Protein AF-A0A363MXZ9-F1 (afdb_monomer_lite)

Secondary structure (DSSP, 8-state):
----TTTS-HHHHHHHHTSSSSSS-HHHHHHHHHHHHHHHHHHHHHHHHT-S-GGGSTTTHHHHHHHHHHIIIIIHHHHHHHHHHHHHHHHHHHHHHHHHHH--SHHHHHHHHHHHHHHHHHHHHHHHHHHHHHHHHHHHHHHHHHHS-GGGHHHHHHHHHHHHHHHHHHHHHHHHHHTT--GGGHHHHHHHHHHHHHHHHHHHHHHHHHHHHHHHHHHHHHTTHHHHHHHHHHHHHHTT-TT--HHHHHHHHHHHHHHTHHHH-SSS---STTTT--HHHHHHHTT--EEEEES--EEEPTTS-EEE-SEEEETTTTEEEEETTS-HHHHHHHHHHHHHHHHH---SEEEE-S--SSPPPTTSS-HHHHHHHHHHHHHHS-HHHHHHHHHHHHS-SSB---HHHHHHTTS--HHHHHHH--SHHHHHHHHHH--EETTEE---HHHHTT--HHHHHHHHHHTT-B--

Foldseek 3Di:
DDDQPVPDDPVVNVCQDPVPDQPPDLLLVLLVLLLLLLVLLLVQLVCQQPDPCVVLQPVCVVVSVVSNCCSVVPLNVLSSVLSRVLGVLSVVLVVLVVVLVPDDDPVSVVVSLVVSLVSLVVNLVSLVSSLVSLLVQLVSLLVSLVRTDVVSNVSSLSSNVSSLVSNVSSLVSNVVSLVSDDPVCVVVSVVSVVSSVVSVVSSVVSVVSSVVSVVVVVVLVVLCVLLQVLLVVLLVQAAPDPPDPLLVSLVSVLVSCLVSQVQLDVPPRDPDSLVSLQLCSCLCRRVPADEEEEAADFDQDPVRDTQGFQWKAQQVVRYIYGHPVDDQQLSSLRSQLNSQCSRHYDDRMDTHRDSDLAADDPPGDDPSSNSSRVNSLCSLPPLVVLVVVLCVQQVDFQDEQAQVQQCQVVHGGSVVVCVQQVDLLSVLLCQQCDQGGNRDGDHGNCVSSSGDSNRRSVVCVVSRSYDD

Sequence (468 aa):
MEIDFLERSVNDLMNRLGAGNAHPGSGSAAAFQGMVSAKMISTVLTLTANSKSPHLYAHCIKEILDYQEHIENRIYPALAELFQKDSDQFEITIATRKERDEATEDADINYLRRRALEELKVCIIIPFDIAELCAELAEIASFVFDNCVKKARGDSQVGLSGALSALAGCISIIRLNVLSFNSDEYNYTKAVVNEVNNLEKLYQELSAVADSKIKILQEEFQAKIPLFEGITVLLSKYRGIKNSNIEQCVRDLQNLIWNNRSLIWKKNIPQNALEILKPEAILKQVLGYDCFFSEQYGVPTADDGIIEVAGVIDQPNKLVAISTVYPKEVQNFTAAHELAHAILHQNPILHRDNPLDRPRQKAEGNPTEYEADKFAAYFLMPKKIVEEAFFRIFDTIPFKIDENTAFKFGGKTASNLRDECRNKRELTKKLATLELYNGKFFVSLSKTFGVSATAMAIRIEELGLVDY

pLDDT: mean 91.07, std 10.88, range [40.62, 98.88]

Structure (mmCIF, N/CA/C/O backbone):
data_AF-A0A363MXZ9-F1
#
_entry.id   AF-A0A363MXZ9-F1
#
loop_
_atom_site.group_PDB
_atom_site.id
_atom_site.type_symbol
_atom_site.label_atom_id
_atom_site.label_alt_id
_atom_site.label_comp_id
_atom_site.label_asym_id
_atom_site.label_entity_id
_atom_site.label_seq_id
_atom_site.pdbx_PDB_ins_code
_atom_site.Cartn_x
_atom_site.Cartn_y
_atom_site.Cartn_z
_atom_site.occupancy
_atom_site.B_iso_or_equiv
_atom_site.auth_seq_id
_atom_site.auth_comp_id
_atom_site.auth_asym_id
_atom_site.auth_atom_id
_atom_site.pdbx_PDB_model_num
ATOM 1 N N . MET A 1 1 ? 29.068 -18.995 -36.742 1.00 40.62 1 MET A N 1
ATOM 2 C CA . MET A 1 1 ? 27.719 -19.079 -36.157 1.00 40.62 1 MET A CA 1
ATOM 3 C C . MET A 1 1 ? 27.909 -18.696 -34.705 1.00 40.62 1 MET A C 1
ATOM 5 O O . MET A 1 1 ? 28.310 -19.542 -33.914 1.00 40.62 1 MET A O 1
ATOM 9 N N . GLU A 1 2 ? 27.867 -17.397 -34.411 1.00 50.94 2 GLU A N 1
ATOM 10 C CA . GLU A 1 2 ? 27.897 -16.962 -33.014 1.00 50.94 2 GLU A CA 1
ATOM 11 C C . GLU A 1 2 ? 26.566 -17.332 -32.361 1.00 50.94 2 GLU A C 1
ATOM 13 O O . GLU A 1 2 ? 25.520 -17.296 -33.004 1.00 50.94 2 GLU A O 1
ATOM 18 N N . ILE A 1 3 ? 26.651 -17.790 -31.116 1.00 54.53 3 ILE A N 1
ATOM 19 C CA . ILE A 1 3 ? 25.510 -18.184 -30.289 1.00 54.53 3 ILE A CA 1
ATOM 20 C C . ILE A 1 3 ? 24.716 -16.919 -29.941 1.00 54.53 3 ILE A C 1
ATOM 22 O O . ILE A 1 3 ? 25.336 -15.936 -29.513 1.00 54.53 3 ILE A O 1
ATOM 26 N N . ASP A 1 4 ? 23.389 -16.987 -30.101 1.00 68.62 4 ASP A N 1
ATOM 27 C CA . ASP A 1 4 ? 22.410 -15.948 -29.748 1.00 68.62 4 ASP A CA 1
ATOM 28 C C . ASP A 1 4 ? 22.727 -15.360 -28.362 1.00 68.62 4 ASP A C 1
ATOM 30 O O . ASP A 1 4 ? 22.957 -16.094 -27.391 1.00 68.62 4 ASP A O 1
ATOM 34 N N . PHE A 1 5 ? 22.782 -14.028 -28.252 1.00 62.81 5 PHE A N 1
ATOM 35 C CA . PHE A 1 5 ? 23.096 -13.371 -26.982 1.00 62.81 5 PHE A CA 1
ATOM 36 C C . PHE A 1 5 ? 22.094 -13.686 -25.870 1.00 62.81 5 PHE A C 1
ATOM 38 O O . PHE A 1 5 ? 22.462 -13.617 -24.696 1.00 62.81 5 PHE A O 1
ATOM 45 N N . LEU A 1 6 ? 20.869 -14.074 -26.217 1.00 66.25 6 LEU A N 1
ATOM 46 C CA . LEU A 1 6 ? 19.844 -14.493 -25.264 1.00 66.25 6 LEU A CA 1
ATOM 47 C C . LEU A 1 6 ? 20.033 -15.931 -24.766 1.00 66.25 6 LEU A C 1
ATOM 49 O O . LEU A 1 6 ? 19.519 -16.277 -23.703 1.00 66.25 6 LEU A O 1
ATOM 53 N N . GLU A 1 7 ? 20.815 -16.751 -25.470 1.00 73.94 7 GLU A N 1
ATOM 54 C CA . GLU A 1 7 ? 21.193 -18.103 -25.035 1.00 73.94 7 GLU A CA 1
ATOM 55 C C . GLU A 1 7 ? 22.432 -18.103 -24.121 1.00 73.94 7 GLU A C 1
ATOM 57 O O . GLU A 1 7 ? 22.773 -19.118 -23.502 1.00 73.94 7 GLU A O 1
ATOM 62 N N . ARG A 1 8 ? 23.118 -16.960 -24.002 1.00 76.12 8 ARG A N 1
ATOM 63 C CA . ARG A 1 8 ? 24.282 -16.797 -23.125 1.00 76.12 8 ARG A CA 1
ATOM 64 C C . ARG A 1 8 ? 23.860 -16.583 -21.677 1.00 76.12 8 ARG A C 1
ATOM 66 O O . ARG A 1 8 ? 22.787 -16.077 -21.361 1.00 76.12 8 ARG A O 1
ATOM 73 N N . SER A 1 9 ? 24.760 -16.924 -20.754 1.00 83.88 9 SER A N 1
ATOM 74 C CA . SER A 1 9 ? 24.544 -16.582 -19.347 1.00 83.88 9 SER A CA 1
ATOM 75 C C . SER A 1 9 ? 24.499 -15.062 -19.169 1.00 83.88 9 SER A C 1
ATOM 77 O O . SER A 1 9 ? 25.296 -14.342 -19.774 1.00 83.88 9 SER A O 1
ATOM 79 N N . VAL A 1 10 ? 23.643 -14.582 -18.265 1.00 82.88 10 VAL A N 1
ATOM 80 C CA . VAL A 1 10 ? 23.559 -13.153 -17.915 1.00 82.88 10 VAL A CA 1
ATOM 81 C C . VAL A 1 10 ? 24.934 -12.589 -17.524 1.00 82.88 10 VAL A C 1
ATOM 83 O O . VAL A 1 10 ? 25.268 -11.474 -17.906 1.00 82.88 10 VAL A O 1
ATOM 86 N N . ASN A 1 11 ? 25.777 -13.371 -16.840 1.00 84.12 11 ASN A N 1
ATOM 87 C CA . ASN A 1 11 ? 27.135 -12.953 -16.477 1.00 84.12 11 ASN A CA 1
ATOM 88 C C . ASN A 1 11 ? 28.036 -12.702 -17.699 1.00 84.12 11 ASN A C 1
ATOM 90 O O . ASN A 1 11 ? 28.798 -11.740 -17.697 1.00 84.12 11 ASN A O 1
ATOM 94 N N . ASP A 1 12 ? 27.958 -13.543 -18.736 1.00 84.94 12 ASP A N 1
ATOM 95 C CA . ASP A 1 12 ? 28.722 -13.333 -19.977 1.00 84.94 12 ASP A CA 1
ATOM 96 C C . ASP A 1 12 ? 28.248 -12.065 -20.692 1.00 84.94 12 ASP A C 1
ATOM 98 O O . ASP A 1 12 ? 29.065 -11.231 -21.079 1.00 84.94 12 ASP A O 1
ATOM 102 N N . LEU A 1 13 ? 26.929 -11.870 -20.788 1.00 85.25 13 LEU A N 1
ATOM 103 C CA . LEU A 1 13 ? 26.355 -10.669 -21.391 1.00 85.25 13 LEU A CA 1
ATOM 104 C C . LEU A 1 13 ? 26.812 -9.391 -20.666 1.00 85.25 13 LEU A C 1
ATOM 106 O O . LEU A 1 13 ? 27.283 -8.451 -21.307 1.00 85.25 13 LEU A O 1
ATOM 110 N N . MET A 1 14 ? 26.740 -9.372 -19.332 1.00 85.56 14 MET A N 1
ATOM 111 C CA . MET A 1 14 ? 27.152 -8.216 -18.528 1.00 85.56 14 MET A CA 1
ATOM 112 C C . MET A 1 14 ? 28.649 -7.920 -18.647 1.00 85.56 14 MET A C 1
ATOM 114 O O . MET A 1 14 ? 29.036 -6.756 -18.742 1.00 85.56 14 MET A O 1
ATOM 118 N N . ASN A 1 15 ? 29.493 -8.956 -18.692 1.00 85.69 15 ASN A N 1
ATOM 119 C CA . ASN A 1 15 ? 30.926 -8.777 -18.918 1.00 85.69 15 ASN A CA 1
ATOM 120 C C . ASN A 1 15 ? 31.202 -8.126 -20.276 1.00 85.69 15 ASN A C 1
ATOM 122 O O . ASN A 1 15 ? 32.069 -7.262 -20.369 1.00 85.69 15 ASN A O 1
ATOM 126 N N . ARG A 1 16 ? 30.457 -8.508 -21.318 1.00 84.12 16 ARG A N 1
ATOM 127 C CA . ARG A 1 16 ? 30.637 -7.958 -22.667 1.00 84.12 16 ARG A CA 1
ATOM 128 C C . ARG A 1 16 ? 30.166 -6.512 -22.781 1.00 84.12 16 ARG A C 1
ATOM 130 O O . ARG A 1 16 ? 30.916 -5.693 -23.296 1.00 84.12 16 ARG A O 1
ATOM 137 N N . LEU A 1 17 ? 29.005 -6.169 -22.219 1.00 83.56 17 LEU A N 1
ATOM 138 C CA . LEU A 1 17 ? 28.506 -4.783 -22.187 1.00 83.56 17 LEU A CA 1
ATOM 139 C C . LEU A 1 17 ? 29.484 -3.806 -21.499 1.00 83.56 17 LEU A C 1
ATOM 141 O O . LEU A 1 17 ? 29.478 -2.613 -21.794 1.00 83.56 17 LEU A O 1
ATOM 145 N N . GLY A 1 18 ? 30.335 -4.300 -20.591 1.00 79.44 18 GLY A N 1
ATOM 146 C CA . GLY A 1 18 ? 31.345 -3.514 -19.875 1.00 79.44 18 GLY A CA 1
ATOM 147 C C . GLY A 1 18 ? 32.789 -3.680 -20.364 1.00 79.44 18 GLY A C 1
ATOM 148 O O . GLY A 1 18 ? 33.688 -3.075 -19.782 1.00 79.44 18 GLY A O 1
ATOM 149 N N . ALA A 1 19 ? 33.049 -4.488 -21.396 1.00 82.75 19 ALA A N 1
ATOM 150 C CA . ALA A 1 19 ? 34.413 -4.857 -21.792 1.00 82.75 19 ALA A CA 1
ATOM 151 C C . ALA A 1 19 ? 35.154 -3.772 -22.600 1.00 82.75 19 ALA A C 1
ATOM 153 O O . ALA A 1 19 ? 36.331 -3.942 -22.918 1.00 82.75 19 ALA A O 1
ATOM 154 N N . GLY A 1 20 ? 34.495 -2.655 -22.937 1.00 69.38 20 GLY A N 1
ATOM 155 C CA . GLY A 1 20 ? 35.094 -1.556 -23.709 1.00 69.38 20 GLY A CA 1
ATOM 156 C C . GLY A 1 20 ? 35.423 -1.921 -25.162 1.00 69.38 20 GLY A C 1
ATOM 157 O O . GLY A 1 20 ? 36.099 -1.169 -25.862 1.00 69.38 20 GLY A O 1
ATOM 158 N N . ASN A 1 21 ? 34.959 -3.083 -25.613 1.00 69.19 21 ASN A N 1
ATOM 159 C CA . ASN A 1 21 ? 34.955 -3.506 -27.001 1.00 69.19 21 ASN A CA 1
ATOM 160 C C . ASN A 1 21 ? 33.639 -3.080 -27.672 1.00 69.19 21 ASN A C 1
ATOM 162 O O . ASN A 1 21 ? 32.707 -2.601 -27.035 1.00 69.19 21 ASN A O 1
ATOM 166 N N . ALA A 1 22 ? 33.591 -3.207 -28.994 1.00 60.75 22 ALA A N 1
ATOM 167 C CA . ALA A 1 22 ? 32.502 -2.683 -29.806 1.00 60.75 22 ALA A CA 1
ATOM 168 C C . ALA A 1 22 ? 31.142 -3.383 -29.589 1.00 60.75 22 ALA A C 1
ATOM 170 O O . ALA A 1 22 ? 30.149 -2.893 -30.107 1.00 60.75 22 ALA A O 1
ATOM 171 N N . HIS A 1 23 ? 31.060 -4.521 -28.891 1.00 67.94 23 HIS A N 1
ATOM 172 C CA . HIS A 1 23 ? 29.905 -5.404 -29.033 1.00 67.94 23 HIS A CA 1
ATOM 173 C C . HIS A 1 23 ? 29.639 -6.287 -27.784 1.00 67.94 23 HIS A C 1
ATOM 175 O O . HIS A 1 23 ? 30.572 -6.964 -27.330 1.00 67.94 23 HIS A O 1
ATOM 181 N N . PRO A 1 24 ? 28.395 -6.338 -27.233 1.00 77.44 24 PRO A N 1
ATOM 182 C CA . PRO A 1 24 ? 27.198 -5.543 -27.558 1.00 77.44 24 PRO A CA 1
ATOM 183 C C . PRO A 1 24 ? 27.310 -4.065 -27.195 1.00 77.44 24 PRO A C 1
ATOM 185 O O . PRO A 1 24 ? 27.949 -3.696 -26.214 1.00 77.44 24 PRO A O 1
ATOM 188 N N . GLY A 1 25 ? 26.698 -3.230 -28.039 1.00 85.12 25 GLY A N 1
ATOM 189 C CA . GLY A 1 25 ? 26.750 -1.775 -27.950 1.00 85.12 25 GLY A CA 1
ATOM 190 C C . GLY A 1 25 ? 25.632 -1.173 -27.095 1.00 85.12 25 GLY A C 1
ATOM 191 O O . GLY A 1 25 ? 24.830 -1.870 -26.470 1.00 85.12 25 GLY A O 1
ATOM 192 N N . SER A 1 26 ? 25.559 0.158 -27.077 1.00 90.12 26 SER A N 1
ATOM 193 C CA . SER A 1 26 ? 24.565 0.897 -26.289 1.00 90.12 26 SER A CA 1
ATOM 194 C C . SER A 1 26 ? 23.123 0.718 -26.782 1.00 90.12 26 SER A C 1
ATOM 196 O O . SER A 1 26 ? 22.209 0.803 -25.964 1.00 90.12 26 SER A O 1
ATOM 198 N N . GLY A 1 27 ? 22.899 0.439 -28.072 1.00 93.12 27 GLY A N 1
ATOM 199 C CA . GLY A 1 27 ? 21.566 0.120 -28.604 1.00 93.12 27 GLY A CA 1
ATOM 200 C C . GLY A 1 27 ? 21.060 -1.222 -28.075 1.00 93.12 27 GLY A C 1
ATOM 201 O O . GLY A 1 27 ? 19.959 -1.310 -27.537 1.00 93.12 27 GLY A O 1
ATOM 202 N N . SER A 1 28 ? 21.926 -2.233 -28.094 1.00 93.94 28 SER A N 1
ATOM 203 C CA . SER A 1 28 ? 21.690 -3.551 -27.506 1.00 93.94 28 SER A CA 1
ATOM 204 C C . SER A 1 28 ? 21.399 -3.414 -26.002 1.00 93.94 28 SER A C 1
ATOM 206 O O . SER A 1 28 ? 20.433 -3.972 -25.487 1.00 93.94 28 SER A O 1
ATOM 208 N N . ALA A 1 29 ? 22.165 -2.591 -25.281 1.00 94.12 29 ALA A N 1
ATOM 209 C CA . ALA A 1 29 ? 21.886 -2.305 -23.873 1.00 94.12 29 ALA A CA 1
ATOM 210 C C . ALA A 1 29 ? 20.493 -1.675 -23.656 1.00 94.12 29 ALA A C 1
ATOM 212 O O . ALA A 1 29 ? 19.792 -2.055 -22.717 1.00 94.12 29 ALA A O 1
ATOM 213 N N . ALA A 1 30 ? 20.069 -0.748 -24.525 1.00 97.31 30 ALA A N 1
ATOM 214 C CA . ALA A 1 30 ? 18.743 -0.133 -24.460 1.00 97.31 30 ALA A CA 1
ATOM 215 C C . ALA A 1 30 ? 17.618 -1.147 -24.740 1.00 97.31 30 ALA A C 1
ATOM 217 O O . ALA A 1 30 ? 16.650 -1.204 -23.981 1.00 97.31 30 ALA A O 1
ATOM 218 N N . ALA A 1 31 ? 17.765 -1.997 -25.762 1.00 97.88 31 ALA A N 1
ATOM 219 C CA . ALA A 1 31 ? 16.813 -3.071 -26.051 1.00 97.88 31 ALA A CA 1
ATOM 220 C C . ALA A 1 31 ? 16.685 -4.040 -24.866 1.00 97.88 31 ALA A C 1
ATOM 222 O O . ALA A 1 31 ? 15.577 -4.318 -24.404 1.00 97.88 31 ALA A O 1
ATOM 223 N N . PHE A 1 32 ? 17.816 -4.479 -24.308 1.00 96.31 32 PHE A N 1
ATOM 224 C CA . PHE A 1 32 ? 17.849 -5.358 -23.141 1.00 96.31 32 PHE A CA 1
ATOM 225 C C . PHE A 1 32 ? 17.174 -4.723 -21.915 1.00 96.31 32 PHE A C 1
ATOM 227 O O . PHE A 1 32 ? 16.384 -5.377 -21.232 1.00 96.31 32 PHE A O 1
ATOM 234 N N . GLN A 1 33 ? 17.406 -3.432 -21.666 1.00 97.88 33 GLN A N 1
ATOM 235 C CA . GLN A 1 33 ? 16.711 -2.689 -20.613 1.00 97.88 33 GLN A CA 1
ATOM 236 C C . GLN A 1 33 ? 15.187 -2.690 -20.830 1.00 97.88 33 GLN A C 1
ATOM 238 O O . GLN A 1 33 ? 14.433 -2.943 -19.887 1.00 97.88 33 GLN A O 1
ATOM 243 N N . GLY A 1 34 ? 14.724 -2.479 -22.066 1.00 98.50 34 GLY A N 1
ATOM 244 C CA . GLY A 1 34 ? 13.310 -2.597 -22.430 1.00 98.50 34 GLY A CA 1
ATOM 245 C C . GLY A 1 34 ? 12.744 -4.000 -22.173 1.00 98.50 34 GLY A C 1
ATOM 246 O O . GLY A 1 34 ? 11.649 -4.140 -21.626 1.00 98.50 34 GLY A O 1
ATOM 247 N N . MET A 1 35 ? 13.505 -5.052 -22.486 1.00 98.38 35 MET A N 1
ATOM 248 C CA . MET A 1 35 ? 13.115 -6.445 -22.226 1.00 98.38 35 MET A CA 1
ATOM 249 C C . MET A 1 35 ? 12.941 -6.727 -20.729 1.00 98.38 35 MET A C 1
ATOM 251 O O . MET A 1 35 ? 11.963 -7.365 -20.327 1.00 98.38 35 MET A O 1
ATOM 255 N N . VAL A 1 36 ? 13.864 -6.238 -19.894 1.00 98.06 36 VAL A N 1
ATOM 256 C CA . VAL A 1 36 ? 13.758 -6.339 -18.431 1.00 98.06 36 VAL A CA 1
ATOM 257 C C . VAL A 1 36 ? 12.504 -5.610 -17.947 1.00 98.06 36 VAL A C 1
ATOM 259 O O . VAL A 1 36 ? 11.700 -6.195 -17.217 1.00 98.06 36 VAL A O 1
ATOM 262 N N . SER A 1 37 ? 12.277 -4.378 -18.412 1.00 98.75 37 SER A N 1
ATOM 263 C CA . SER A 1 37 ? 11.063 -3.614 -18.105 1.00 98.75 37 SER A CA 1
ATOM 264 C C . SER A 1 37 ? 9.786 -4.370 -18.475 1.00 98.75 37 SER A C 1
ATOM 266 O O . SER A 1 37 ? 8.855 -4.432 -17.669 1.00 98.75 37 SER A O 1
ATOM 268 N N . ALA A 1 38 ? 9.754 -5.013 -19.644 1.00 98.75 38 ALA A N 1
ATOM 269 C CA . ALA A 1 38 ? 8.600 -5.775 -20.111 1.00 98.75 38 ALA A CA 1
ATOM 270 C C . ALA A 1 38 ? 8.266 -6.938 -19.169 1.00 98.75 38 ALA A C 1
ATOM 272 O O . ALA A 1 38 ? 7.096 -7.170 -18.850 1.00 98.75 38 ALA A O 1
ATOM 273 N N . LYS A 1 39 ? 9.283 -7.637 -18.652 1.00 98.00 39 LYS A N 1
ATOM 274 C CA . LYS A 1 39 ? 9.089 -8.729 -17.687 1.00 98.00 39 LYS A CA 1
ATOM 275 C C . LYS A 1 39 ? 8.674 -8.235 -16.300 1.00 98.00 39 LYS A C 1
ATOM 277 O O . LYS A 1 39 ? 7.827 -8.875 -15.672 1.00 98.00 39 LYS A O 1
ATOM 282 N N . MET A 1 40 ? 9.171 -7.080 -15.852 1.00 98.44 40 MET A N 1
ATOM 283 C CA . MET A 1 40 ? 8.702 -6.450 -14.608 1.00 98.44 40 MET A CA 1
ATOM 284 C C . MET A 1 40 ? 7.210 -6.103 -14.691 1.00 98.44 40 MET A C 1
ATOM 286 O O . MET A 1 40 ? 6.440 -6.428 -13.789 1.00 98.44 40 MET A O 1
ATOM 290 N N . ILE A 1 41 ? 6.768 -5.529 -15.813 1.00 98.56 41 ILE A N 1
ATOM 291 C CA . ILE A 1 41 ? 5.358 -5.175 -16.037 1.00 98.56 41 ILE A CA 1
ATOM 292 C C . ILE A 1 41 ? 4.486 -6.436 -16.152 1.00 98.56 41 ILE A C 1
ATOM 294 O O . ILE A 1 41 ? 3.451 -6.528 -15.487 1.00 98.56 41 ILE A O 1
ATOM 298 N N . SER A 1 42 ? 4.943 -7.445 -16.903 1.00 98.31 42 SER A N 1
ATOM 299 C CA . SER A 1 42 ? 4.262 -8.747 -17.035 1.00 98.31 42 SER A CA 1
ATOM 300 C C . SER A 1 42 ? 4.049 -9.435 -15.682 1.00 98.31 42 SER A C 1
ATOM 302 O O . SER A 1 42 ? 3.006 -10.047 -15.444 1.00 98.31 42 SER A O 1
ATOM 304 N N . THR A 1 43 ? 5.009 -9.296 -14.761 1.00 97.56 43 THR A N 1
ATOM 305 C CA . THR A 1 43 ? 4.901 -9.832 -13.396 1.00 97.56 43 THR A CA 1
ATOM 306 C C . THR A 1 43 ? 3.716 -9.216 -12.656 1.00 97.56 43 THR A C 1
ATOM 308 O O . THR A 1 43 ? 2.903 -9.935 -12.073 1.00 97.56 43 THR A O 1
ATOM 311 N N . VAL A 1 44 ? 3.555 -7.892 -12.719 1.00 98.25 44 VAL A N 1
ATOM 312 C CA . VAL A 1 44 ? 2.449 -7.202 -12.038 1.00 98.25 44 VAL A CA 1
ATOM 313 C C . VAL A 1 44 ? 1.098 -7.536 -12.670 1.00 98.25 44 VAL A C 1
ATOM 315 O O . VAL A 1 44 ? 0.129 -7.762 -11.938 1.00 98.25 44 VAL A O 1
ATOM 318 N N . LEU A 1 45 ? 1.027 -7.621 -14.002 1.00 98.12 45 LEU A N 1
ATOM 319 C CA . LEU A 1 45 ? -0.171 -8.071 -14.719 1.00 98.12 45 LEU A CA 1
ATOM 320 C C . LEU A 1 45 ? -0.579 -9.482 -14.259 1.00 98.12 45 LEU A C 1
ATOM 322 O O . LEU A 1 45 ? -1.706 -9.680 -13.802 1.00 98.12 45 LEU A O 1
ATOM 326 N N . THR A 1 46 ? 0.374 -10.418 -14.226 1.00 97.06 46 THR A N 1
ATOM 327 C CA . THR A 1 46 ? 0.162 -11.807 -13.782 1.00 97.06 46 THR A CA 1
ATOM 328 C C . THR A 1 46 ? -0.301 -11.892 -12.326 1.00 97.06 46 THR A C 1
ATOM 330 O O . THR A 1 46 ? -1.240 -12.624 -12.005 1.00 97.06 46 THR A O 1
ATOM 333 N N . LEU A 1 47 ? 0.328 -11.135 -11.419 1.00 96.69 47 LEU A N 1
ATOM 334 C CA . LEU A 1 47 ? -0.079 -11.070 -10.009 1.00 96.69 47 LEU A CA 1
ATOM 335 C C . LEU A 1 47 ? -1.502 -10.524 -9.847 1.00 96.69 47 LEU A C 1
ATOM 337 O O . LEU A 1 47 ? -2.222 -10.920 -8.928 1.00 96.69 47 LEU A O 1
ATOM 341 N N . THR A 1 48 ? -1.904 -9.609 -10.726 1.00 96.38 48 THR A N 1
ATOM 342 C CA . THR A 1 48 ? -3.228 -8.984 -10.688 1.00 96.38 48 THR A CA 1
ATOM 343 C C . THR A 1 48 ? -4.299 -9.926 -11.221 1.00 96.38 48 THR A C 1
ATOM 345 O O . THR A 1 48 ? -5.309 -10.124 -10.543 1.00 96.38 48 THR A O 1
ATOM 348 N N . ALA A 1 49 ? -4.047 -10.581 -12.358 1.00 94.25 49 ALA A N 1
ATOM 349 C CA . ALA A 1 49 ? -4.931 -11.597 -12.926 1.00 94.25 49 ALA A CA 1
ATOM 350 C C . ALA A 1 49 ? -5.156 -12.778 -11.960 1.00 94.25 49 ALA A C 1
ATOM 352 O O . ALA A 1 49 ? -6.280 -13.252 -11.808 1.00 94.25 49 ALA A O 1
ATOM 353 N N . ASN A 1 50 ? -4.115 -13.191 -11.227 1.00 93.81 50 ASN A N 1
ATOM 354 C CA . ASN A 1 50 ? -4.169 -14.293 -10.255 1.00 93.81 50 ASN A CA 1
ATOM 355 C C . ASN A 1 50 ? -4.528 -13.856 -8.821 1.00 93.81 50 ASN A C 1
ATOM 357 O O . ASN A 1 50 ? -4.304 -14.593 -7.854 1.00 93.81 50 ASN A O 1
ATOM 361 N N . SER A 1 51 ? -5.056 -12.644 -8.638 1.00 92.94 51 SER A N 1
ATOM 362 C CA . SER A 1 51 ? -5.363 -12.120 -7.309 1.00 92.94 51 SER A CA 1
ATOM 363 C C . SER A 1 51 ? -6.430 -12.947 -6.584 1.00 92.94 51 SER A C 1
ATOM 365 O O . SER A 1 51 ? -7.477 -13.277 -7.136 1.00 92.94 51 SER A O 1
ATOM 367 N N . LYS A 1 52 ? -6.243 -13.164 -5.272 1.00 92.06 52 LYS A N 1
ATOM 368 C CA . LYS A 1 52 ? -7.261 -13.765 -4.381 1.00 92.06 52 LYS A CA 1
ATOM 369 C C . LYS A 1 52 ? -8.523 -12.901 -4.223 1.00 92.06 52 LYS A C 1
ATOM 371 O O . LYS A 1 52 ? -9.460 -13.288 -3.530 1.00 92.06 52 LYS A O 1
ATOM 376 N N . SER A 1 53 ? -8.546 -11.691 -4.779 1.00 89.88 53 SER A N 1
ATOM 377 C CA . SER A 1 53 ? -9.679 -10.761 -4.716 1.00 89.88 53 SER A CA 1
ATOM 378 C C . SER A 1 53 ? -9.994 -10.184 -6.103 1.00 89.88 53 SER A C 1
ATOM 380 O O . SER A 1 53 ? -9.869 -8.974 -6.297 1.00 89.88 53 SER A O 1
ATOM 382 N N . PRO A 1 54 ? -10.433 -11.019 -7.066 1.00 88.56 54 PRO A N 1
ATOM 383 C CA . PRO A 1 54 ? -10.588 -10.619 -8.470 1.00 88.56 54 PRO A CA 1
ATOM 384 C C . PRO A 1 54 ? -11.638 -9.516 -8.669 1.00 88.56 54 PRO A C 1
ATOM 386 O O . PRO A 1 54 ? -11.488 -8.662 -9.536 1.00 88.56 54 PRO A O 1
ATOM 389 N N . HIS A 1 55 ? -12.655 -9.452 -7.802 1.00 91.75 55 HIS A N 1
ATOM 390 C CA . HIS A 1 55 ? -13.684 -8.405 -7.825 1.00 91.75 55 HIS A CA 1
ATOM 391 C C . HIS A 1 55 ? -13.124 -6.974 -7.715 1.00 91.75 55 HIS A C 1
ATOM 393 O O . HIS A 1 55 ? -13.791 -6.033 -8.132 1.00 91.75 55 HIS A O 1
ATOM 399 N N . LEU A 1 56 ? -11.919 -6.790 -7.158 1.00 90.88 56 LEU A N 1
ATOM 400 C CA . LEU A 1 56 ? -11.274 -5.474 -7.072 1.00 90.88 56 LEU A CA 1
ATOM 401 C C . LEU A 1 56 ? -10.765 -4.974 -8.433 1.00 90.88 56 LEU A C 1
ATOM 403 O O . LEU A 1 56 ? -10.624 -3.767 -8.612 1.00 90.88 56 LEU A O 1
ATOM 407 N N . TYR A 1 57 ? -10.532 -5.881 -9.383 1.00 95.19 57 TYR A N 1
ATOM 408 C CA . TYR A 1 57 ? -9.915 -5.605 -10.686 1.00 95.19 57 TYR A CA 1
ATOM 409 C C . TYR A 1 57 ? -10.872 -5.838 -11.860 1.00 95.19 57 TYR A C 1
ATOM 411 O O . TYR A 1 57 ? -10.482 -5.729 -13.015 1.00 95.19 57 TYR A O 1
ATOM 419 N N . ALA A 1 58 ? -12.151 -6.116 -11.587 1.00 93.88 58 ALA A N 1
ATOM 420 C CA . ALA A 1 58 ? -13.150 -6.372 -12.625 1.00 93.88 58 ALA A CA 1
ATOM 421 C C . ALA A 1 58 ? -13.308 -5.209 -13.626 1.00 93.88 58 ALA A C 1
ATOM 423 O O . ALA A 1 58 ? -13.691 -5.435 -14.766 1.00 93.88 58 ALA A O 1
ATOM 424 N N . HIS A 1 59 ? -13.001 -3.979 -13.203 1.00 94.81 59 HIS A N 1
ATOM 425 C CA . HIS A 1 59 ? -13.097 -2.774 -14.027 1.00 94.81 59 HIS A CA 1
ATOM 426 C C . HIS A 1 59 ? -11.979 -2.630 -15.073 1.00 94.81 59 HIS A C 1
ATOM 428 O O . HIS A 1 59 ? -12.138 -1.819 -15.973 1.00 94.81 59 HIS A O 1
ATOM 434 N N . CYS A 1 60 ? -10.870 -3.366 -14.937 1.00 95.94 60 CYS A N 1
ATOM 435 C CA . CYS A 1 60 ? -9.680 -3.247 -15.788 1.00 95.94 60 CYS A CA 1
ATOM 436 C C . CYS A 1 60 ? -9.161 -4.602 -16.301 1.00 95.94 60 CYS A C 1
ATOM 438 O O . CYS A 1 60 ? -8.050 -4.700 -16.819 1.00 95.94 60 CYS A O 1
ATOM 440 N N . ILE A 1 61 ? -9.928 -5.682 -16.109 1.00 94.88 61 ILE A N 1
ATOM 441 C CA . ILE A 1 61 ? -9.461 -7.043 -16.401 1.00 94.88 61 ILE A CA 1
ATOM 442 C C . ILE A 1 61 ? -9.219 -7.273 -17.893 1.00 94.88 61 ILE A C 1
ATOM 444 O O . ILE A 1 61 ? -8.316 -8.023 -18.248 1.00 94.88 61 ILE A O 1
ATOM 448 N N . LYS A 1 62 ? -10.003 -6.624 -18.760 1.00 95.88 62 LYS A N 1
ATOM 449 C CA . LYS A 1 62 ? -9.842 -6.745 -20.207 1.00 95.88 62 LYS A CA 1
ATOM 450 C C . LYS A 1 62 ? -8.523 -6.107 -20.636 1.00 95.88 62 LYS A C 1
ATOM 452 O O . LYS A 1 62 ? -7.722 -6.762 -21.282 1.00 95.88 62 LYS A O 1
ATOM 457 N N . GLU A 1 63 ? -8.272 -4.884 -20.185 1.00 97.69 63 GLU A N 1
ATOM 458 C CA . GLU A 1 63 ? -7.037 -4.150 -20.441 1.00 97.69 63 GLU A CA 1
ATOM 459 C C . GLU A 1 63 ? -5.816 -4.919 -19.924 1.00 97.69 63 GLU A C 1
ATOM 461 O O . GLU A 1 63 ? -4.803 -4.988 -20.606 1.00 97.69 63 GLU A O 1
ATOM 466 N N . ILE A 1 64 ? -5.912 -5.553 -18.749 1.00 97.31 64 ILE A N 1
ATOM 467 C CA . ILE A 1 64 ? -4.835 -6.399 -18.209 1.00 97.31 64 ILE A CA 1
ATOM 468 C C . ILE A 1 64 ? -4.487 -7.546 -19.165 1.00 97.31 64 ILE A C 1
ATOM 470 O O . ILE A 1 64 ? -3.306 -7.784 -19.410 1.00 97.31 64 ILE A O 1
ATOM 474 N N . LEU A 1 65 ? -5.493 -8.258 -19.685 1.00 96.56 65 LEU A N 1
ATOM 475 C CA . LEU A 1 65 ? -5.282 -9.381 -20.603 1.00 96.56 65 LEU A CA 1
ATOM 476 C C . LEU A 1 65 ? -4.751 -8.903 -21.958 1.00 96.56 65 LEU A C 1
ATOM 478 O O . LEU A 1 65 ? -3.779 -9.469 -22.450 1.00 96.56 65 LEU A O 1
ATOM 482 N N . ASP A 1 66 ? -5.330 -7.828 -22.500 1.00 98.12 66 ASP A N 1
ATOM 483 C CA . ASP A 1 66 ? -4.906 -7.223 -23.765 1.00 98.12 66 ASP A CA 1
ATOM 484 C C . ASP A 1 66 ? -3.435 -6.761 -23.671 1.00 98.12 66 ASP A C 1
ATOM 486 O O . ASP A 1 66 ? -2.627 -7.057 -24.549 1.00 98.12 66 ASP A O 1
ATOM 490 N N . TYR A 1 67 ? -3.038 -6.102 -22.574 1.00 98.56 67 TYR A N 1
ATOM 491 C CA . TYR A 1 67 ? -1.647 -5.687 -22.358 1.00 98.56 67 TYR A CA 1
ATOM 492 C C . TYR A 1 67 ? -0.694 -6.855 -22.133 1.00 98.56 67 TYR A C 1
ATOM 494 O O . TYR A 1 67 ? 0.457 -6.787 -22.565 1.00 98.56 67 TYR A O 1
ATOM 502 N N . GLN A 1 68 ? -1.142 -7.916 -21.462 1.00 97.88 68 GLN A N 1
ATOM 503 C CA . GLN A 1 68 ? -0.324 -9.108 -21.288 1.00 97.88 68 GLN A CA 1
ATOM 504 C C . GLN A 1 68 ? -0.035 -9.764 -22.644 1.00 97.88 68 GLN A C 1
ATOM 506 O O . GLN A 1 68 ? 1.128 -10.013 -22.958 1.00 97.88 68 GLN A O 1
ATOM 511 N N . GLU A 1 69 ? -1.065 -9.957 -23.471 1.00 97.81 69 GLU A N 1
ATOM 512 C CA . GLU A 1 69 ? -0.916 -10.499 -24.824 1.00 97.81 69 GLU A CA 1
ATOM 513 C C . GLU A 1 69 ? -0.007 -9.612 -25.681 1.00 97.81 69 GLU A C 1
ATOM 515 O O . GLU A 1 69 ? 0.905 -10.099 -26.350 1.00 97.81 69 GLU A O 1
ATOM 520 N N . HIS A 1 70 ? -0.205 -8.297 -25.614 1.00 98.19 70 HIS A N 1
ATOM 521 C CA . HIS A 1 70 ? 0.580 -7.333 -26.375 1.00 98.19 70 HIS A CA 1
ATOM 522 C C . HIS A 1 70 ? 2.065 -7.334 -25.992 1.00 98.19 70 HIS A C 1
ATOM 524 O O . HIS A 1 70 ? 2.943 -7.303 -26.858 1.00 98.19 70 HIS A O 1
ATOM 530 N N . ILE A 1 71 ? 2.377 -7.423 -24.697 1.00 98.56 71 ILE A N 1
ATOM 531 C CA . ILE A 1 71 ? 3.767 -7.511 -24.240 1.00 98.56 71 ILE A CA 1
ATOM 532 C C . ILE A 1 71 ? 4.394 -8.845 -24.655 1.00 98.56 71 ILE A C 1
ATOM 534 O O . ILE A 1 71 ? 5.521 -8.856 -25.155 1.00 98.56 71 ILE A O 1
ATOM 538 N N . GLU A 1 72 ? 3.688 -9.958 -24.448 1.00 97.69 72 GLU A N 1
ATOM 539 C CA . GLU A 1 72 ? 4.210 -11.307 -24.685 1.00 97.69 72 GLU A CA 1
ATOM 540 C C . GLU A 1 72 ? 4.405 -11.614 -26.174 1.00 97.69 72 GLU A C 1
ATOM 542 O O . GLU A 1 72 ? 5.418 -12.213 -26.535 1.00 97.69 72 GLU A O 1
ATOM 547 N N . ASN A 1 73 ? 3.486 -11.163 -27.032 1.00 97.81 73 ASN A N 1
ATOM 548 C CA . ASN A 1 73 ? 3.464 -11.536 -28.448 1.00 97.81 73 ASN A CA 1
ATOM 549 C C . ASN A 1 73 ? 4.024 -10.464 -29.390 1.00 97.81 73 ASN A C 1
ATOM 551 O O . ASN A 1 73 ? 4.305 -10.777 -30.546 1.00 97.81 73 ASN A O 1
ATOM 555 N N . ARG A 1 74 ? 4.196 -9.214 -28.931 1.00 98.31 74 ARG A N 1
ATOM 556 C CA . ARG A 1 74 ? 4.717 -8.116 -29.763 1.00 98.31 74 ARG A CA 1
ATOM 557 C C . ARG A 1 74 ? 5.937 -7.443 -29.154 1.00 98.31 74 ARG A C 1
ATOM 559 O O . ARG A 1 74 ? 7.015 -7.529 -29.733 1.00 98.31 74 ARG A O 1
ATOM 566 N N . ILE A 1 75 ? 5.785 -6.772 -28.009 1.00 98.69 75 ILE A N 1
ATOM 567 C CA . ILE A 1 75 ? 6.835 -5.875 -27.493 1.00 98.69 75 ILE A CA 1
ATOM 568 C C . ILE A 1 75 ? 8.099 -6.652 -27.118 1.00 98.69 75 ILE A C 1
ATOM 570 O O . ILE A 1 75 ? 9.188 -6.311 -27.573 1.00 98.69 75 ILE A O 1
ATOM 574 N N . TYR A 1 76 ? 7.975 -7.701 -26.299 1.00 98.50 76 TYR A N 1
ATOM 575 C CA . TYR A 1 76 ? 9.143 -8.446 -25.829 1.00 98.50 76 TYR A CA 1
ATOM 576 C C . TYR A 1 76 ? 9.883 -9.179 -26.965 1.00 98.50 76 TYR A C 1
ATOM 578 O O . TYR A 1 76 ? 11.102 -9.016 -27.045 1.00 98.50 76 TYR A O 1
ATOM 586 N N . PRO A 1 77 ? 9.208 -9.929 -27.866 1.00 98.25 77 PRO A N 1
ATOM 587 C CA . PRO A 1 77 ? 9.881 -10.556 -29.004 1.00 98.25 77 PRO A CA 1
ATOM 588 C C . PRO A 1 77 ? 10.553 -9.547 -29.941 1.00 98.25 77 PRO A C 1
ATOM 590 O O . PRO A 1 77 ? 11.683 -9.778 -30.359 1.00 98.25 77 PRO A O 1
ATOM 593 N N . ALA A 1 78 ? 9.911 -8.408 -30.222 1.00 98.56 78 ALA A N 1
ATOM 594 C CA . ALA A 1 78 ? 10.502 -7.379 -31.077 1.00 98.56 78 ALA A CA 1
ATOM 595 C C . ALA A 1 78 ? 11.754 -6.754 -30.441 1.00 98.56 78 ALA A C 1
ATOM 597 O O . ALA A 1 78 ? 12.763 -6.576 -31.116 1.00 98.56 78 ALA A O 1
ATOM 598 N N . LEU A 1 79 ? 11.738 -6.478 -29.132 1.00 98.56 79 LEU A N 1
ATOM 599 C CA . LEU A 1 79 ? 12.927 -5.996 -28.420 1.00 98.56 79 LEU A CA 1
ATOM 600 C C . LEU A 1 79 ? 14.063 -7.030 -28.417 1.00 98.56 79 LEU A C 1
ATOM 602 O O . LEU A 1 79 ? 15.221 -6.650 -28.553 1.00 98.56 79 LEU A O 1
ATOM 606 N N . ALA A 1 80 ? 13.742 -8.321 -28.293 1.00 96.56 80 ALA A N 1
ATOM 607 C CA . ALA A 1 80 ? 14.716 -9.409 -28.374 1.00 96.56 80 ALA A CA 1
ATOM 608 C C . ALA A 1 80 ? 15.369 -9.505 -29.765 1.00 96.56 80 ALA A C 1
ATOM 610 O O . ALA A 1 80 ? 16.585 -9.659 -29.870 1.00 96.56 80 ALA A O 1
ATOM 611 N N . GLU A 1 81 ? 14.584 -9.354 -30.832 1.00 96.75 81 GLU A N 1
ATOM 612 C CA . GLU A 1 81 ? 15.106 -9.302 -32.200 1.00 96.75 81 GLU A CA 1
ATOM 613 C C . GLU A 1 81 ? 15.991 -8.065 -32.413 1.00 96.75 81 GLU A C 1
ATOM 615 O O . GLU A 1 81 ? 17.107 -8.174 -32.921 1.00 96.75 81 GLU A O 1
ATOM 620 N N . LEU A 1 82 ? 15.527 -6.889 -31.980 1.00 97.56 82 LEU A N 1
ATOM 621 C CA . LEU A 1 82 ? 16.266 -5.629 -32.103 1.00 97.56 82 LEU A CA 1
ATOM 622 C C . LEU A 1 82 ? 17.566 -5.635 -31.296 1.00 97.56 82 LEU A C 1
ATOM 624 O O . LEU A 1 82 ? 18.550 -5.046 -31.734 1.00 97.56 82 LEU A O 1
ATOM 628 N N . PHE A 1 83 ? 17.588 -6.320 -30.153 1.00 94.88 83 PHE A N 1
ATOM 629 C CA . PHE A 1 83 ? 18.791 -6.533 -29.360 1.00 94.88 83 PHE A CA 1
ATOM 630 C C . PHE A 1 83 ? 19.883 -7.239 -30.169 1.00 94.88 83 PHE A C 1
ATOM 632 O O . PHE A 1 83 ? 20.998 -6.728 -30.247 1.00 94.88 83 PHE A O 1
ATOM 639 N N . GLN A 1 84 ? 19.553 -8.358 -30.820 1.00 91.88 84 GLN A N 1
ATOM 640 C CA . GLN A 1 84 ? 20.510 -9.083 -31.659 1.00 91.88 84 GLN A CA 1
ATOM 641 C C . GLN A 1 84 ? 20.878 -8.277 -32.913 1.00 91.88 84 GLN A C 1
ATOM 643 O O . GLN A 1 84 ? 22.056 -8.137 -33.247 1.00 91.88 84 GLN A O 1
ATOM 648 N N . LYS A 1 85 ? 19.874 -7.684 -33.569 1.00 94.06 85 LYS A N 1
ATOM 649 C CA . LYS A 1 85 ? 20.044 -6.906 -34.800 1.00 94.06 85 LYS A CA 1
ATOM 650 C C . LYS A 1 85 ? 20.936 -5.679 -34.603 1.00 94.06 85 LYS A C 1
ATOM 652 O O . LYS A 1 85 ? 21.746 -5.386 -35.478 1.00 94.06 85 LYS A O 1
ATOM 657 N N . ASP A 1 86 ? 20.799 -4.966 -33.481 1.00 93.69 86 ASP A N 1
ATOM 658 C CA . ASP A 1 86 ? 21.671 -3.835 -33.142 1.00 93.69 86 ASP A CA 1
ATOM 659 C C . ASP A 1 86 ? 23.125 -4.283 -33.077 1.00 93.69 86 ASP A C 1
ATOM 661 O O . ASP A 1 86 ? 23.994 -3.651 -33.681 1.00 93.69 86 ASP A O 1
ATOM 665 N N . SER A 1 87 ? 23.385 -5.399 -32.396 1.00 89.94 87 SE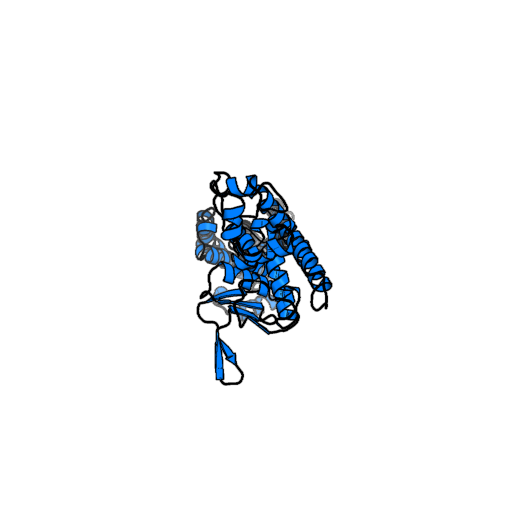R A N 1
ATOM 666 C CA . SER A 1 87 ? 24.742 -5.896 -32.326 1.00 89.94 87 SER A CA 1
ATOM 667 C C . SER A 1 87 ? 25.326 -6.279 -33.674 1.00 89.94 87 SER A C 1
ATOM 669 O O . SER A 1 87 ? 26.416 -5.808 -33.999 1.00 89.94 87 SER A O 1
ATOM 671 N N . ASP A 1 88 ? 24.606 -7.084 -34.455 1.00 91.00 88 ASP A N 1
ATOM 672 C CA . ASP A 1 88 ? 25.085 -7.571 -35.749 1.00 91.00 88 ASP A CA 1
ATOM 673 C C . ASP A 1 88 ? 25.380 -6.388 -36.685 1.00 91.00 88 ASP A C 1
ATOM 675 O O . ASP A 1 88 ? 26.430 -6.309 -37.328 1.00 91.00 88 ASP A O 1
ATOM 679 N N . GLN A 1 89 ? 24.476 -5.404 -36.712 1.00 92.38 89 GLN A N 1
ATOM 680 C CA . GLN A 1 89 ? 24.627 -4.209 -37.535 1.00 92.38 89 GLN A CA 1
ATOM 681 C C . GLN A 1 89 ? 25.804 -3.331 -37.078 1.00 92.38 89 GLN A C 1
ATOM 683 O O . GLN A 1 89 ? 26.502 -2.714 -37.897 1.00 92.38 89 GLN A O 1
ATOM 688 N N . PHE A 1 90 ? 26.054 -3.264 -35.770 1.00 85.12 90 PHE A N 1
ATOM 689 C CA . PHE A 1 90 ? 27.185 -2.517 -35.238 1.00 85.12 90 PHE A CA 1
ATOM 690 C C . PHE A 1 90 ? 28.524 -3.169 -35.604 1.00 85.12 90 PHE A C 1
ATOM 692 O O . PHE A 1 90 ? 29.466 -2.457 -35.967 1.00 85.12 90 PHE A O 1
ATOM 699 N N . GLU A 1 91 ? 28.609 -4.503 -35.602 1.00 87.88 91 GLU A N 1
ATOM 700 C CA . GLU A 1 91 ? 29.802 -5.220 -36.065 1.00 87.88 91 GLU A CA 1
ATOM 701 C C . GLU A 1 91 ? 30.139 -4.897 -37.524 1.00 87.88 91 GLU A C 1
ATOM 703 O O . GLU A 1 91 ? 31.285 -4.548 -37.828 1.00 87.88 91 GLU A O 1
ATOM 708 N N . ILE A 1 92 ? 29.138 -4.923 -38.412 1.00 90.25 92 ILE A N 1
ATOM 709 C CA . ILE A 1 92 ? 29.295 -4.576 -39.836 1.00 90.25 92 ILE A CA 1
ATOM 710 C C . ILE A 1 92 ? 29.832 -3.147 -39.986 1.00 90.25 92 ILE A C 1
ATOM 712 O O . ILE A 1 92 ? 30.762 -2.885 -40.760 1.00 90.25 92 ILE A O 1
ATOM 716 N N . THR A 1 93 ? 29.281 -2.211 -39.212 1.00 86.56 93 THR A N 1
ATOM 717 C CA . THR A 1 93 ? 29.677 -0.799 -39.255 1.00 86.56 93 THR A CA 1
ATOM 718 C C . THR A 1 93 ? 31.123 -0.604 -38.790 1.00 86.56 93 THR A C 1
ATOM 720 O O . THR A 1 93 ? 31.879 0.152 -39.405 1.00 86.56 93 THR A O 1
ATOM 723 N N . ILE A 1 94 ? 31.544 -1.294 -37.727 1.00 86.88 94 ILE A N 1
ATOM 724 C CA . ILE A 1 94 ? 32.919 -1.232 -37.215 1.00 86.88 94 ILE A CA 1
ATOM 725 C C . ILE A 1 94 ? 33.906 -1.890 -38.180 1.00 86.88 94 ILE A C 1
ATOM 727 O O . ILE A 1 94 ? 34.970 -1.317 -38.421 1.00 86.88 94 ILE A O 1
ATOM 731 N N . ALA A 1 95 ? 33.563 -3.043 -38.757 1.00 90.38 95 ALA A N 1
ATOM 732 C CA . ALA A 1 95 ? 34.389 -3.708 -39.762 1.00 90.38 95 ALA A CA 1
ATOM 733 C C . ALA A 1 95 ? 34.622 -2.795 -40.976 1.00 90.38 95 ALA A C 1
ATOM 735 O O . ALA A 1 95 ? 35.766 -2.537 -41.339 1.00 90.38 95 ALA A O 1
ATOM 736 N N . THR A 1 96 ? 33.556 -2.186 -41.507 1.00 90.75 96 THR A N 1
ATOM 737 C CA . THR A 1 96 ? 33.646 -1.260 -42.651 1.00 90.75 96 THR A CA 1
ATOM 738 C C . THR A 1 96 ? 34.501 -0.026 -42.332 1.00 90.75 96 THR A C 1
ATOM 740 O O . THR A 1 96 ? 35.241 0.468 -43.182 1.00 90.75 96 THR A O 1
ATOM 743 N N . ARG A 1 97 ? 34.441 0.487 -41.093 1.00 88.81 97 ARG A N 1
ATOM 744 C CA . ARG A 1 97 ? 35.291 1.608 -40.653 1.00 88.81 97 ARG A CA 1
ATOM 745 C C . ARG A 1 97 ? 36.764 1.214 -40.550 1.00 88.81 97 ARG A C 1
ATOM 747 O O . ARG A 1 97 ? 37.604 2.003 -40.964 1.00 88.81 97 ARG A O 1
ATOM 754 N N . LYS A 1 98 ? 37.070 0.013 -40.050 1.00 91.94 98 LYS A N 1
ATOM 755 C CA . LYS A 1 98 ? 38.445 -0.507 -40.010 1.00 91.94 98 LYS A CA 1
ATOM 756 C C . LYS A 1 98 ? 39.011 -0.702 -41.414 1.00 91.94 98 LYS A C 1
ATOM 758 O O . LYS A 1 98 ? 40.086 -0.189 -41.689 1.00 91.94 98 LYS A O 1
ATOM 763 N N . GLU A 1 99 ? 38.250 -1.333 -42.312 1.00 93.06 99 GLU A N 1
ATOM 764 C CA . GLU A 1 99 ? 38.638 -1.496 -43.723 1.00 93.06 99 GLU A CA 1
ATOM 765 C C . GLU A 1 99 ? 38.956 -0.144 -44.375 1.00 93.06 99 GLU A C 1
ATOM 767 O O . GLU A 1 99 ? 39.959 0.001 -45.067 1.00 93.06 99 GLU A O 1
ATOM 772 N N . ARG A 1 100 ? 38.129 0.878 -44.116 1.00 92.94 100 ARG A N 1
ATOM 773 C CA . ARG A 1 100 ? 38.364 2.243 -44.606 1.00 92.94 100 ARG A CA 1
ATOM 774 C C . ARG A 1 100 ? 39.668 2.834 -44.074 1.00 92.94 100 ARG A C 1
ATOM 776 O O . ARG A 1 100 ? 40.361 3.513 -44.823 1.00 92.94 100 ARG A O 1
ATOM 783 N N . ASP A 1 101 ? 39.950 2.645 -42.789 1.00 92.00 101 ASP A N 1
ATOM 784 C CA . ASP A 1 101 ? 41.124 3.227 -42.130 1.00 92.00 101 ASP A CA 1
ATOM 785 C C . ASP A 1 101 ? 42.432 2.528 -42.549 1.00 92.00 101 ASP A C 1
ATOM 787 O O . ASP A 1 101 ? 43.500 3.132 -42.473 1.00 92.00 101 ASP A O 1
ATOM 791 N N . GLU A 1 102 ? 42.346 1.283 -43.025 1.00 94.19 102 GLU A N 1
ATOM 792 C CA . GLU A 1 102 ? 43.464 0.499 -43.566 1.00 94.19 102 GLU A CA 1
ATOM 793 C C . GLU A 1 102 ? 43.686 0.707 -45.078 1.00 94.19 102 GLU A C 1
ATOM 795 O O . GLU A 1 102 ? 44.773 0.423 -45.586 1.00 94.19 102 GLU A O 1
ATOM 800 N N . ALA A 1 103 ? 42.683 1.207 -45.808 1.00 93.56 103 ALA A N 1
ATOM 801 C CA . ALA A 1 103 ? 42.768 1.439 -47.247 1.00 93.56 103 ALA A CA 1
ATOM 802 C C . ALA A 1 103 ? 43.764 2.562 -47.597 1.00 93.56 103 ALA A C 1
ATOM 804 O O . ALA A 1 103 ? 43.807 3.610 -46.954 1.00 93.56 103 ALA A O 1
ATOM 805 N N . THR A 1 104 ? 44.548 2.357 -48.660 1.00 92.56 104 THR A N 1
ATOM 806 C CA . THR A 1 104 ? 45.586 3.306 -49.107 1.00 92.56 104 THR A CA 1
ATOM 807 C C . THR A 1 104 ? 45.219 4.077 -50.372 1.00 92.56 104 THR A C 1
ATOM 809 O O . THR A 1 104 ? 45.832 5.105 -50.651 1.00 92.56 104 THR A O 1
ATOM 812 N N . GLU A 1 105 ? 44.257 3.587 -51.159 1.00 94.88 105 GLU A N 1
ATOM 813 C CA . GLU A 1 105 ? 43.809 4.245 -52.390 1.00 94.88 105 GLU A CA 1
ATOM 814 C C . GLU A 1 105 ? 42.633 5.194 -52.120 1.00 94.88 105 GLU A C 1
ATOM 816 O O . GLU A 1 105 ? 41.614 4.801 -51.552 1.00 94.88 105 GLU A O 1
ATOM 821 N N . ASP A 1 106 ? 42.740 6.446 -52.581 1.00 92.94 106 ASP A N 1
ATOM 822 C CA . ASP A 1 106 ? 41.732 7.493 -52.336 1.00 92.94 106 ASP A CA 1
ATOM 823 C C . ASP A 1 106 ? 40.321 7.110 -52.821 1.00 92.94 106 ASP A C 1
ATOM 825 O O . ASP A 1 106 ? 39.316 7.477 -52.200 1.00 92.94 106 ASP A O 1
ATOM 829 N N . ALA A 1 107 ? 40.230 6.368 -53.930 1.00 92.75 107 ALA A N 1
ATOM 830 C CA . ALA A 1 107 ? 38.960 5.902 -54.482 1.00 92.75 107 ALA A CA 1
ATOM 831 C C . ALA A 1 107 ? 38.274 4.886 -53.551 1.00 92.75 107 ALA A C 1
ATOM 833 O O . ALA A 1 107 ? 37.080 5.026 -53.264 1.00 92.75 107 ALA A O 1
ATOM 834 N N . ASP A 1 108 ? 39.039 3.930 -53.022 1.00 91.50 108 ASP A N 1
ATOM 835 C CA . ASP A 1 108 ? 38.551 2.897 -52.106 1.00 91.50 108 ASP A CA 1
ATOM 836 C C . ASP A 1 108 ? 38.161 3.491 -50.749 1.00 91.50 108 ASP A C 1
ATOM 838 O O . ASP A 1 108 ? 37.094 3.174 -50.218 1.00 91.50 108 ASP A O 1
ATOM 842 N N . ILE A 1 109 ? 38.949 4.440 -50.225 1.00 91.75 109 ILE A N 1
ATOM 843 C CA . ILE A 1 109 ? 38.619 5.176 -48.993 1.00 91.75 109 ILE A CA 1
ATOM 844 C C . ILE A 1 109 ? 37.267 5.892 -49.136 1.00 91.75 109 ILE A C 1
ATOM 846 O O . ILE A 1 109 ? 36.442 5.871 -48.216 1.00 91.75 109 ILE A O 1
ATOM 850 N N . ASN A 1 110 ? 37.015 6.537 -50.281 1.00 91.00 110 ASN A N 1
ATOM 851 C CA . ASN A 1 110 ? 35.750 7.229 -50.537 1.00 91.00 110 ASN A CA 1
ATOM 852 C C . ASN A 1 110 ? 34.577 6.242 -50.636 1.00 91.00 110 ASN A C 1
ATOM 854 O O . ASN A 1 110 ? 33.539 6.458 -50.005 1.00 91.00 110 ASN A O 1
ATOM 858 N N . TYR A 1 111 ? 34.754 5.134 -51.362 1.00 92.62 111 TYR A N 1
ATOM 859 C CA . TYR A 1 111 ? 33.751 4.074 -51.462 1.00 92.62 111 TYR A CA 1
ATOM 860 C C . TYR A 1 111 ? 33.383 3.500 -50.085 1.00 92.62 111 TYR A C 1
ATOM 862 O O . TYR A 1 111 ? 32.205 3.476 -49.719 1.00 92.62 111 TYR A O 1
ATOM 870 N N . LEU A 1 112 ? 34.380 3.125 -49.278 1.00 93.25 112 LEU A N 1
ATOM 871 C CA . LEU A 1 112 ? 34.175 2.571 -47.937 1.00 93.25 112 LEU A CA 1
ATOM 872 C C . LEU A 1 112 ? 33.563 3.594 -46.976 1.00 93.25 112 LEU A C 1
ATOM 874 O O . LEU A 1 112 ? 32.731 3.236 -46.143 1.00 93.25 112 LEU A O 1
ATOM 878 N N . ARG A 1 113 ? 33.893 4.886 -47.117 1.00 91.38 113 ARG A N 1
ATOM 879 C CA . ARG A 1 113 ? 33.230 5.959 -46.361 1.00 91.38 113 ARG A CA 1
ATOM 880 C C . ARG A 1 113 ? 31.736 6.033 -46.676 1.00 91.38 113 ARG A C 1
ATOM 882 O O . ARG A 1 113 ? 30.944 6.129 -45.745 1.00 91.38 113 ARG A O 1
ATOM 889 N N . ARG A 1 114 ? 31.351 5.984 -47.956 1.00 91.12 114 ARG A N 1
ATOM 890 C CA . ARG A 1 114 ? 29.935 6.002 -48.367 1.00 91.12 114 ARG A CA 1
ATOM 891 C C . ARG A 1 114 ? 29.199 4.764 -47.872 1.00 91.12 114 ARG A C 1
ATOM 893 O O . ARG A 1 114 ? 28.137 4.895 -47.280 1.00 91.12 114 ARG A O 1
ATOM 900 N N . ARG A 1 115 ? 29.803 3.583 -48.027 1.00 93.56 115 ARG A N 1
ATOM 901 C CA . ARG A 1 115 ? 29.253 2.329 -47.500 1.00 93.56 115 ARG A CA 1
ATOM 902 C C . ARG A 1 115 ? 29.039 2.401 -45.986 1.00 93.56 115 ARG A C 1
ATOM 904 O O . ARG A 1 115 ? 27.952 2.094 -45.521 1.00 93.56 115 ARG A O 1
ATOM 911 N N . ALA A 1 116 ? 30.020 2.888 -45.224 1.00 92.50 116 ALA A N 1
ATOM 912 C CA . ALA A 1 116 ? 29.890 3.044 -43.774 1.00 92.50 116 ALA A CA 1
ATOM 913 C C . ALA A 1 116 ? 28.760 4.006 -43.365 1.00 92.50 116 ALA A C 1
ATOM 915 O O . ALA A 1 116 ? 28.165 3.817 -42.307 1.00 92.50 116 ALA A O 1
ATOM 916 N N . LEU A 1 117 ? 28.470 5.037 -44.169 1.00 92.31 117 LEU A N 1
ATOM 917 C CA . LEU A 1 117 ? 27.330 5.926 -43.932 1.00 92.31 117 LEU A CA 1
ATOM 918 C C . LEU A 1 117 ? 25.992 5.234 -44.211 1.00 92.31 117 LEU A C 1
ATOM 920 O O . LEU A 1 117 ? 25.057 5.444 -43.447 1.00 92.31 117 LEU A O 1
ATOM 924 N N . GLU A 1 118 ? 25.903 4.389 -45.240 1.00 94.12 118 GLU A N 1
ATOM 925 C CA . GLU A 1 118 ? 24.697 3.590 -45.504 1.00 94.12 118 GLU A CA 1
ATOM 926 C C . GLU A 1 118 ? 24.427 2.576 -44.382 1.00 94.12 118 GLU A C 1
ATOM 928 O O . GLU A 1 118 ? 23.307 2.511 -43.880 1.00 94.12 118 GLU A O 1
ATOM 933 N N . GLU A 1 119 ? 25.453 1.874 -43.889 1.00 94.56 119 GLU A N 1
ATOM 934 C CA . GLU A 1 119 ? 25.310 0.983 -42.722 1.00 94.56 119 GLU A CA 1
ATOM 935 C C . GLU A 1 119 ? 24.874 1.755 -41.463 1.00 94.56 119 GLU A C 1
ATOM 937 O O . GLU A 1 119 ? 24.055 1.284 -40.670 1.00 94.56 119 GLU A O 1
ATOM 942 N N . LEU A 1 120 ? 25.359 2.992 -41.303 1.00 93.50 120 LEU A N 1
ATOM 943 C CA . LEU A 1 120 ? 24.985 3.857 -40.186 1.00 93.50 120 LEU A CA 1
ATOM 944 C C . LEU A 1 120 ? 23.514 4.299 -40.243 1.00 93.50 120 LEU A C 1
ATOM 946 O O . LEU A 1 120 ? 22.932 4.569 -39.192 1.00 93.50 120 LEU A O 1
ATOM 950 N N . LYS A 1 121 ? 22.887 4.349 -41.429 1.00 95.62 121 LYS A N 1
ATOM 951 C CA . LYS A 1 121 ? 21.437 4.594 -41.547 1.00 95.62 121 LYS A CA 1
ATOM 952 C C . LYS A 1 121 ? 20.645 3.463 -40.883 1.00 95.62 121 LYS A C 1
ATOM 954 O O . LYS A 1 121 ? 19.688 3.735 -40.164 1.00 95.62 121 LYS A O 1
ATOM 959 N N . VAL A 1 122 ? 21.090 2.211 -41.012 1.00 95.19 122 VAL A N 1
ATOM 960 C CA . VAL A 1 122 ? 20.468 1.068 -40.318 1.00 95.19 122 VAL A CA 1
ATOM 961 C C . VAL A 1 122 ? 20.685 1.157 -38.801 1.00 95.19 122 VAL A C 1
ATOM 963 O O . VAL A 1 122 ? 19.737 0.972 -38.039 1.00 95.19 122 VAL A O 1
ATOM 966 N N . CYS A 1 123 ? 21.884 1.554 -38.352 1.00 93.31 123 CYS A N 1
ATOM 967 C CA . CYS A 1 123 ? 22.167 1.846 -36.936 1.00 93.31 123 CYS A CA 1
ATOM 968 C C . CYS A 1 123 ? 21.366 3.030 -36.359 1.00 93.31 123 CYS A C 1
ATOM 970 O O . CYS A 1 123 ? 21.400 3.254 -35.150 1.00 93.31 123 CYS A O 1
ATOM 972 N N . ILE A 1 124 ? 20.705 3.838 -37.192 1.00 96.38 124 ILE A N 1
ATOM 973 C CA . ILE A 1 124 ? 19.772 4.884 -36.749 1.00 96.38 124 ILE A CA 1
ATOM 974 C C . ILE A 1 124 ? 18.362 4.310 -36.596 1.00 96.38 124 ILE A C 1
ATOM 976 O O . ILE A 1 124 ? 17.703 4.604 -35.603 1.00 96.38 124 ILE A O 1
ATOM 980 N N . ILE A 1 125 ? 17.921 3.478 -37.542 1.00 97.12 125 ILE A N 1
ATOM 981 C CA . ILE A 1 125 ? 16.570 2.897 -37.557 1.00 97.12 125 ILE A CA 1
ATOM 982 C C . ILE A 1 125 ? 16.346 1.973 -36.352 1.00 97.12 125 ILE A C 1
ATOM 984 O O . ILE A 1 125 ? 15.324 2.078 -35.687 1.00 97.12 125 ILE A O 1
ATOM 988 N N . ILE A 1 126 ? 17.315 1.117 -36.014 1.00 97.88 126 ILE A N 1
ATOM 989 C CA . ILE A 1 126 ? 17.154 0.138 -34.923 1.00 97.88 126 ILE A CA 1
ATOM 990 C C . ILE A 1 126 ? 16.842 0.821 -33.569 1.00 97.88 126 ILE A C 1
ATOM 992 O O . ILE A 1 126 ? 15.864 0.443 -32.921 1.00 97.88 126 ILE A O 1
ATOM 996 N N . PRO A 1 127 ? 17.581 1.862 -33.132 1.00 98.25 127 PRO A N 1
ATOM 997 C CA . PRO A 1 127 ? 17.208 2.637 -31.951 1.00 98.25 127 PRO A CA 1
ATOM 998 C C . PRO A 1 127 ? 15.844 3.336 -32.020 1.00 98.25 127 PRO A C 1
ATOM 1000 O O . PRO A 1 127 ? 15.238 3.508 -30.963 1.00 98.25 127 PRO A O 1
ATOM 1003 N N . PHE A 1 128 ? 15.354 3.747 -33.201 1.00 98.50 128 PHE A N 1
ATOM 1004 C CA . PHE A 1 128 ? 13.987 4.277 -33.327 1.00 98.50 128 PHE A CA 1
ATOM 1005 C C . PHE A 1 128 ? 12.963 3.205 -32.960 1.00 98.50 128 PHE A C 1
ATOM 1007 O O . PHE A 1 128 ? 12.132 3.444 -32.087 1.00 98.50 128 PHE A O 1
ATOM 1014 N N . ASP A 1 129 ? 13.090 2.006 -33.532 1.00 98.62 129 ASP A N 1
ATOM 1015 C CA . ASP A 1 129 ? 12.179 0.892 -33.253 1.00 98.62 129 ASP A CA 1
ATOM 1016 C C . ASP A 1 129 ? 12.193 0.522 -31.754 1.00 98.62 129 ASP A C 1
ATOM 1018 O O . ASP A 1 129 ? 11.147 0.331 -31.130 1.00 98.62 129 ASP A O 1
ATOM 1022 N N . ILE A 1 130 ? 13.383 0.487 -31.134 1.00 98.81 130 ILE A N 1
ATOM 1023 C CA . ILE A 1 130 ? 13.530 0.241 -29.687 1.00 98.81 130 ILE A CA 1
ATOM 1024 C C . ILE A 1 130 ? 12.852 1.353 -28.874 1.00 98.81 130 ILE A C 1
ATOM 1026 O O . ILE A 1 130 ? 12.157 1.069 -27.895 1.00 98.81 130 ILE A O 1
ATOM 1030 N N . ALA A 1 131 ? 13.065 2.615 -29.255 1.00 98.81 131 ALA A N 1
ATOM 1031 C CA . ALA A 1 131 ? 12.506 3.775 -28.570 1.00 98.81 131 ALA A CA 1
ATOM 1032 C C . ALA A 1 131 ? 10.974 3.765 -28.587 1.00 98.81 131 ALA A C 1
ATOM 1034 O O . ALA A 1 131 ? 10.359 3.987 -27.545 1.00 98.81 131 ALA A O 1
ATOM 1035 N N . GLU A 1 132 ? 10.365 3.476 -29.736 1.00 98.69 132 GLU A N 1
ATOM 1036 C CA . GLU A 1 132 ? 8.910 3.414 -29.888 1.00 98.69 132 GLU A CA 1
ATOM 1037 C C . GLU A 1 132 ? 8.295 2.301 -29.033 1.00 98.69 132 GLU A C 1
ATOM 1039 O O . GLU A 1 132 ? 7.347 2.548 -28.285 1.00 98.69 132 GLU A O 1
ATOM 1044 N N . LEU A 1 133 ? 8.884 1.100 -29.056 1.00 98.88 133 LEU A N 1
ATOM 1045 C CA . LEU A 1 133 ? 8.448 -0.017 -28.211 1.00 98.88 133 LEU A CA 1
ATOM 1046 C C . LEU A 1 133 ? 8.578 0.305 -26.717 1.00 98.88 133 LEU A C 1
ATOM 1048 O O . LEU A 1 133 ? 7.707 -0.049 -25.923 1.00 98.88 133 LEU A O 1
ATOM 1052 N N . CYS A 1 134 ? 9.652 0.989 -26.316 1.00 98.81 134 CYS A N 1
ATOM 1053 C CA . CYS A 1 134 ? 9.850 1.393 -24.926 1.00 98.81 134 CYS A CA 1
ATOM 1054 C C . CYS A 1 134 ? 8.895 2.516 -24.498 1.00 98.81 134 CYS A C 1
ATOM 1056 O O . CYS A 1 134 ? 8.448 2.524 -23.351 1.00 98.81 134 CYS A O 1
ATOM 1058 N N . ALA A 1 135 ? 8.554 3.444 -25.392 1.00 98.75 135 ALA A N 1
ATOM 1059 C CA . ALA A 1 135 ? 7.564 4.477 -25.111 1.00 98.75 135 ALA A CA 1
ATOM 1060 C C . ALA A 1 135 ? 6.173 3.862 -24.885 1.00 98.75 135 ALA A C 1
ATOM 1062 O O . ALA A 1 135 ? 5.536 4.136 -23.870 1.00 98.75 135 ALA A O 1
ATOM 1063 N N . GLU A 1 136 ? 5.755 2.945 -25.760 1.00 98.69 136 GLU A N 1
ATOM 1064 C CA . GLU A 1 136 ? 4.508 2.190 -25.597 1.00 98.69 136 GLU A CA 1
ATOM 1065 C C . GLU A 1 136 ? 4.506 1.373 -24.295 1.00 98.69 136 GLU A C 1
ATOM 1067 O O . GLU A 1 136 ? 3.543 1.381 -23.525 1.00 98.69 136 GLU A O 1
ATOM 1072 N N . LEU A 1 137 ? 5.622 0.711 -23.985 1.00 98.75 137 LEU A N 1
ATOM 1073 C CA . LEU A 1 137 ? 5.761 -0.047 -22.748 1.00 98.75 137 LEU A CA 1
ATOM 1074 C C . LEU A 1 137 ? 5.661 0.841 -21.496 1.00 98.75 137 LEU A C 1
ATOM 1076 O O . LEU A 1 137 ? 5.096 0.417 -20.486 1.00 98.75 137 LEU A O 1
ATOM 1080 N N . ALA A 1 138 ? 6.184 2.068 -21.549 1.00 98.81 138 ALA A N 1
ATOM 1081 C CA . ALA A 1 138 ? 6.062 3.046 -20.472 1.00 98.81 138 ALA A CA 1
ATOM 1082 C C . ALA A 1 138 ? 4.601 3.485 -20.255 1.00 98.81 138 ALA A C 1
ATOM 1084 O O . ALA A 1 138 ? 4.156 3.592 -19.109 1.00 98.81 138 ALA A O 1
ATOM 1085 N N . GLU A 1 139 ? 3.817 3.666 -21.319 1.00 98.62 139 GLU A N 1
ATOM 1086 C CA . GLU A 1 139 ? 2.380 3.953 -21.204 1.00 98.62 139 GLU A CA 1
ATOM 1087 C C . GLU A 1 139 ? 1.635 2.816 -20.489 1.00 98.62 139 GLU A C 1
ATOM 1089 O O . GLU A 1 139 ? 0.894 3.056 -19.528 1.00 98.62 139 GLU A O 1
ATOM 1094 N N . ILE A 1 140 ? 1.911 1.565 -20.877 1.00 98.69 140 ILE A N 1
ATOM 1095 C CA . ILE A 1 140 ? 1.351 0.378 -20.216 1.00 98.69 140 ILE A CA 1
ATOM 1096 C C . ILE A 1 140 ? 1.783 0.332 -18.744 1.00 98.69 140 ILE A C 1
ATOM 1098 O O . ILE A 1 140 ? 0.962 0.101 -17.854 1.00 98.69 140 ILE A O 1
ATOM 1102 N N . ALA A 1 141 ? 3.058 0.595 -18.450 1.00 98.69 141 ALA A N 1
ATOM 1103 C CA . ALA A 1 141 ? 3.579 0.597 -17.085 1.00 98.69 141 ALA A CA 1
ATOM 1104 C C . ALA A 1 141 ? 2.875 1.629 -16.189 1.00 98.69 141 ALA A C 1
ATOM 1106 O O . ALA A 1 141 ? 2.579 1.338 -15.026 1.00 98.69 141 ALA A O 1
ATOM 1107 N N . SER A 1 142 ? 2.567 2.811 -16.734 1.00 98.50 142 SER A N 1
ATOM 1108 C CA . SER A 1 142 ? 1.800 3.852 -16.044 1.00 98.50 142 SER A CA 1
ATOM 1109 C C . SER A 1 142 ? 0.389 3.372 -15.690 1.00 98.50 142 SER A C 1
ATOM 1111 O O . SER A 1 142 ? -0.033 3.492 -14.535 1.00 98.50 142 SER A O 1
ATOM 1113 N N . PHE A 1 143 ? -0.313 2.748 -16.643 1.00 98.56 143 PHE A N 1
ATOM 1114 C CA . PHE A 1 143 ? -1.627 2.150 -16.393 1.00 98.56 143 PHE A CA 1
ATOM 1115 C C . PHE A 1 143 ? -1.566 1.075 -15.302 1.00 98.56 143 PHE A C 1
ATOM 1117 O O . PHE A 1 143 ? -2.389 1.067 -14.379 1.00 98.56 143 PHE A O 1
ATOM 1124 N N . VAL A 1 144 ? -0.578 0.181 -15.388 1.00 98.50 144 VAL A N 1
ATOM 1125 C CA . VAL A 1 144 ? -0.382 -0.912 -14.431 1.00 98.50 144 VAL A CA 1
ATOM 1126 C C . VAL A 1 144 ? -0.106 -0.362 -13.031 1.00 98.50 144 VAL A C 1
ATOM 1128 O O . VAL A 1 144 ? -0.687 -0.844 -12.060 1.00 98.50 144 VAL A O 1
ATOM 1131 N N . PHE A 1 145 ? 0.703 0.691 -12.900 1.00 98.50 145 PHE A N 1
ATOM 1132 C CA . PHE A 1 145 ? 0.953 1.332 -11.609 1.00 98.50 145 PHE A CA 1
ATOM 1133 C C . PHE A 1 145 ? -0.348 1.809 -10.935 1.00 98.50 145 PHE A C 1
ATOM 1135 O O . PHE A 1 145 ? -0.551 1.610 -9.728 1.00 98.50 145 PHE A O 1
ATOM 1142 N N . ASP A 1 146 ? -1.246 2.431 -11.699 1.00 97.56 146 ASP A N 1
ATOM 1143 C CA . ASP A 1 146 ? -2.468 3.023 -11.155 1.00 97.56 146 ASP A CA 1
ATOM 1144 C C . ASP A 1 146 ? -3.522 1.969 -10.794 1.00 97.56 146 ASP A C 1
ATOM 1146 O O . ASP A 1 146 ? -4.110 2.047 -9.706 1.00 97.56 146 ASP A O 1
ATOM 1150 N N . ASN A 1 147 ? -3.722 0.979 -11.671 1.00 97.44 147 ASN A N 1
ATOM 1151 C CA . ASN A 1 147 ? -4.916 0.126 -11.672 1.00 97.44 147 ASN A CA 1
ATOM 1152 C C . ASN A 1 147 ? -4.681 -1.303 -11.158 1.00 97.44 147 ASN A C 1
ATOM 1154 O O . ASN A 1 147 ? -5.630 -1.966 -10.730 1.00 97.44 147 ASN A O 1
ATOM 1158 N N . CYS A 1 148 ? -3.438 -1.785 -11.156 1.00 96.88 148 CYS A N 1
ATOM 1159 C CA . CYS A 1 148 ? -3.120 -3.159 -10.773 1.00 96.88 148 CYS A CA 1
ATOM 1160 C C . CYS A 1 148 ? -2.782 -3.294 -9.273 1.00 96.88 148 CYS A C 1
ATOM 1162 O O . CYS A 1 148 ? -3.071 -2.427 -8.438 1.00 96.88 148 CYS A O 1
ATOM 1164 N N . VAL A 1 149 ? -2.231 -4.444 -8.868 1.00 95.06 149 VAL A N 1
ATOM 1165 C CA . VAL A 1 149 ? -1.904 -4.739 -7.463 1.00 95.06 149 VAL A CA 1
ATOM 1166 C C . VAL A 1 149 ? -0.955 -3.689 -6.868 1.00 95.06 149 VAL A C 1
ATOM 1168 O O . VAL A 1 149 ? 0.249 -3.694 -7.105 1.00 95.06 149 VAL A O 1
ATOM 1171 N N . LYS A 1 150 ? -1.489 -2.848 -5.967 1.00 93.94 150 LYS A N 1
ATOM 1172 C CA . LYS A 1 150 ? -0.738 -1.762 -5.306 1.00 93.94 150 LYS A CA 1
ATOM 1173 C C . LYS A 1 150 ? 0.549 -2.205 -4.604 1.00 93.94 150 LYS A C 1
ATOM 1175 O O . LYS A 1 150 ? 1.489 -1.425 -4.515 1.00 93.94 150 LYS A O 1
ATOM 1180 N N . LYS A 1 151 ? 0.594 -3.439 -4.084 1.00 93.38 151 LYS A N 1
ATOM 1181 C CA . LYS A 1 151 ? 1.777 -3.982 -3.389 1.00 93.38 151 LYS A CA 1
ATOM 1182 C C . LYS A 1 151 ? 2.980 -4.177 -4.318 1.00 93.38 151 LYS A C 1
ATOM 1184 O O . LYS A 1 151 ? 4.095 -4.203 -3.821 1.00 93.38 151 LYS A O 1
ATOM 1189 N N . ALA A 1 152 ? 2.746 -4.292 -5.625 1.00 95.88 152 ALA A N 1
ATOM 1190 C CA . ALA A 1 152 ? 3.774 -4.476 -6.644 1.00 95.88 152 ALA A CA 1
ATOM 1191 C C . ALA A 1 152 ? 4.018 -3.194 -7.469 1.00 95.88 152 ALA A C 1
ATOM 1193 O O . ALA A 1 152 ? 4.650 -3.241 -8.516 1.00 95.88 152 ALA A O 1
ATOM 1194 N N . ARG A 1 153 ? 3.559 -2.021 -6.996 1.00 96.44 153 ARG A N 1
ATOM 1195 C CA . ARG A 1 153 ? 3.821 -0.726 -7.659 1.00 96.44 153 ARG A CA 1
ATOM 1196 C C . ARG A 1 153 ? 5.309 -0.402 -7.797 1.00 96.44 153 ARG A C 1
ATOM 1198 O O . ARG A 1 153 ? 5.671 0.343 -8.700 1.00 96.44 153 ARG A O 1
ATOM 1205 N N . GLY A 1 154 ? 6.159 -0.961 -6.931 1.00 96.25 154 GLY A N 1
ATOM 1206 C CA . GLY A 1 154 ? 7.614 -0.884 -7.087 1.00 96.25 154 GLY A CA 1
ATOM 1207 C C . GLY A 1 154 ? 8.078 -1.509 -8.404 1.00 96.25 154 GLY A C 1
ATOM 1208 O O . GLY A 1 154 ? 8.811 -0.867 -9.149 1.00 96.25 154 GLY A O 1
ATOM 1209 N N . ASP A 1 155 ? 7.569 -2.694 -8.743 1.00 97.88 155 ASP A N 1
ATOM 1210 C CA . ASP A 1 155 ? 7.901 -3.395 -9.988 1.00 97.88 155 ASP A CA 1
ATOM 1211 C C . ASP A 1 155 ? 7.388 -2.627 -11.213 1.00 97.88 155 ASP A C 1
ATOM 1213 O O . ASP A 1 155 ? 8.111 -2.472 -12.197 1.00 97.88 155 ASP A O 1
ATOM 1217 N N . SER A 1 156 ? 6.171 -2.068 -11.135 1.00 97.88 156 SER A N 1
ATOM 1218 C CA . SER A 1 156 ? 5.629 -1.195 -12.187 1.00 97.88 156 SER A CA 1
ATOM 1219 C C . SER A 1 156 ? 6.494 0.047 -12.399 1.00 97.88 156 SER A C 1
ATOM 1221 O O . SER A 1 156 ? 6.753 0.420 -13.539 1.00 97.88 156 SER A O 1
ATOM 1223 N N . GLN A 1 157 ? 6.972 0.670 -11.314 1.00 98.25 157 GLN A N 1
ATOM 1224 C CA . GLN A 1 157 ? 7.831 1.851 -11.394 1.00 98.25 157 GLN A CA 1
ATOM 1225 C C . GLN A 1 157 ? 9.205 1.519 -11.984 1.00 98.25 157 GLN A C 1
ATOM 1227 O O . GLN A 1 157 ? 9.705 2.282 -12.806 1.00 98.25 157 GLN A O 1
ATOM 1232 N N . VAL A 1 158 ? 9.806 0.383 -11.608 1.00 98.38 158 VAL A N 1
ATOM 1233 C CA . VAL A 1 158 ? 11.058 -0.094 -12.221 1.00 98.38 158 VAL A CA 1
ATOM 1234 C C . VAL A 1 158 ? 10.858 -0.326 -13.719 1.00 98.38 158 VAL A C 1
ATOM 1236 O O . VAL A 1 158 ? 11.679 0.128 -14.513 1.00 98.38 158 VAL A O 1
ATOM 1239 N N . GLY A 1 159 ? 9.745 -0.955 -14.114 1.00 98.44 159 GLY A N 1
ATOM 1240 C CA . GLY A 1 159 ? 9.378 -1.130 -15.519 1.00 98.44 159 GLY A CA 1
ATOM 1241 C C . GLY A 1 159 ? 9.266 0.199 -16.272 1.00 98.44 159 GLY A C 1
ATOM 1242 O O . GLY A 1 159 ? 9.926 0.376 -17.296 1.00 98.44 159 GLY A O 1
ATOM 1243 N N . LEU A 1 160 ? 8.503 1.149 -15.724 1.00 98.69 160 LEU A N 1
ATOM 1244 C CA . LEU A 1 160 ? 8.293 2.487 -16.284 1.00 98.69 160 LEU A CA 1
ATOM 1245 C C . LEU A 1 160 ? 9.608 3.264 -16.453 1.00 98.69 160 LEU A C 1
ATOM 1247 O O . LEU A 1 160 ? 9.947 3.690 -17.556 1.00 98.69 160 LEU A O 1
ATOM 1251 N N . SER A 1 161 ? 10.376 3.425 -15.373 1.00 98.56 161 SER A N 1
ATOM 1252 C CA . SER A 1 161 ? 11.644 4.163 -15.398 1.00 98.56 161 SER A CA 1
ATOM 1253 C C . SER A 1 161 ? 12.701 3.473 -16.264 1.00 98.56 161 SER A C 1
ATOM 1255 O O . SER A 1 161 ? 13.498 4.146 -16.919 1.00 98.56 161 SER A O 1
ATOM 1257 N N . GLY A 1 162 ? 12.704 2.137 -16.306 1.00 98.62 162 GLY A N 1
ATOM 1258 C CA . GLY A 1 162 ? 13.599 1.378 -17.171 1.00 98.62 162 GLY A CA 1
ATOM 1259 C C . GLY A 1 162 ? 13.303 1.585 -18.656 1.00 98.62 162 GLY A C 1
ATOM 1260 O O . GLY A 1 162 ? 14.230 1.853 -19.418 1.00 98.62 162 GLY A O 1
ATOM 1261 N N . ALA A 1 163 ? 12.027 1.574 -19.049 1.00 98.81 163 ALA A N 1
ATOM 1262 C CA . ALA A 1 163 ? 11.615 1.816 -20.428 1.00 98.81 163 ALA A CA 1
ATOM 1263 C C . ALA A 1 163 ? 11.943 3.257 -20.865 1.00 98.81 163 ALA A C 1
ATOM 1265 O O . ALA A 1 163 ? 12.484 3.481 -21.945 1.00 98.81 163 ALA A O 1
ATOM 1266 N N . LEU A 1 164 ? 11.736 4.232 -19.976 1.00 98.69 164 LEU A N 1
ATOM 1267 C CA . LEU A 1 164 ? 12.155 5.622 -20.188 1.00 98.69 164 LEU A CA 1
ATOM 1268 C C . LEU A 1 164 ? 13.670 5.783 -20.350 1.00 98.69 164 LEU A C 1
ATOM 1270 O O . LEU A 1 164 ? 14.121 6.568 -21.182 1.00 98.69 164 LEU A O 1
ATOM 1274 N N . SER A 1 165 ? 14.459 5.031 -19.581 1.00 98.62 165 SER A N 1
ATOM 1275 C CA . SER A 1 165 ? 15.921 5.054 -19.692 1.00 98.62 165 SER A CA 1
ATOM 1276 C C . SER A 1 165 ? 16.386 4.495 -21.040 1.00 98.62 165 SER A C 1
ATOM 1278 O O . SER A 1 165 ? 17.284 5.067 -21.657 1.00 98.62 165 SER A O 1
ATOM 1280 N N . ALA A 1 166 ? 15.749 3.423 -21.527 1.00 98.56 166 ALA A N 1
ATOM 1281 C CA . ALA A 1 166 ? 16.002 2.877 -22.860 1.00 98.56 166 ALA A CA 1
ATOM 1282 C C . ALA A 1 166 ? 15.646 3.890 -23.962 1.00 98.56 166 ALA A C 1
ATOM 1284 O O . ALA A 1 166 ? 16.476 4.166 -24.827 1.00 98.56 166 ALA A O 1
ATOM 1285 N N . LEU A 1 167 ? 14.471 4.524 -23.873 1.00 98.62 167 LEU A N 1
ATOM 1286 C CA . LEU A 1 167 ? 14.035 5.589 -24.784 1.00 98.62 167 LEU A CA 1
ATOM 1287 C C . LEU A 1 167 ? 15.037 6.760 -24.831 1.00 98.62 167 LEU A C 1
ATOM 1289 O O . LEU A 1 167 ? 15.467 7.166 -25.912 1.00 98.62 167 LEU A O 1
ATOM 1293 N N . ALA A 1 168 ? 15.464 7.273 -23.674 1.00 98.56 168 ALA A N 1
ATOM 1294 C CA . ALA A 1 168 ? 16.461 8.345 -23.591 1.00 98.56 168 ALA A CA 1
ATOM 1295 C C . ALA A 1 168 ? 17.822 7.935 -24.184 1.00 98.56 168 ALA A C 1
ATOM 1297 O O . ALA A 1 168 ? 18.482 8.725 -24.873 1.00 98.56 168 ALA A O 1
ATOM 1298 N N . GLY A 1 169 ? 18.231 6.685 -23.939 1.00 98.19 169 GLY A N 1
ATOM 1299 C CA . GLY A 1 169 ? 19.419 6.082 -24.535 1.00 98.19 169 GLY A CA 1
ATOM 1300 C C . GLY A 1 169 ? 19.345 6.084 -26.061 1.00 98.19 169 GLY A C 1
ATOM 1301 O O . GLY A 1 169 ? 20.245 6.610 -26.714 1.00 98.19 169 GLY A O 1
ATOM 1302 N N . CYS A 1 170 ? 18.242 5.596 -26.629 1.00 98.62 170 CYS A N 1
ATOM 1303 C CA . CYS A 1 170 ? 18.007 5.581 -28.071 1.00 98.62 170 CYS A CA 1
ATOM 1304 C C . CYS A 1 170 ? 18.034 6.978 -28.699 1.00 98.62 170 CYS A C 1
ATOM 1306 O O . CYS A 1 170 ? 18.724 7.173 -29.698 1.00 98.62 170 CYS A O 1
ATOM 1308 N N . ILE A 1 171 ? 17.375 7.973 -28.091 1.00 98.56 171 ILE A N 1
ATOM 1309 C CA . ILE A 1 171 ? 17.424 9.370 -28.565 1.00 98.56 171 ILE A CA 1
ATOM 1310 C C . ILE A 1 171 ? 18.879 9.854 -28.659 1.00 98.56 171 ILE A C 1
ATOM 1312 O O . ILE A 1 171 ? 19.278 10.467 -29.653 1.00 98.56 171 ILE A O 1
ATOM 1316 N N . SER A 1 172 ? 19.691 9.546 -27.646 1.00 98.06 172 SER A N 1
ATOM 1317 C CA . SER A 1 172 ? 21.106 9.930 -27.606 1.00 98.06 172 SER A CA 1
ATOM 1318 C C . SER A 1 172 ? 21.926 9.225 -28.692 1.00 98.06 172 SER A C 1
ATOM 1320 O O . SER A 1 172 ? 22.731 9.867 -29.368 1.00 98.06 172 SER A O 1
ATOM 1322 N N . ILE A 1 173 ? 21.691 7.926 -28.900 1.00 96.75 173 ILE A N 1
ATOM 1323 C CA . ILE A 1 173 ? 22.362 7.113 -29.927 1.00 96.75 173 ILE A CA 1
ATOM 1324 C C . ILE A 1 173 ? 22.033 7.629 -31.332 1.00 96.75 173 ILE A C 1
ATOM 1326 O O . ILE A 1 173 ? 22.941 7.843 -32.135 1.00 96.75 173 ILE A O 1
ATOM 1330 N N . ILE A 1 174 ? 20.757 7.898 -31.620 1.00 98.19 174 ILE A N 1
ATOM 1331 C CA . ILE A 1 174 ? 20.313 8.420 -32.919 1.00 98.19 174 ILE A CA 1
ATOM 1332 C C . ILE A 1 174 ? 20.984 9.761 -33.202 1.00 98.19 174 ILE A C 1
ATOM 1334 O O . ILE A 1 174 ? 21.588 9.945 -34.260 1.00 98.19 174 ILE A O 1
ATOM 1338 N N . ARG A 1 175 ? 20.930 10.694 -32.241 1.00 97.50 175 ARG A N 1
ATOM 1339 C CA . ARG A 1 175 ? 21.560 12.013 -32.384 1.00 97.50 175 ARG A CA 1
ATOM 1340 C C . ARG A 1 175 ? 23.063 11.894 -32.627 1.00 97.50 175 ARG A C 1
ATOM 1342 O O . ARG A 1 175 ? 23.578 12.592 -33.496 1.00 97.50 175 ARG A O 1
ATOM 1349 N N . LEU A 1 176 ? 23.750 10.999 -31.914 1.00 95.69 176 LEU A N 1
ATOM 1350 C CA . LEU A 1 176 ? 25.179 10.747 -32.108 1.00 95.69 176 LEU A CA 1
ATOM 1351 C C . LEU A 1 176 ? 25.479 10.234 -33.522 1.00 95.69 176 LEU A C 1
ATOM 1353 O O . LEU A 1 176 ? 26.398 10.729 -34.174 1.00 95.69 176 LEU A O 1
ATOM 1357 N N . ASN A 1 177 ? 24.689 9.284 -34.020 1.00 95.31 177 ASN A N 1
ATOM 1358 C CA . ASN A 1 177 ? 24.882 8.723 -35.354 1.00 95.31 177 ASN A CA 1
ATOM 1359 C C . ASN A 1 177 ? 24.633 9.769 -36.454 1.00 95.31 177 ASN A C 1
ATOM 1361 O O . ASN A 1 177 ? 25.407 9.846 -37.410 1.00 95.31 177 ASN A O 1
ATOM 1365 N N . VAL A 1 178 ? 23.636 10.646 -36.291 1.00 96.12 178 VAL A N 1
ATOM 1366 C CA . VAL A 1 178 ? 23.352 11.747 -37.233 1.00 96.12 178 VAL A CA 1
ATOM 1367 C C . VAL A 1 178 ? 24.531 12.720 -37.381 1.00 96.12 178 VAL A C 1
ATOM 1369 O O . VAL A 1 178 ? 24.752 13.235 -38.476 1.00 96.12 178 VAL A O 1
ATOM 1372 N N . LEU A 1 179 ? 25.340 12.937 -36.335 1.00 95.50 179 LEU A N 1
ATOM 1373 C CA . LEU A 1 179 ? 26.517 13.824 -36.401 1.00 95.50 179 LEU A CA 1
ATOM 1374 C C . LEU A 1 179 ? 27.605 13.343 -37.374 1.00 95.50 179 LEU A C 1
ATOM 1376 O O . LEU A 1 179 ? 28.496 14.115 -37.717 1.00 95.50 179 LEU A O 1
ATOM 1380 N N . SER A 1 180 ? 27.555 12.083 -37.812 1.00 93.12 180 SER A N 1
ATOM 1381 C CA . SER A 1 180 ? 28.550 11.517 -38.731 1.00 93.12 180 SER A CA 1
ATOM 1382 C C . SER A 1 180 ? 28.311 11.887 -40.202 1.00 93.12 180 SER A C 1
ATOM 1384 O O . SER A 1 180 ? 29.159 11.592 -41.044 1.00 93.12 180 SER A O 1
ATOM 1386 N N . PHE A 1 181 ? 27.166 12.496 -40.528 1.00 94.69 181 PHE A N 1
ATOM 1387 C CA . PHE A 1 181 ? 26.765 12.831 -41.896 1.00 94.69 181 PHE A CA 1
ATOM 1388 C C . PHE A 1 181 ? 27.180 14.256 -42.290 1.00 94.69 181 PHE A C 1
ATOM 1390 O O . PHE A 1 181 ? 27.245 15.160 -41.458 1.00 94.69 181 PHE A O 1
ATOM 1397 N N . ASN A 1 182 ? 27.427 14.461 -43.587 1.00 92.19 182 ASN A N 1
ATOM 1398 C CA . ASN A 1 182 ? 27.813 15.753 -44.160 1.00 92.19 182 ASN A CA 1
ATOM 1399 C C . ASN A 1 182 ? 26.616 16.466 -44.827 1.00 92.19 182 ASN A C 1
ATOM 1401 O O . ASN A 1 182 ? 25.497 15.953 -44.872 1.00 92.19 182 ASN A O 1
ATOM 1405 N N . SER A 1 183 ? 26.843 17.685 -45.330 1.00 92.00 183 SER A N 1
ATOM 1406 C CA . SER A 1 183 ? 25.796 18.567 -45.871 1.00 92.00 183 SER A CA 1
ATOM 1407 C C . SER A 1 183 ? 25.098 18.052 -47.136 1.00 92.00 183 SER A C 1
ATOM 1409 O O . SER A 1 183 ? 23.991 18.497 -47.435 1.00 92.00 183 SER A O 1
ATOM 1411 N N . ASP A 1 184 ? 25.700 17.116 -47.864 1.00 91.88 184 ASP A N 1
ATOM 1412 C CA . ASP A 1 184 ? 25.097 16.433 -49.012 1.00 91.88 184 ASP A CA 1
ATOM 1413 C C . ASP A 1 184 ? 23.934 15.508 -48.613 1.00 91.88 184 ASP A C 1
ATOM 1415 O O . ASP A 1 184 ? 23.005 15.320 -49.394 1.00 91.88 184 ASP A O 1
ATOM 1419 N N . GLU A 1 185 ? 23.905 15.042 -47.362 1.00 94.75 185 GLU A N 1
ATOM 1420 C CA . GLU A 1 185 ? 22.828 14.228 -46.776 1.00 94.75 185 GLU A CA 1
ATOM 1421 C C . GLU A 1 185 ? 21.873 15.068 -45.896 1.00 94.75 185 GLU A C 1
ATOM 1423 O O . GLU A 1 185 ? 21.135 14.544 -45.053 1.00 94.75 185 GLU A O 1
ATOM 1428 N N . TYR A 1 186 ? 21.857 16.400 -46.059 1.00 94.38 186 TYR A N 1
ATOM 1429 C CA . TYR A 1 186 ? 21.086 17.293 -45.182 1.00 94.38 186 TYR A CA 1
ATOM 1430 C C . TYR A 1 186 ? 19.582 16.977 -45.152 1.00 94.38 186 TYR A C 1
ATOM 1432 O O . TYR A 1 186 ? 18.954 17.039 -44.099 1.00 94.38 186 TYR A O 1
ATOM 1440 N N . ASN A 1 187 ? 18.986 16.603 -46.286 1.00 96.81 187 ASN A N 1
ATOM 1441 C CA . ASN A 1 187 ? 17.557 16.276 -46.328 1.00 96.81 187 ASN A CA 1
ATOM 1442 C C . ASN A 1 187 ? 17.225 15.025 -45.500 1.00 96.81 187 ASN A C 1
ATOM 1444 O O . ASN A 1 187 ? 16.224 15.024 -44.785 1.00 96.81 187 ASN A O 1
ATOM 1448 N N . TYR A 1 188 ? 18.078 13.998 -45.560 1.00 96.19 188 TYR A N 1
ATOM 1449 C CA . TYR A 1 188 ? 17.933 12.781 -44.762 1.00 96.19 188 TYR A CA 1
ATOM 1450 C C . TYR A 1 188 ? 18.102 13.081 -43.268 1.00 96.19 188 TYR A C 1
ATOM 1452 O O . TYR A 1 188 ? 17.207 12.812 -42.469 1.00 96.19 188 TYR A O 1
ATOM 1460 N N . THR A 1 189 ? 19.211 13.725 -42.892 1.00 97.19 189 THR A N 1
ATOM 1461 C CA . THR A 1 189 ? 19.492 14.070 -41.487 1.00 97.19 189 THR A CA 1
ATOM 1462 C C . THR A 1 189 ? 18.421 14.980 -40.888 1.00 97.19 189 THR A C 1
ATOM 1464 O O . THR A 1 189 ? 18.023 14.788 -39.741 1.00 97.19 189 THR A O 1
ATOM 1467 N N . LYS A 1 190 ? 17.886 15.932 -41.662 1.00 97.25 190 LYS A N 1
ATOM 1468 C CA . LYS A 1 190 ? 16.769 16.783 -41.237 1.00 97.25 190 LYS A CA 1
ATOM 1469 C C . LYS A 1 190 ? 15.496 15.979 -40.961 1.00 97.25 190 LYS A C 1
ATOM 1471 O O . LYS A 1 190 ? 14.804 16.292 -39.995 1.00 97.25 190 LYS A O 1
ATOM 1476 N N . ALA A 1 191 ? 15.179 14.975 -41.782 1.00 97.88 191 ALA A N 1
ATOM 1477 C CA . ALA A 1 191 ? 14.027 14.100 -41.555 1.00 97.88 191 ALA A CA 1
ATOM 1478 C C . ALA A 1 191 ? 14.187 13.304 -40.249 1.00 97.88 191 ALA A C 1
ATOM 1480 O O . ALA A 1 191 ? 13.334 13.409 -39.370 1.00 97.88 191 ALA A O 1
ATOM 1481 N N . VAL A 1 192 ? 15.339 12.650 -40.068 1.00 98.12 192 VAL A N 1
ATOM 1482 C CA . VAL A 1 192 ? 15.679 11.909 -38.841 1.00 98.12 192 VAL A CA 1
ATOM 1483 C C . VAL A 1 192 ? 15.605 12.800 -37.598 1.00 98.12 192 VAL A C 1
ATOM 1485 O O . VAL A 1 192 ? 15.023 12.425 -36.584 1.00 98.12 192 VAL A O 1
ATOM 1488 N N . VAL A 1 193 ? 16.166 14.012 -37.655 1.00 97.69 193 VAL A N 1
ATOM 1489 C CA . VAL A 1 193 ? 16.139 14.948 -36.519 1.00 97.69 193 VAL A CA 1
ATOM 1490 C C . VAL A 1 193 ? 14.711 15.360 -36.167 1.00 97.69 193 VAL A C 1
ATOM 1492 O O . VAL A 1 193 ? 14.399 15.490 -34.985 1.00 97.69 193 VAL A O 1
ATOM 1495 N N . ASN A 1 194 ? 13.832 15.551 -37.153 1.00 98.12 194 ASN A N 1
ATOM 1496 C CA . ASN A 1 194 ? 12.430 15.864 -36.881 1.00 98.12 194 ASN A CA 1
ATOM 1497 C C . ASN A 1 194 ? 11.718 14.718 -36.150 1.00 98.12 194 ASN A C 1
ATOM 1499 O O . ASN A 1 194 ? 10.970 14.983 -35.212 1.00 98.12 194 ASN A O 1
ATOM 1503 N N . GLU A 1 195 ? 11.969 13.469 -36.540 1.00 98.06 195 GLU A N 1
ATOM 1504 C CA . GLU A 1 195 ? 11.407 12.289 -35.873 1.00 98.06 195 GLU A CA 1
ATOM 1505 C C . GLU A 1 195 ? 11.946 12.141 -34.448 1.00 98.06 195 GLU A C 1
ATOM 1507 O O . GLU A 1 195 ? 11.170 11.999 -33.501 1.00 98.06 195 GLU A O 1
ATOM 1512 N N . VAL A 1 196 ? 13.259 12.297 -34.250 1.00 97.88 196 VAL A N 1
ATOM 1513 C CA . VAL A 1 196 ? 13.854 12.220 -32.907 1.00 97.88 196 VAL A CA 1
ATOM 1514 C C . VAL A 1 196 ? 13.367 13.348 -31.991 1.00 97.88 196 VAL A C 1
ATOM 1516 O O . VAL A 1 196 ? 13.221 13.143 -30.789 1.00 97.88 196 VAL A O 1
ATOM 1519 N N . ASN A 1 197 ? 13.058 14.530 -32.537 1.00 98.31 197 ASN A N 1
ATOM 1520 C CA . ASN A 1 197 ? 12.452 15.618 -31.767 1.00 98.31 197 ASN A CA 1
ATOM 1521 C C . ASN A 1 197 ? 11.035 15.260 -31.284 1.00 98.31 197 ASN A C 1
ATOM 1523 O O . ASN A 1 197 ? 10.603 15.761 -30.247 1.00 98.31 197 ASN A O 1
ATOM 1527 N N . ASN A 1 198 ? 10.296 14.423 -32.019 1.00 98.06 198 ASN A N 1
ATOM 1528 C CA . ASN A 1 198 ? 8.994 13.932 -31.565 1.00 98.06 198 ASN A CA 1
ATOM 1529 C C . ASN A 1 198 ? 9.160 12.898 -30.445 1.00 98.06 198 ASN A C 1
ATOM 1531 O O . ASN A 1 198 ? 8.469 13.004 -29.433 1.00 98.06 198 ASN A O 1
ATOM 1535 N N . LEU A 1 199 ? 10.126 11.979 -30.569 1.00 97.62 199 LEU A N 1
ATOM 1536 C CA . LEU A 1 199 ? 10.479 11.056 -29.483 1.00 97.62 199 LEU A CA 1
ATOM 1537 C C . LEU A 1 199 ? 10.921 11.794 -28.216 1.00 97.62 199 LEU A C 1
ATOM 1539 O O . LEU A 1 199 ? 10.555 11.398 -27.116 1.00 97.62 199 LEU A O 1
ATOM 1543 N N . GLU A 1 200 ? 11.676 12.884 -28.350 1.00 98.19 200 GLU A N 1
ATOM 1544 C CA . GLU A 1 200 ? 12.107 13.686 -27.204 1.00 98.19 200 GLU A CA 1
ATOM 1545 C C . GLU A 1 200 ? 10.931 14.339 -26.470 1.00 98.19 200 GLU A C 1
ATOM 1547 O O . GLU A 1 200 ? 10.909 14.346 -25.239 1.00 98.19 200 GLU A O 1
ATOM 1552 N N . LYS A 1 201 ? 9.924 14.838 -27.197 1.00 98.44 201 LYS A N 1
ATOM 1553 C CA . LYS A 1 201 ? 8.692 15.349 -26.575 1.00 98.44 201 LYS A CA 1
ATOM 1554 C C . LYS A 1 201 ? 7.956 14.244 -25.822 1.00 98.44 201 LYS A C 1
ATOM 1556 O O . LYS A 1 201 ? 7.608 14.436 -24.661 1.00 98.44 201 LYS A O 1
ATOM 1561 N N . LEU A 1 202 ? 7.793 13.079 -26.450 1.00 98.06 202 LEU A N 1
ATOM 1562 C CA . LEU A 1 202 ? 7.152 11.922 -25.824 1.00 98.06 202 LEU A CA 1
ATOM 1563 C C . LEU A 1 202 ? 7.908 11.467 -24.565 1.00 98.06 202 LEU A C 1
ATOM 1565 O O . LEU A 1 202 ? 7.303 11.223 -23.524 1.00 98.06 202 LEU A O 1
ATOM 1569 N N . TYR A 1 203 ? 9.242 11.436 -24.619 1.00 98.56 203 TYR A N 1
ATOM 1570 C CA . TYR A 1 203 ? 10.090 11.164 -23.460 1.00 98.56 203 TYR A CA 1
ATOM 1571 C C . TYR A 1 203 ? 9.852 12.164 -22.321 1.00 98.56 203 TYR A C 1
ATOM 1573 O O . TYR A 1 203 ? 9.739 11.751 -21.166 1.00 98.56 203 TYR A O 1
ATOM 1581 N N . GLN A 1 204 ? 9.760 13.464 -22.617 1.00 98.56 204 GLN A N 1
ATOM 1582 C CA . GLN A 1 204 ? 9.501 14.495 -21.604 1.00 98.56 204 GLN A CA 1
ATOM 1583 C C . GLN A 1 204 ? 8.126 14.315 -20.948 1.00 98.56 204 GLN A C 1
ATOM 1585 O O . GLN A 1 204 ? 8.014 14.397 -19.723 1.00 98.56 204 GLN A O 1
ATOM 1590 N N . GLU A 1 205 ? 7.096 14.022 -21.741 1.00 98.50 205 GLU A N 1
ATOM 1591 C CA . GLU A 1 205 ? 5.738 13.763 -21.251 1.00 98.50 205 GLU A CA 1
ATOM 1592 C C . GLU A 1 205 ? 5.696 12.530 -20.338 1.00 98.50 205 GLU A C 1
ATOM 1594 O O . GLU A 1 205 ? 5.225 12.605 -19.200 1.00 98.50 205 GLU A O 1
ATOM 1599 N N . LEU A 1 206 ? 6.257 11.407 -20.789 1.00 98.50 206 LEU A N 1
ATOM 1600 C CA . LEU A 1 206 ? 6.291 10.165 -20.017 1.00 98.50 206 LEU A CA 1
ATOM 1601 C C . LEU A 1 206 ? 7.197 10.265 -18.777 1.00 98.50 206 LEU A C 1
ATOM 1603 O O . LEU A 1 206 ? 6.888 9.673 -17.741 1.00 98.50 206 LEU A O 1
ATOM 1607 N N . SER A 1 207 ? 8.273 11.054 -18.831 1.00 98.44 207 SER A N 1
ATOM 1608 C CA . SER A 1 207 ? 9.119 11.331 -17.660 1.00 98.44 207 SER A CA 1
ATOM 1609 C C . SER A 1 207 ? 8.344 12.079 -16.578 1.00 98.44 207 SER A C 1
ATOM 1611 O O . SER A 1 207 ? 8.378 11.684 -15.413 1.00 98.44 207 SER A O 1
ATOM 1613 N N . ALA A 1 208 ? 7.554 13.089 -16.959 1.00 98.50 208 ALA A N 1
ATOM 1614 C CA . ALA A 1 208 ? 6.680 13.788 -16.019 1.00 98.50 208 ALA A CA 1
ATOM 1615 C C . ALA A 1 208 ? 5.629 12.845 -15.399 1.00 98.50 208 ALA A C 1
ATOM 1617 O O . ALA A 1 208 ? 5.313 12.951 -14.209 1.00 98.50 208 ALA A O 1
ATOM 1618 N N . VAL A 1 209 ? 5.117 11.881 -16.174 1.00 98.19 209 VAL A N 1
ATOM 1619 C CA . VAL A 1 209 ? 4.233 10.827 -15.656 1.00 98.19 209 VAL A CA 1
ATOM 1620 C C . VAL A 1 209 ? 4.961 9.963 -14.626 1.00 98.19 209 VAL A C 1
ATOM 1622 O O . VAL A 1 209 ? 4.419 9.751 -13.539 1.00 98.19 209 VAL A O 1
ATOM 1625 N N . ALA A 1 210 ? 6.181 9.504 -14.907 1.00 98.00 210 ALA A N 1
ATOM 1626 C CA . ALA A 1 210 ? 6.959 8.692 -13.971 1.00 98.00 210 ALA A CA 1
ATOM 1627 C C . ALA A 1 210 ? 7.256 9.431 -12.656 1.00 98.00 210 ALA A C 1
ATOM 1629 O O . ALA A 1 210 ? 7.073 8.854 -11.579 1.00 98.00 210 ALA A O 1
ATOM 1630 N N . ASP A 1 211 ? 7.613 10.715 -12.725 1.00 98.06 211 ASP A N 1
ATOM 1631 C CA . ASP A 1 211 ? 7.809 11.564 -11.544 1.00 98.06 211 ASP A CA 1
ATOM 1632 C C . ASP A 1 211 ? 6.517 11.701 -10.729 1.00 98.06 211 ASP A C 1
ATOM 1634 O O . ASP A 1 211 ? 6.523 11.617 -9.495 1.00 98.06 211 ASP A O 1
ATOM 1638 N N . SER A 1 212 ? 5.373 11.837 -11.409 1.00 98.06 212 SER A N 1
ATOM 1639 C CA . SER A 1 212 ? 4.068 11.887 -10.745 1.00 98.06 212 SER A CA 1
ATOM 1640 C C . SER A 1 212 ? 3.752 10.597 -9.975 1.00 98.06 212 SER A C 1
ATOM 1642 O O . SER A 1 212 ? 3.176 10.663 -8.889 1.00 98.06 212 SER A O 1
ATOM 1644 N N . LYS A 1 213 ? 4.178 9.424 -10.470 1.00 97.62 213 LYS A N 1
ATOM 1645 C CA . LYS A 1 213 ? 3.960 8.135 -9.789 1.00 97.62 213 LYS A CA 1
ATOM 1646 C C . LYS A 1 213 ? 4.755 8.037 -8.491 1.00 97.62 213 LYS A C 1
ATOM 1648 O O . LYS A 1 213 ? 4.220 7.595 -7.472 1.00 97.62 213 LYS A O 1
ATOM 1653 N N . ILE A 1 214 ? 5.993 8.530 -8.491 1.00 96.75 214 ILE A N 1
ATOM 1654 C CA . ILE A 1 214 ? 6.808 8.648 -7.274 1.00 96.75 214 ILE A CA 1
ATOM 1655 C C . ILE A 1 214 ? 6.126 9.593 -6.277 1.00 96.75 214 ILE A C 1
ATOM 1657 O O . ILE A 1 214 ? 6.004 9.265 -5.093 1.00 96.75 214 ILE A O 1
ATOM 1661 N N . LYS A 1 215 ? 5.615 10.732 -6.758 1.00 97.81 215 LYS A N 1
ATOM 1662 C CA . LYS A 1 215 ? 4.905 11.708 -5.926 1.00 97.81 215 LYS A CA 1
ATOM 1663 C C . LYS A 1 215 ? 3.645 11.127 -5.276 1.00 97.81 215 LYS A C 1
ATOM 1665 O O . LYS A 1 215 ? 3.431 11.356 -4.090 1.00 97.81 215 LYS A O 1
ATOM 1670 N N . ILE A 1 216 ? 2.868 10.306 -5.987 1.00 97.31 216 ILE A N 1
ATOM 1671 C CA . ILE A 1 216 ? 1.702 9.605 -5.415 1.00 97.31 216 ILE A CA 1
ATOM 1672 C C . ILE A 1 216 ? 2.106 8.782 -4.181 1.00 97.31 216 ILE A C 1
ATOM 1674 O O . ILE A 1 216 ? 1.418 8.821 -3.163 1.00 97.31 216 ILE A O 1
ATOM 1678 N N . LEU A 1 217 ? 3.229 8.056 -4.230 1.00 95.50 217 LEU A N 1
ATOM 1679 C CA . LEU A 1 217 ? 3.695 7.266 -3.082 1.00 95.50 217 LEU A CA 1
ATOM 1680 C C . LEU A 1 217 ? 4.141 8.151 -1.911 1.00 95.50 217 LEU A C 1
ATOM 1682 O O . LEU A 1 217 ? 3.886 7.813 -0.753 1.00 95.50 217 LEU A O 1
ATOM 1686 N N . GLN A 1 218 ? 4.773 9.291 -2.205 1.00 96.19 218 GLN A N 1
ATOM 1687 C CA . GLN A 1 218 ? 5.133 10.282 -1.189 1.00 96.19 218 GLN A CA 1
ATOM 1688 C C . GLN A 1 218 ? 3.884 10.847 -0.506 1.00 96.19 218 GLN A C 1
ATOM 1690 O O . GLN A 1 218 ? 3.821 10.877 0.722 1.00 96.19 218 GLN A O 1
ATOM 1695 N N . GLU A 1 219 ? 2.873 11.236 -1.280 1.00 96.19 219 GLU A N 1
ATOM 1696 C CA . GLU A 1 219 ? 1.604 11.768 -0.780 1.00 96.19 219 GLU A CA 1
ATOM 1697 C C . GLU A 1 219 ? 0.828 10.717 0.037 1.00 96.19 219 GLU A C 1
ATOM 1699 O O . GLU A 1 219 ? 0.324 11.026 1.119 1.00 96.19 219 GLU A O 1
ATOM 1704 N N . GLU A 1 220 ? 0.795 9.450 -0.403 1.00 93.69 220 GLU A N 1
ATOM 1705 C CA . GLU A 1 220 ? 0.185 8.344 0.356 1.00 93.69 220 GLU A CA 1
ATOM 1706 C C . GLU A 1 220 ? 0.861 8.138 1.727 1.00 93.69 220 GLU A C 1
ATOM 1708 O O . GLU A 1 220 ? 0.188 7.774 2.699 1.00 93.69 220 GLU A O 1
ATOM 1713 N N . PHE A 1 221 ? 2.176 8.360 1.833 1.00 93.88 221 PHE A N 1
ATOM 1714 C CA . PHE A 1 221 ? 2.880 8.324 3.116 1.00 93.88 221 PHE A CA 1
ATOM 1715 C C . PHE A 1 221 ? 2.625 9.584 3.947 1.00 93.88 221 PHE A C 1
ATOM 1717 O O . PHE A 1 221 ? 2.304 9.472 5.130 1.00 93.88 221 PHE A O 1
ATOM 1724 N N . GLN A 1 222 ? 2.700 10.770 3.338 1.00 96.19 222 GLN A N 1
ATOM 1725 C CA . GLN A 1 222 ? 2.428 12.044 4.009 1.00 96.19 222 GLN A CA 1
ATOM 1726 C C . GLN A 1 222 ? 1.035 12.070 4.639 1.00 96.19 222 GLN A C 1
ATOM 1728 O O . GLN A 1 222 ? 0.881 12.514 5.775 1.00 96.19 222 GLN A O 1
ATOM 1733 N N . ALA A 1 223 ? 0.038 11.499 3.962 1.00 94.75 223 ALA A N 1
ATOM 1734 C CA . ALA A 1 223 ? -1.311 11.363 4.496 1.00 94.75 223 ALA A CA 1
ATOM 1735 C C . ALA A 1 223 ? -1.368 10.560 5.811 1.00 94.75 223 ALA A C 1
ATOM 1737 O O . ALA A 1 223 ? -2.272 10.781 6.610 1.00 94.75 223 ALA A O 1
ATOM 1738 N N . LYS A 1 224 ? -0.416 9.650 6.073 1.00 94.62 224 LYS A N 1
ATOM 1739 C CA . LYS A 1 224 ? -0.351 8.851 7.312 1.00 94.62 224 LYS A CA 1
ATOM 1740 C C . LYS A 1 224 ? 0.364 9.555 8.464 1.00 94.62 224 LYS A C 1
ATOM 1742 O O . LYS A 1 224 ? 0.170 9.149 9.611 1.00 94.62 224 LYS A O 1
ATOM 1747 N N . ILE A 1 225 ? 1.163 10.586 8.181 1.00 95.56 225 ILE A N 1
ATOM 1748 C CA . ILE A 1 225 ? 1.994 11.276 9.180 1.00 95.56 225 ILE A CA 1
ATOM 1749 C C . ILE A 1 225 ? 1.169 11.751 10.388 1.00 95.56 225 ILE A C 1
ATOM 1751 O O . ILE A 1 225 ? 1.553 11.397 11.503 1.00 95.56 225 ILE A O 1
ATOM 1755 N N . PRO A 1 226 ? 0.011 12.430 10.231 1.00 95.69 226 PRO A N 1
ATOM 1756 C CA . PRO A 1 226 ? -0.752 12.918 11.382 1.00 95.69 226 PRO A CA 1
ATOM 1757 C C . PRO A 1 226 ? -1.189 11.810 12.349 1.00 95.69 226 PRO A C 1
ATOM 1759 O O . PRO A 1 226 ? -1.178 11.998 13.566 1.00 95.69 226 PRO A O 1
ATOM 1762 N N . LEU A 1 227 ? -1.549 10.633 11.825 1.00 96.50 227 LEU A N 1
ATOM 1763 C CA . LEU A 1 227 ? -1.889 9.475 12.650 1.00 96.50 227 LEU A CA 1
ATOM 1764 C C . LEU A 1 227 ? -0.654 8.940 13.388 1.00 96.50 227 LEU A C 1
ATOM 1766 O O . LEU A 1 227 ? -0.732 8.648 14.580 1.00 96.50 227 LEU A O 1
ATOM 1770 N N . PHE A 1 228 ? 0.480 8.815 12.699 1.00 95.94 228 PHE A N 1
ATOM 1771 C CA . PHE A 1 228 ? 1.707 8.238 13.259 1.00 95.94 228 PHE A CA 1
ATOM 1772 C C . PHE A 1 228 ? 2.338 9.136 14.328 1.00 95.94 228 PHE A C 1
ATOM 1774 O O . PHE A 1 228 ? 2.700 8.664 15.410 1.00 95.94 228 PHE A O 1
ATOM 1781 N N . GLU A 1 229 ? 2.419 10.437 14.059 1.00 96.94 229 GLU A N 1
ATOM 1782 C CA . GLU A 1 229 ? 2.855 11.429 15.041 1.00 96.94 229 GLU A CA 1
ATOM 1783 C C . GLU A 1 229 ? 1.894 11.472 16.226 1.00 96.94 229 GLU A C 1
ATOM 1785 O O . GLU A 1 229 ? 2.333 11.430 17.374 1.00 96.94 229 GLU A O 1
ATOM 1790 N N . GLY A 1 230 ? 0.582 11.455 15.968 1.00 97.56 230 GLY A N 1
ATOM 1791 C CA . GLY A 1 230 ? -0.431 11.431 17.017 1.00 97.56 230 GLY A CA 1
ATOM 1792 C C . GLY A 1 230 ? -0.304 10.224 17.949 1.00 97.56 230 GLY A C 1
ATOM 1793 O O . GLY A 1 230 ? -0.389 10.385 19.166 1.00 97.56 230 GLY A O 1
ATOM 1794 N N . ILE A 1 231 ? -0.039 9.028 17.411 1.00 97.44 231 ILE A N 1
ATOM 1795 C CA . ILE A 1 231 ? 0.216 7.829 18.224 1.00 97.44 231 ILE A CA 1
ATOM 1796 C C . ILE A 1 231 ? 1.522 7.965 19.005 1.00 97.44 231 ILE A C 1
ATOM 1798 O O . ILE A 1 231 ? 1.543 7.646 20.190 1.00 97.44 231 ILE A O 1
ATOM 1802 N N . THR A 1 232 ? 2.592 8.480 18.396 1.00 96.88 232 THR A N 1
ATOM 1803 C CA . THR A 1 232 ? 3.864 8.729 19.097 1.00 96.88 232 THR A CA 1
ATOM 1804 C C . THR A 1 232 ? 3.669 9.674 20.284 1.00 96.88 232 THR A C 1
ATOM 1806 O O . THR A 1 232 ? 4.085 9.362 21.402 1.00 96.88 232 THR A O 1
ATOM 1809 N N . VAL A 1 233 ? 2.968 10.792 20.071 1.00 97.25 233 VAL A N 1
ATOM 1810 C CA . VAL A 1 233 ? 2.629 11.758 21.123 1.00 97.25 233 VAL A CA 1
ATOM 1811 C C . VAL A 1 233 ? 1.796 11.089 22.213 1.00 97.25 233 VAL A C 1
ATOM 1813 O O . VAL A 1 233 ? 2.119 11.213 23.394 1.00 97.25 233 VAL A O 1
ATOM 1816 N N . LEU A 1 234 ? 0.771 10.323 21.839 1.00 96.88 234 LEU A N 1
ATOM 1817 C CA . LEU A 1 234 ? -0.092 9.627 22.786 1.00 96.88 234 LEU A CA 1
ATOM 1818 C C . LEU A 1 234 ? 0.689 8.619 23.642 1.00 96.88 234 LEU A C 1
ATOM 1820 O O . LEU A 1 234 ? 0.579 8.644 24.867 1.00 96.88 234 LEU A O 1
ATOM 1824 N N . LEU A 1 235 ? 1.525 7.777 23.030 1.00 95.62 235 LEU A N 1
ATOM 1825 C CA . LEU A 1 235 ? 2.347 6.809 23.759 1.00 95.62 235 LEU A CA 1
ATOM 1826 C C . LEU A 1 235 ? 3.352 7.508 24.680 1.00 95.62 235 LEU A C 1
ATOM 1828 O O . LEU A 1 235 ? 3.496 7.094 25.827 1.00 95.62 235 LEU A O 1
ATOM 1832 N N . SER A 1 236 ? 3.987 8.598 24.235 1.00 95.00 236 SER A N 1
ATOM 1833 C CA . SER A 1 236 ? 4.904 9.380 25.080 1.00 95.00 236 SER A CA 1
ATOM 1834 C C . SER A 1 236 ? 4.216 9.983 26.313 1.00 95.00 236 SER A C 1
ATOM 1836 O O . SER A 1 236 ? 4.825 10.108 27.372 1.00 95.00 236 SER A O 1
ATOM 1838 N N . LYS A 1 237 ? 2.927 10.320 26.184 1.00 95.62 237 LYS A N 1
ATOM 1839 C CA . LYS A 1 237 ? 2.122 10.958 27.228 1.00 95.62 237 LYS A CA 1
ATOM 1840 C C . LYS A 1 237 ? 1.545 9.977 28.248 1.00 95.62 237 LYS A C 1
ATOM 1842 O O . LYS A 1 237 ? 1.206 10.412 29.345 1.00 95.62 237 LYS A O 1
ATOM 1847 N N . TYR A 1 238 ? 1.384 8.697 27.908 1.00 95.94 238 TYR A N 1
ATOM 1848 C CA . TYR A 1 238 ? 0.630 7.752 28.744 1.00 95.94 238 TYR A CA 1
ATOM 1849 C C . TYR A 1 238 ? 1.350 6.436 29.049 1.00 95.94 238 TYR A C 1
ATOM 1851 O O . TYR A 1 238 ? 1.107 5.849 30.104 1.00 95.94 238 TYR A O 1
ATOM 1859 N N . ARG A 1 239 ? 2.246 5.962 28.179 1.00 94.38 239 ARG A N 1
ATOM 1860 C CA . ARG A 1 239 ? 2.826 4.621 28.306 1.00 94.38 239 ARG A CA 1
ATOM 1861 C C . ARG A 1 239 ? 3.839 4.544 29.448 1.00 94.38 239 ARG A C 1
ATOM 1863 O O . ARG A 1 239 ? 4.836 5.259 29.456 1.00 94.38 239 ARG A O 1
ATOM 1870 N N . GLY A 1 240 ? 3.614 3.631 30.390 1.00 90.12 240 GLY A N 1
ATOM 1871 C CA . GLY A 1 240 ? 4.459 3.416 31.568 1.00 90.12 240 GLY A CA 1
ATOM 1872 C C . GLY A 1 240 ? 4.308 4.485 32.656 1.00 90.12 240 GLY A C 1
ATOM 1873 O O . GLY A 1 240 ? 5.044 4.453 33.644 1.00 90.12 240 GLY A O 1
ATOM 1874 N N . ILE A 1 241 ? 3.370 5.428 32.505 1.00 89.38 241 ILE A N 1
ATOM 1875 C CA . ILE A 1 241 ? 3.151 6.501 33.478 1.00 89.38 241 ILE A CA 1
ATOM 1876 C C . ILE A 1 241 ? 2.171 6.041 34.558 1.00 89.38 241 ILE A C 1
ATOM 1878 O O . ILE A 1 241 ? 0.996 5.791 34.291 1.00 89.38 241 ILE A O 1
ATOM 1882 N N . LYS A 1 242 ? 2.642 6.003 35.809 1.00 82.56 242 LYS A N 1
ATOM 1883 C CA . LYS A 1 242 ? 1.813 5.674 36.979 1.00 82.56 242 LYS A CA 1
ATOM 1884 C C . LYS A 1 242 ? 0.775 6.766 37.249 1.00 82.56 242 LYS A C 1
ATOM 1886 O O . LYS A 1 242 ? 1.098 7.950 37.176 1.00 82.56 242 LYS A O 1
ATOM 1891 N N . ASN A 1 243 ? -0.434 6.372 37.660 1.00 76.50 243 ASN A N 1
ATOM 1892 C CA . ASN A 1 243 ? -1.548 7.282 37.979 1.00 76.50 243 ASN A CA 1
ATOM 1893 C C . ASN A 1 243 ? -1.954 8.198 36.809 1.00 76.50 243 ASN A C 1
ATOM 1895 O O . ASN A 1 243 ? -2.397 9.330 37.021 1.00 76.50 243 ASN A O 1
ATOM 1899 N N . SER A 1 244 ? -1.789 7.729 35.572 1.00 83.38 244 SER A N 1
ATOM 1900 C CA . SER A 1 244 ? -2.219 8.482 34.399 1.00 83.38 244 SER A CA 1
ATOM 1901 C C . SER A 1 244 ? -3.747 8.648 34.375 1.00 83.38 244 SER A C 1
ATOM 1903 O O . SER A 1 244 ? -4.507 7.815 34.875 1.00 83.38 244 SER A O 1
ATOM 1905 N N . ASN A 1 245 ? -4.232 9.753 33.800 1.00 93.38 245 ASN A N 1
ATOM 1906 C CA . ASN A 1 245 ? -5.669 9.940 33.601 1.00 93.38 245 ASN A CA 1
ATOM 1907 C C . ASN A 1 245 ? -6.139 9.075 32.420 1.00 93.38 245 ASN A C 1
ATOM 1909 O O . ASN A 1 245 ? -6.094 9.508 31.266 1.00 93.38 245 ASN A O 1
ATOM 1913 N N . ILE A 1 246 ? -6.592 7.859 32.732 1.00 94.94 246 ILE A N 1
ATOM 1914 C CA . ILE A 1 246 ? -7.030 6.852 31.754 1.00 94.94 246 ILE A CA 1
ATOM 1915 C C . ILE A 1 246 ? -8.186 7.365 30.890 1.00 94.94 246 ILE A C 1
ATOM 1917 O O . ILE A 1 246 ? -8.199 7.134 29.685 1.00 94.94 246 ILE A O 1
ATOM 1921 N N . GLU A 1 247 ? -9.148 8.095 31.467 1.00 95.06 247 GLU A N 1
ATOM 1922 C CA . GLU A 1 247 ? -10.273 8.624 30.685 1.00 95.06 247 GLU A CA 1
ATOM 1923 C C . GLU A 1 247 ? -9.792 9.660 29.666 1.00 95.06 247 GLU A C 1
ATOM 1925 O O . GLU A 1 247 ? -10.237 9.648 28.519 1.00 95.06 247 GLU A O 1
ATOM 1930 N N . GLN A 1 248 ? -8.835 10.513 30.046 1.00 96.75 248 GLN A N 1
ATOM 1931 C CA . GLN A 1 248 ? -8.227 11.446 29.102 1.00 96.75 248 GLN A CA 1
ATOM 1932 C C . GLN A 1 248 ? -7.403 10.718 28.031 1.00 96.75 248 GLN A C 1
ATOM 1934 O O . GLN A 1 248 ? -7.492 11.090 26.867 1.00 96.75 248 GLN A O 1
ATOM 1939 N N . CYS A 1 249 ? -6.660 9.666 28.393 1.00 97.50 249 CYS A N 1
ATOM 1940 C CA . CYS A 1 249 ? -5.924 8.835 27.434 1.00 97.50 249 CYS A CA 1
ATOM 1941 C C . CYS A 1 249 ? -6.851 8.246 26.364 1.00 97.50 249 CYS A C 1
ATOM 1943 O O . CYS A 1 249 ? -6.601 8.383 25.166 1.00 97.50 249 CYS A O 1
ATOM 1945 N N . VAL A 1 250 ? -7.966 7.655 26.796 1.00 97.69 250 VAL A N 1
ATOM 1946 C CA . VAL A 1 250 ? -8.973 7.088 25.897 1.00 97.69 250 VAL A CA 1
ATOM 1947 C C . VAL A 1 250 ? -9.589 8.157 24.997 1.00 97.69 250 VAL A C 1
ATOM 1949 O O . VAL A 1 250 ? -9.755 7.917 23.803 1.00 97.69 250 VAL A O 1
ATOM 1952 N N . ARG A 1 251 ? -9.905 9.341 25.534 1.00 97.00 251 ARG A N 1
ATOM 1953 C CA . ARG A 1 251 ? -10.450 10.454 24.739 1.00 97.00 251 ARG A CA 1
ATOM 1954 C C . ARG A 1 251 ? -9.459 10.950 23.692 1.00 97.00 251 ARG A C 1
ATOM 1956 O O . ARG A 1 251 ? -9.853 11.165 22.548 1.00 97.00 251 ARG A O 1
ATOM 1963 N N . ASP A 1 252 ? -8.192 11.110 24.064 1.00 97.81 252 ASP A N 1
ATOM 1964 C CA . ASP A 1 252 ? -7.129 11.508 23.139 1.00 97.81 252 ASP A CA 1
ATOM 1965 C C . ASP A 1 252 ? -6.994 10.475 22.009 1.00 97.81 252 ASP A C 1
ATOM 1967 O O . ASP A 1 252 ? -6.953 10.854 20.836 1.00 97.81 252 ASP A O 1
ATOM 1971 N N . LEU A 1 253 ? -7.037 9.176 22.340 1.00 98.19 253 LEU A N 1
ATOM 1972 C CA . LEU A 1 253 ? -7.040 8.101 21.347 1.00 98.19 253 LEU A CA 1
ATOM 1973 C C . LEU A 1 253 ? -8.268 8.188 20.436 1.00 98.19 253 LEU A C 1
ATOM 1975 O O . LEU A 1 253 ? -8.125 8.208 19.221 1.00 98.19 253 LEU A O 1
ATOM 1979 N N . GLN A 1 254 ? -9.476 8.271 20.991 1.00 97.44 254 GLN A N 1
ATOM 1980 C CA . GLN A 1 254 ? -10.715 8.328 20.209 1.00 97.44 254 GLN A CA 1
ATOM 1981 C C . GLN A 1 254 ? -10.746 9.521 19.254 1.00 97.44 254 GLN A C 1
ATOM 1983 O O . GLN A 1 254 ? -11.122 9.357 18.095 1.00 97.44 254 GLN A O 1
ATOM 1988 N N . ASN A 1 255 ? -10.303 10.697 19.702 1.00 97.44 255 ASN A N 1
ATOM 1989 C CA . ASN A 1 255 ? -10.204 11.885 18.856 1.00 97.44 255 ASN A CA 1
ATOM 1990 C C . ASN A 1 255 ? -9.194 11.683 17.721 1.00 97.44 255 ASN A C 1
ATOM 1992 O O . ASN A 1 255 ? -9.483 12.016 16.571 1.00 97.44 255 ASN A O 1
ATOM 1996 N N . LEU A 1 256 ? -8.032 11.096 18.024 1.00 97.94 256 LEU A N 1
ATOM 1997 C CA . LEU A 1 256 ? -7.022 10.784 17.018 1.00 97.94 256 LEU A CA 1
ATOM 1998 C C . LEU A 1 256 ? -7.563 9.810 15.962 1.00 97.94 256 LEU A C 1
ATOM 2000 O O . LEU A 1 256 ? -7.422 10.060 14.765 1.00 97.94 256 LEU A O 1
ATOM 2004 N N . ILE A 1 257 ? -8.225 8.736 16.395 1.00 97.69 257 ILE A N 1
ATOM 2005 C CA . ILE A 1 257 ? -8.844 7.739 15.514 1.00 97.69 257 ILE A CA 1
ATOM 2006 C C . ILE A 1 257 ? -9.964 8.365 14.680 1.00 97.69 257 ILE A C 1
ATOM 2008 O O . ILE A 1 257 ? -10.031 8.135 13.475 1.00 97.69 257 ILE A O 1
ATOM 2012 N N . TRP A 1 258 ? -10.813 9.196 15.287 1.00 96.88 258 TRP A N 1
ATOM 2013 C CA . TRP A 1 258 ? -11.903 9.884 14.598 1.00 96.88 258 TRP A CA 1
ATOM 2014 C C . TRP A 1 258 ? -11.392 10.797 13.482 1.00 96.88 258 TRP A C 1
ATOM 2016 O O . TRP A 1 258 ? -11.882 10.729 12.350 1.00 96.88 258 TRP A O 1
ATOM 2026 N N . ASN A 1 259 ? -10.378 11.611 13.776 1.00 96.75 259 ASN A N 1
ATOM 2027 C CA . ASN A 1 259 ? -9.798 12.553 12.819 1.00 96.75 259 ASN A CA 1
ATOM 2028 C C . ASN A 1 259 ? -9.095 11.841 11.653 1.00 96.75 259 ASN A C 1
ATOM 2030 O O . ASN A 1 259 ? -9.060 12.377 10.550 1.00 96.75 259 ASN A O 1
ATOM 2034 N N . ASN A 1 260 ? -8.611 10.614 11.870 1.00 96.75 260 ASN A N 1
ATOM 2035 C CA . ASN A 1 260 ? -7.869 9.824 10.884 1.00 96.75 260 ASN A CA 1
ATOM 2036 C C . ASN A 1 260 ? -8.654 8.615 10.335 1.00 96.75 260 ASN A C 1
ATOM 2038 O O . ASN A 1 260 ? -8.082 7.728 9.701 1.00 96.75 260 ASN A O 1
ATOM 2042 N N . ARG A 1 261 ? -9.973 8.551 10.552 1.00 96.12 261 ARG A N 1
ATOM 2043 C CA . ARG A 1 261 ? -10.797 7.363 10.246 1.00 96.12 261 ARG A CA 1
ATOM 2044 C C . ARG A 1 261 ? -10.769 6.924 8.776 1.00 96.12 261 ARG A C 1
ATOM 2046 O O . ARG A 1 261 ? -10.861 5.731 8.504 1.00 96.12 261 ARG A O 1
ATOM 2053 N N . SER A 1 262 ? -10.596 7.849 7.833 1.00 93.94 262 SER A N 1
ATOM 2054 C CA . SER A 1 262 ? -10.475 7.534 6.399 1.00 93.94 262 SER A CA 1
ATOM 2055 C C . SER A 1 262 ? -9.177 6.796 6.044 1.00 93.94 262 SER A C 1
ATOM 2057 O O . SER A 1 262 ? -9.135 6.086 5.042 1.00 93.94 262 SER A O 1
ATOM 2059 N N . LEU A 1 263 ? -8.129 6.927 6.864 1.00 92.94 263 LEU A N 1
ATOM 2060 C CA . LEU A 1 263 ? -6.862 6.210 6.691 1.00 92.94 263 LEU A CA 1
ATOM 2061 C C . LEU A 1 263 ? -6.943 4.781 7.238 1.00 92.94 263 LEU A C 1
ATOM 2063 O O . LEU A 1 263 ? -6.333 3.866 6.688 1.00 92.94 263 LEU A O 1
ATOM 2067 N N . ILE A 1 264 ? -7.706 4.603 8.318 1.00 93.81 264 ILE A N 1
ATOM 2068 C CA . ILE A 1 264 ? -7.844 3.343 9.058 1.00 93.81 264 ILE A CA 1
ATOM 2069 C C . ILE A 1 264 ? -8.842 2.412 8.356 1.00 93.81 264 ILE A C 1
ATOM 2071 O O . ILE A 1 264 ? -8.582 1.220 8.182 1.00 93.81 264 ILE A O 1
ATOM 2075 N N . TRP A 1 265 ? -9.977 2.955 7.907 1.00 93.81 265 TRP A N 1
ATOM 2076 C CA . TRP A 1 265 ? -11.027 2.204 7.223 1.00 93.81 265 TRP A CA 1
ATOM 2077 C C . TRP A 1 265 ? -11.123 2.622 5.758 1.00 93.81 265 TRP A C 1
ATOM 2079 O O . TRP A 1 265 ? -11.601 3.702 5.440 1.00 93.81 265 TRP A O 1
ATOM 2089 N N . LYS A 1 266 ? -10.719 1.731 4.844 1.00 86.75 266 LYS A N 1
ATOM 2090 C CA . LYS A 1 266 ? -10.837 1.963 3.389 1.00 86.75 266 LYS A CA 1
ATOM 2091 C C . LYS A 1 266 ? -12.244 1.701 2.841 1.00 86.75 266 LYS A C 1
ATOM 2093 O O . LYS A 1 266 ? -12.617 2.245 1.810 1.00 86.75 266 LYS A O 1
ATOM 2098 N N . LYS A 1 267 ? -13.007 0.830 3.506 1.00 86.12 267 LYS A N 1
ATOM 2099 C CA . LYS A 1 267 ? -14.414 0.511 3.216 1.00 86.12 267 LYS A CA 1
ATOM 2100 C C . LYS A 1 267 ? -15.220 0.749 4.488 1.00 86.12 267 LYS A C 1
ATOM 2102 O O . LYS A 1 267 ? -14.690 0.516 5.573 1.00 86.12 267 LYS A O 1
ATOM 2107 N N . ASN A 1 268 ? -16.483 1.154 4.350 1.00 89.88 268 ASN A N 1
ATOM 2108 C CA . ASN A 1 268 ? -17.377 1.443 5.479 1.00 89.88 268 ASN A CA 1
ATOM 2109 C C . ASN A 1 268 ? -16.738 2.428 6.476 1.00 89.88 268 ASN A C 1
ATOM 2111 O O . ASN A 1 268 ? -16.569 2.109 7.652 1.00 89.88 268 ASN A O 1
ATOM 2115 N N . ILE A 1 269 ? -16.322 3.599 5.974 1.00 94.50 269 ILE A N 1
ATOM 2116 C CA . ILE A 1 269 ? -15.714 4.654 6.795 1.00 94.50 269 ILE A CA 1
ATOM 2117 C C . ILE A 1 269 ? -16.704 5.040 7.905 1.00 94.50 269 ILE A C 1
ATOM 2119 O O . ILE A 1 269 ? -17.838 5.392 7.565 1.00 94.50 269 ILE A O 1
ATOM 2123 N N . PRO A 1 270 ? -16.293 5.022 9.188 1.00 95.56 270 PRO A N 1
ATOM 2124 C CA . PRO A 1 270 ? -17.160 5.371 10.306 1.00 95.56 270 PRO A CA 1
ATOM 2125 C C . PRO A 1 270 ? -17.854 6.730 10.139 1.00 95.56 270 PRO A C 1
ATOM 2127 O O . PRO A 1 270 ? -17.194 7.747 9.896 1.00 95.56 270 PRO A O 1
ATOM 2130 N N . GLN A 1 271 ? -19.180 6.747 10.288 1.00 95.25 271 GLN A N 1
ATOM 2131 C CA . GLN A 1 271 ? -20.019 7.950 10.157 1.00 95.25 271 GLN A CA 1
ATOM 2132 C C . GLN A 1 271 ? -20.392 8.577 11.504 1.00 95.25 271 GLN A C 1
ATOM 2134 O O . GLN A 1 271 ? -20.796 9.736 11.563 1.00 95.25 271 GLN A O 1
ATOM 2139 N N . ASN A 1 272 ? -20.233 7.839 12.602 1.00 93.69 272 ASN A N 1
ATOM 2140 C CA . ASN A 1 272 ? -20.492 8.315 13.959 1.00 93.69 272 ASN A CA 1
ATOM 2141 C C . ASN A 1 272 ? -19.490 7.721 14.963 1.00 93.69 272 ASN A C 1
ATOM 2143 O O . ASN A 1 272 ? -18.766 6.771 14.664 1.00 93.69 272 ASN A O 1
ATOM 2147 N N . ALA A 1 273 ? -19.456 8.288 16.169 1.00 92.94 273 ALA A N 1
ATOM 2148 C CA . ALA A 1 273 ? -18.465 7.945 17.185 1.00 92.94 273 ALA A CA 1
ATOM 2149 C C . ALA A 1 273 ? -18.585 6.510 17.738 1.00 92.94 273 ALA A C 1
ATOM 2151 O O . ALA A 1 273 ? -17.604 6.000 18.266 1.00 92.94 273 ALA A O 1
ATOM 2152 N N . LEU A 1 274 ? -19.736 5.838 17.605 1.00 93.25 274 LEU A N 1
ATOM 2153 C CA . LEU A 1 274 ? -19.874 4.430 18.006 1.00 93.25 274 LEU A CA 1
ATOM 2154 C C . LEU A 1 274 ? -19.140 3.498 17.037 1.00 93.25 274 LEU A C 1
ATOM 2156 O O . LEU A 1 274 ? -18.550 2.501 17.446 1.00 93.25 274 LEU A O 1
ATOM 2160 N N . GLU A 1 275 ? -19.120 3.836 15.748 1.00 94.69 275 GLU A N 1
ATOM 2161 C CA . GLU A 1 275 ? -18.533 2.985 14.710 1.00 94.69 275 GLU A CA 1
ATOM 2162 C C . GLU A 1 275 ? -17.000 2.887 14.779 1.00 94.69 275 GLU A C 1
ATOM 2164 O O . GLU A 1 275 ? -16.437 1.925 14.247 1.00 94.69 275 GLU A O 1
ATOM 2169 N N . ILE A 1 276 ? -16.329 3.832 15.456 1.00 95.62 276 ILE A N 1
ATOM 2170 C CA . ILE A 1 276 ? -14.876 3.786 15.695 1.00 95.62 276 ILE A CA 1
ATOM 2171 C C . ILE A 1 276 ? -14.477 2.941 16.913 1.00 95.62 276 ILE A C 1
ATOM 2173 O O . ILE A 1 276 ? -13.288 2.673 17.086 1.00 95.62 276 ILE A O 1
ATOM 2177 N N . LEU A 1 277 ? -15.427 2.502 17.749 1.00 95.56 277 LEU A N 1
ATOM 2178 C CA . LEU A 1 277 ? -15.165 1.750 18.988 1.00 95.56 277 LEU A CA 1
ATOM 2179 C C . LEU A 1 277 ? -14.845 0.272 18.705 1.00 95.56 277 LEU A C 1
ATOM 2181 O O . LEU A 1 277 ? -15.443 -0.643 19.264 1.00 95.56 277 LEU A O 1
ATOM 2185 N N . LYS A 1 278 ? -13.902 0.034 17.790 1.00 95.62 278 LYS A N 1
ATOM 2186 C CA . LYS A 1 278 ? -13.494 -1.287 17.305 1.00 95.62 278 LYS A CA 1
ATOM 2187 C C . LYS A 1 278 ? -12.032 -1.536 17.682 1.00 95.62 278 LYS A C 1
ATOM 2189 O O . LYS A 1 278 ? -11.145 -1.168 16.907 1.00 95.62 278 LYS A O 1
ATOM 2194 N N . PRO A 1 279 ? -11.757 -2.146 18.847 1.00 96.19 279 PRO A N 1
ATOM 2195 C CA . PRO A 1 279 ? -10.391 -2.296 19.350 1.00 96.19 279 PRO A CA 1
ATOM 2196 C C . PRO A 1 279 ? -9.503 -3.116 18.408 1.00 96.19 279 PRO A C 1
ATOM 2198 O O . PRO A 1 279 ? -8.378 -2.712 18.136 1.00 96.19 279 PRO A O 1
ATOM 2201 N N . GLU A 1 280 ? -10.037 -4.189 17.816 1.00 94.88 280 GLU A N 1
ATOM 2202 C CA . GLU A 1 280 ? -9.342 -5.023 16.822 1.00 94.88 280 GLU A CA 1
ATOM 2203 C C . GLU A 1 280 ? -8.834 -4.202 15.622 1.00 94.88 280 GLU A C 1
ATOM 2205 O O . GLU A 1 280 ? -7.712 -4.381 15.149 1.00 94.88 280 GLU A O 1
ATOM 2210 N N . ALA A 1 281 ? -9.651 -3.262 15.132 1.00 94.88 281 ALA A N 1
ATOM 2211 C CA . ALA A 1 281 ? -9.284 -2.418 14.001 1.00 94.88 281 ALA A CA 1
ATOM 2212 C C . ALA A 1 281 ? -8.157 -1.444 14.368 1.00 94.88 281 ALA A C 1
ATOM 2214 O O . ALA A 1 281 ? -7.270 -1.218 13.551 1.00 94.88 281 ALA A O 1
ATOM 2215 N N . ILE A 1 282 ? -8.162 -0.904 15.590 1.00 96.94 282 ILE A N 1
ATOM 2216 C CA . ILE A 1 282 ? -7.106 -0.007 16.080 1.00 96.94 282 ILE A CA 1
ATOM 2217 C C . ILE A 1 282 ? -5.809 -0.789 16.309 1.00 96.94 282 ILE A C 1
ATOM 2219 O O . ILE A 1 282 ? -4.762 -0.391 15.800 1.00 96.94 282 ILE A O 1
ATOM 2223 N N . LEU A 1 283 ? -5.874 -1.927 17.004 1.00 96.81 283 LEU A N 1
ATOM 2224 C CA . LEU A 1 283 ? -4.730 -2.819 17.208 1.00 96.81 283 LEU A CA 1
ATOM 2225 C C . LEU A 1 283 ? -4.043 -3.136 15.874 1.00 96.81 283 LEU A C 1
ATOM 2227 O O . LEU A 1 283 ? -2.839 -2.919 15.735 1.00 96.81 283 LEU A O 1
ATOM 2231 N N . LYS A 1 284 ? -4.826 -3.532 14.866 1.00 95.31 284 LYS A N 1
ATOM 2232 C CA . LYS A 1 284 ? -4.307 -3.930 13.557 1.00 95.31 284 LYS A CA 1
ATOM 2233 C C . LYS A 1 284 ? -3.849 -2.778 12.675 1.00 95.31 284 LYS A C 1
ATOM 2235 O O . LYS A 1 284 ? -2.722 -2.774 12.194 1.00 95.31 284 LYS A O 1
ATOM 2240 N N . GLN A 1 285 ? -4.727 -1.816 12.416 1.00 94.38 285 GLN A N 1
ATOM 2241 C CA . GLN A 1 285 ? -4.485 -0.788 11.397 1.00 94.38 285 GLN A CA 1
ATOM 2242 C C . GLN A 1 285 ? -3.665 0.395 11.922 1.00 94.38 285 GLN A C 1
ATOM 2244 O O . GLN A 1 285 ? -3.112 1.143 11.121 1.00 94.38 285 GLN A O 1
ATOM 2249 N N . VAL A 1 286 ? -3.603 0.585 13.244 1.00 95.75 286 VAL A N 1
ATOM 2250 C CA . VAL A 1 286 ? -2.949 1.747 13.865 1.00 95.75 286 VAL A CA 1
ATOM 2251 C C . VAL A 1 286 ? -1.695 1.346 14.626 1.00 95.75 286 VAL A C 1
ATOM 2253 O O . VAL A 1 286 ? -0.667 2.001 14.487 1.00 95.75 286 VAL A O 1
ATOM 2256 N N . LEU A 1 287 ? -1.755 0.268 15.411 1.00 95.88 287 LEU A N 1
ATOM 2257 C CA . LEU A 1 287 ? -0.635 -0.166 16.256 1.00 95.88 287 LEU A CA 1
ATOM 2258 C C . LEU A 1 287 ? 0.203 -1.305 15.650 1.00 95.88 287 LEU A C 1
ATOM 2260 O O . LEU A 1 287 ? 1.242 -1.660 16.224 1.00 95.88 287 LEU A O 1
ATOM 2264 N N . GLY A 1 288 ? -0.233 -1.845 14.506 1.00 95.12 288 GLY A N 1
ATOM 2265 C CA . GLY A 1 288 ? 0.471 -2.873 13.740 1.00 95.12 288 GLY A CA 1
ATOM 2266 C C . GLY A 1 288 ? 0.472 -4.256 14.388 1.00 95.12 288 GLY A C 1
ATOM 2267 O O . GLY A 1 288 ? 1.417 -5.002 14.166 1.00 95.12 288 GLY A O 1
ATOM 2268 N N . TYR A 1 289 ? -0.527 -4.573 15.215 1.00 96.12 289 TYR A N 1
ATOM 2269 C CA . TYR A 1 289 ? -0.684 -5.903 15.804 1.00 96.12 289 TYR A CA 1
ATOM 2270 C C . TYR A 1 289 ? -1.452 -6.847 14.877 1.00 96.12 289 TYR A C 1
ATOM 2272 O O . TYR A 1 289 ? -2.473 -6.471 14.300 1.00 96.12 289 TYR A O 1
ATOM 2280 N N . ASP A 1 290 ? -1.031 -8.102 14.798 1.00 92.62 290 ASP A N 1
ATOM 2281 C CA . ASP A 1 290 ? -1.866 -9.160 14.245 1.00 92.62 290 ASP A CA 1
ATOM 2282 C C . ASP A 1 290 ? -2.801 -9.696 15.332 1.00 92.62 290 ASP A C 1
ATOM 2284 O O . ASP A 1 290 ? -2.369 -10.125 16.402 1.00 92.62 290 ASP A O 1
ATOM 2288 N N . CYS A 1 291 ? -4.106 -9.638 15.061 1.00 90.94 291 CYS A N 1
ATOM 2289 C CA . CYS A 1 291 ? -5.144 -10.112 15.971 1.00 90.94 291 CYS A CA 1
ATOM 2290 C C . CYS A 1 291 ? -5.714 -11.446 15.483 1.00 90.94 291 CYS A C 1
ATOM 2292 O O . CYS A 1 291 ? -6.211 -11.527 14.354 1.00 90.94 291 CYS A O 1
ATOM 2294 N N . PHE A 1 292 ? -5.695 -12.454 16.351 1.00 89.06 292 PHE A N 1
ATOM 2295 C CA . PHE A 1 292 ? -6.190 -13.800 16.082 1.00 89.06 292 PHE A CA 1
ATOM 2296 C C . PHE A 1 292 ? -7.347 -14.154 17.014 1.00 89.06 292 PHE A C 1
ATOM 2298 O O . PHE A 1 292 ? -7.337 -13.832 18.201 1.00 89.06 292 PHE A O 1
ATOM 2305 N N . PHE A 1 293 ? -8.328 -14.852 16.451 1.00 86.62 293 PHE A N 1
ATOM 2306 C CA . PHE A 1 293 ? -9.494 -15.378 17.148 1.00 86.62 293 PHE A CA 1
ATOM 2307 C C . PHE A 1 293 ? -9.480 -16.895 16.996 1.00 86.62 293 PHE A C 1
ATOM 2309 O O . PHE A 1 293 ? -9.596 -17.394 15.877 1.00 86.62 293 PHE A O 1
ATOM 2316 N N . SER A 1 294 ? -9.298 -17.621 18.096 1.00 80.44 294 SER A N 1
ATOM 2317 C CA . SER A 1 294 ? -9.171 -19.085 18.087 1.00 80.44 294 SER A CA 1
ATOM 2318 C C . SER A 1 294 ? -9.857 -19.721 19.291 1.00 80.44 294 SER A C 1
ATOM 2320 O O . SER A 1 294 ? -10.115 -19.054 20.292 1.00 80.44 294 SER A O 1
ATOM 2322 N N . GLU A 1 295 ? -10.192 -21.007 19.190 1.00 65.38 295 GLU A N 1
ATOM 2323 C CA . GLU A 1 295 ? -10.904 -21.740 20.250 1.00 65.38 295 GLU A CA 1
ATOM 2324 C C . GLU A 1 295 ? -9.988 -22.125 21.418 1.00 65.38 295 GLU A C 1
ATOM 2326 O O . GLU A 1 295 ? -10.427 -22.111 22.560 1.00 65.38 295 GLU A O 1
ATOM 2331 N N . GLN A 1 296 ? -8.708 -22.405 21.162 1.00 58.06 296 GLN A N 1
ATOM 2332 C CA . GLN A 1 296 ? -7.762 -22.846 22.188 1.00 58.06 296 GLN A CA 1
ATOM 2333 C C . GLN A 1 296 ? -6.508 -21.975 22.140 1.00 58.06 296 GLN A C 1
ATOM 2335 O O . GLN A 1 296 ? -5.703 -22.081 21.217 1.00 58.06 296 GLN A O 1
ATOM 2340 N N . TYR A 1 297 ? -6.356 -21.093 23.127 1.00 57.78 297 TYR A N 1
ATOM 2341 C CA . TYR A 1 297 ? -5.081 -20.440 23.415 1.00 57.78 297 TYR A CA 1
ATOM 2342 C C . TYR A 1 297 ? -4.682 -20.813 24.832 1.00 57.78 297 TYR A C 1
ATOM 2344 O O . TYR A 1 297 ? -5.217 -20.304 25.816 1.00 57.78 297 TYR A O 1
ATOM 2352 N N . GLY A 1 298 ? -3.788 -21.788 24.895 1.00 57.62 298 GLY A N 1
ATOM 2353 C CA . GLY A 1 298 ? -3.225 -22.299 26.120 1.00 57.62 298 GLY A CA 1
ATOM 2354 C C . GLY A 1 298 ? -1.841 -21.712 26.336 1.00 57.62 298 GLY A C 1
ATOM 2355 O O . GLY A 1 298 ? -0.976 -21.875 25.476 1.00 57.62 298 GLY A O 1
ATOM 2356 N N . VAL A 1 299 ? -1.624 -21.031 27.457 1.00 58.00 299 VAL A N 1
ATOM 2357 C CA . VAL A 1 299 ? -0.281 -20.569 27.830 1.00 58.00 299 VAL A CA 1
ATOM 2358 C C . VAL A 1 299 ? 0.358 -21.639 28.722 1.00 58.00 299 VAL A C 1
ATOM 2360 O O . VAL A 1 299 ? -0.262 -22.016 29.723 1.00 58.00 299 VAL A O 1
ATOM 2363 N N . PRO A 1 300 ? 1.555 -22.156 28.379 1.00 53.47 300 PRO A N 1
ATOM 2364 C CA . PRO A 1 300 ? 2.266 -23.091 29.238 1.00 53.47 300 PRO A CA 1
ATOM 2365 C C . PRO A 1 300 ? 2.717 -22.389 30.522 1.00 53.47 300 PRO A C 1
ATOM 2367 O O . PRO A 1 300 ? 3.334 -21.323 30.476 1.00 53.47 300 PRO A O 1
ATOM 2370 N N . THR A 1 301 ? 2.408 -22.983 31.671 1.00 55.38 301 THR A N 1
ATOM 2371 C CA . THR A 1 301 ? 2.870 -22.517 32.980 1.00 55.38 301 THR A CA 1
ATOM 2372 C C . THR A 1 301 ? 4.172 -23.202 33.383 1.00 55.38 301 THR A C 1
ATOM 2374 O O . THR A 1 301 ? 4.577 -24.204 32.799 1.00 55.38 301 THR A O 1
ATOM 2377 N N . ALA A 1 302 ? 4.833 -22.667 34.413 1.00 51.84 302 ALA A N 1
ATOM 2378 C CA . ALA A 1 302 ? 6.065 -23.235 34.965 1.00 51.84 302 ALA A CA 1
ATOM 2379 C C . ALA A 1 302 ? 5.904 -24.663 35.538 1.00 51.84 302 ALA A C 1
ATOM 2381 O O . ALA A 1 302 ? 6.912 -25.325 35.765 1.00 51.84 302 ALA A O 1
ATOM 2382 N N . ASP A 1 303 ? 4.665 -25.132 35.728 1.00 53.91 303 ASP A N 1
ATOM 2383 C CA . ASP A 1 303 ? 4.317 -26.430 36.322 1.00 53.91 303 ASP A CA 1
ATOM 2384 C C . ASP A 1 303 ? 3.738 -27.430 35.287 1.00 53.91 303 ASP A C 1
ATOM 2386 O O . ASP A 1 303 ? 2.911 -28.271 35.637 1.00 53.91 303 ASP A O 1
ATOM 2390 N N . ASP A 1 304 ? 4.114 -27.326 34.002 1.00 50.44 304 ASP A N 1
ATOM 2391 C CA . ASP A 1 304 ? 3.628 -28.175 32.885 1.00 50.44 304 ASP A CA 1
ATOM 2392 C C . ASP A 1 304 ? 2.093 -28.156 32.663 1.00 50.44 304 ASP A C 1
ATOM 2394 O O . ASP A 1 304 ? 1.524 -29.008 31.975 1.00 50.44 304 ASP A O 1
ATOM 2398 N N . GLY A 1 305 ? 1.396 -27.155 33.210 1.00 51.50 305 GLY A N 1
ATOM 2399 C CA . GLY A 1 305 ? -0.032 -26.924 32.991 1.00 51.50 305 GLY A CA 1
ATOM 2400 C C . GLY A 1 305 ? -0.299 -25.994 31.806 1.00 51.50 305 GLY A C 1
ATOM 2401 O O . GLY A 1 305 ? 0.468 -25.075 31.532 1.00 51.50 305 GLY A O 1
ATOM 2402 N N . ILE A 1 306 ? -1.422 -26.194 31.115 1.00 57.56 306 ILE A N 1
ATOM 2403 C CA . ILE A 1 306 ? -1.937 -25.251 30.116 1.00 57.56 306 ILE A CA 1
ATOM 2404 C C . ILE A 1 306 ? -3.090 -24.478 30.759 1.00 57.56 306 ILE A C 1
ATOM 2406 O O . ILE A 1 306 ? -4.112 -25.078 31.092 1.00 57.56 306 ILE A O 1
ATOM 2410 N N . ILE A 1 307 ? -2.941 -23.163 30.937 1.00 58.16 307 ILE A N 1
ATOM 2411 C CA . ILE A 1 307 ? -4.055 -22.301 31.362 1.00 58.16 307 ILE A CA 1
ATOM 2412 C C . ILE A 1 307 ? -4.763 -21.777 30.113 1.00 58.16 307 ILE A C 1
ATOM 2414 O O . ILE A 1 307 ? -4.132 -21.165 29.248 1.00 58.16 307 ILE A O 1
ATOM 2418 N N . GLU A 1 308 ? -6.074 -22.011 30.026 1.00 65.50 308 GLU A N 1
ATOM 2419 C CA . GLU A 1 308 ? -6.930 -21.318 29.063 1.00 65.50 308 GLU A CA 1
ATOM 2420 C C . GLU A 1 308 ? -7.099 -19.861 29.487 1.00 65.50 308 GLU A C 1
ATOM 2422 O O . GLU A 1 308 ? -7.622 -19.563 30.560 1.00 65.50 308 GLU A O 1
ATOM 2427 N N . VAL A 1 309 ? -6.675 -18.950 28.619 1.00 73.88 309 VAL A N 1
ATOM 2428 C CA . VAL A 1 309 ? -6.724 -17.508 28.866 1.00 73.88 309 VAL A CA 1
ATOM 2429 C C . VAL A 1 309 ? -7.737 -16.840 27.943 1.00 73.88 309 VAL A C 1
ATOM 2431 O O . VAL A 1 309 ? -7.954 -17.248 26.801 1.00 73.88 309 VAL A O 1
ATOM 2434 N N . ALA A 1 310 ? -8.386 -15.788 28.438 1.00 79.38 310 ALA A N 1
ATOM 2435 C CA . ALA A 1 310 ? -9.369 -15.028 27.670 1.00 79.38 310 ALA A CA 1
ATOM 2436 C C . ALA A 1 310 ? -8.716 -14.213 26.546 1.00 79.38 310 ALA A C 1
ATOM 2438 O O . ALA A 1 310 ? -9.309 -14.037 25.477 1.00 79.38 310 ALA A O 1
ATOM 2439 N N . GLY A 1 311 ? -7.502 -13.726 26.801 1.00 85.31 311 GLY A N 1
ATOM 2440 C CA . GLY A 1 311 ? -6.702 -12.935 25.880 1.00 85.31 311 GLY A CA 1
ATOM 2441 C C . GLY A 1 311 ? -5.220 -12.966 26.240 1.00 85.31 311 GLY A C 1
ATOM 2442 O O . GLY A 1 311 ? -4.853 -13.221 27.391 1.00 85.31 311 GLY A O 1
ATOM 2443 N N . VAL A 1 312 ? -4.377 -12.744 25.234 1.00 88.56 312 VAL A N 1
ATOM 2444 C CA . VAL A 1 312 ? -2.926 -12.577 25.373 1.00 88.56 312 VAL A CA 1
ATOM 2445 C C . VAL A 1 312 ? -2.466 -11.469 24.447 1.00 88.56 312 VAL A C 1
ATOM 2447 O O . VAL A 1 312 ? -2.862 -11.438 23.279 1.00 88.56 312 VAL A O 1
ATOM 2450 N N . ILE A 1 313 ? -1.556 -10.635 24.939 1.00 89.69 313 ILE A N 1
ATOM 2451 C CA . ILE A 1 313 ? -0.784 -9.706 24.121 1.00 89.69 313 ILE A CA 1
ATOM 2452 C C . ILE A 1 313 ? 0.710 -10.002 24.247 1.00 89.69 313 ILE A C 1
ATOM 2454 O O . ILE A 1 313 ? 1.274 -10.035 25.340 1.00 89.69 313 ILE A O 1
ATOM 2458 N N . ASP A 1 314 ? 1.349 -10.182 23.097 1.00 91.25 314 ASP A N 1
ATOM 2459 C CA . ASP A 1 314 ? 2.796 -10.245 22.924 1.00 91.25 314 ASP A CA 1
ATOM 2460 C C . ASP A 1 314 ? 3.229 -8.960 22.209 1.00 91.25 314 ASP A C 1
ATOM 2462 O O . ASP A 1 314 ? 3.059 -8.795 20.996 1.00 91.25 314 ASP A O 1
ATOM 2466 N N . GLN A 1 315 ? 3.725 -7.996 22.984 1.00 92.44 315 GLN A N 1
ATOM 2467 C CA . GLN A 1 315 ? 4.117 -6.688 22.466 1.00 92.44 315 GLN A CA 1
ATOM 2468 C C . GLN A 1 315 ? 5.364 -6.741 21.564 1.00 92.44 315 GLN A C 1
ATOM 2470 O O . GLN A 1 315 ? 5.339 -6.054 20.536 1.00 92.44 315 GLN A O 1
ATOM 2475 N N . PRO A 1 316 ? 6.436 -7.504 21.890 1.00 92.50 316 PRO A N 1
ATOM 2476 C CA . PRO A 1 316 ? 7.593 -7.671 21.008 1.00 92.50 316 PRO A CA 1
ATOM 2477 C C . PRO A 1 316 ? 7.242 -8.245 19.636 1.00 92.50 316 PRO A C 1
ATOM 2479 O O . PRO A 1 316 ? 7.695 -7.705 18.628 1.00 92.50 316 PRO A O 1
ATOM 2482 N N . ASN A 1 317 ? 6.411 -9.291 19.591 1.00 91.94 317 ASN A N 1
ATOM 2483 C CA . ASN A 1 317 ? 6.022 -9.939 18.336 1.00 91.94 317 ASN A CA 1
ATOM 2484 C C . ASN A 1 317 ? 4.789 -9.303 17.684 1.00 91.94 317 ASN A C 1
ATOM 2486 O O . ASN A 1 317 ? 4.393 -9.720 16.598 1.00 91.94 317 ASN A O 1
ATOM 2490 N N . LYS A 1 318 ? 4.191 -8.288 18.322 1.00 94.75 318 LYS A N 1
ATOM 2491 C CA . LYS A 1 318 ? 2.982 -7.604 17.849 1.00 94.75 318 LYS A CA 1
ATOM 2492 C C . LYS A 1 318 ? 1.813 -8.566 17.621 1.00 94.75 318 LYS A C 1
ATOM 2494 O O . LYS A 1 318 ? 1.066 -8.425 16.658 1.00 94.75 318 LYS A O 1
ATOM 2499 N N . LEU A 1 319 ? 1.606 -9.509 18.537 1.00 93.06 319 LEU A N 1
ATOM 2500 C CA . LEU A 1 319 ? 0.513 -10.480 18.459 1.00 93.06 319 LEU A CA 1
ATOM 2501 C C . LEU A 1 319 ? -0.520 -10.215 19.551 1.00 93.06 319 LEU A C 1
ATOM 2503 O O . LEU A 1 319 ? -0.175 -9.940 20.698 1.00 93.06 319 LEU A O 1
ATOM 2507 N N . VAL A 1 320 ? -1.793 -10.323 19.188 1.00 93.00 320 VAL A N 1
ATOM 2508 C CA . VAL A 1 320 ? -2.916 -10.367 20.125 1.00 93.00 320 VAL A CA 1
ATOM 2509 C C . VAL A 1 320 ? -3.751 -11.598 19.807 1.00 93.00 320 VAL A C 1
ATOM 2511 O O . VAL A 1 320 ? -4.207 -11.765 18.677 1.00 93.00 320 VAL A O 1
ATOM 2514 N N . ALA A 1 321 ? -3.980 -12.446 20.799 1.00 90.62 321 ALA A N 1
ATOM 2515 C CA . ALA A 1 321 ? -4.861 -13.601 20.686 1.00 90.62 321 ALA A CA 1
ATOM 2516 C C . ALA A 1 321 ? -6.061 -13.423 21.614 1.00 90.62 321 ALA A C 1
ATOM 2518 O O . ALA A 1 321 ? -5.898 -13.020 22.763 1.00 90.62 321 ALA A O 1
ATOM 2519 N N . ILE A 1 322 ? -7.264 -13.712 21.115 1.00 90.19 322 ILE A N 1
ATOM 2520 C CA . ILE A 1 322 ? -8.514 -13.611 21.874 1.00 90.19 322 ILE A CA 1
ATOM 2521 C C . ILE A 1 322 ? -9.282 -14.921 21.731 1.00 90.19 322 ILE A C 1
ATOM 2523 O O . ILE A 1 322 ? -9.515 -15.401 20.618 1.00 90.19 322 ILE A O 1
ATOM 2527 N N . SER A 1 323 ? -9.691 -15.492 22.863 1.00 88.81 323 SER A N 1
ATOM 2528 C CA . SER A 1 323 ? -10.439 -16.746 22.872 1.00 88.81 323 SER A CA 1
ATOM 2529 C C . SER A 1 323 ? -11.861 -16.554 22.339 1.00 88.81 323 SER A C 1
ATOM 2531 O O . SER A 1 323 ? -12.600 -15.661 22.763 1.00 88.81 323 SER A O 1
ATOM 2533 N N . THR A 1 324 ? -12.256 -17.426 21.413 1.00 88.81 324 THR A N 1
ATOM 2534 C CA . THR A 1 324 ? -13.599 -17.443 20.803 1.00 88.81 324 THR A CA 1
ATOM 2535 C C . THR A 1 324 ? -14.628 -18.242 21.597 1.00 88.81 324 THR A C 1
ATOM 2537 O O . THR A 1 324 ? -15.814 -18.162 21.286 1.00 88.81 324 THR A O 1
ATOM 2540 N N . VAL A 1 325 ? -14.203 -18.943 22.656 1.00 88.12 325 VAL A N 1
ATOM 2541 C CA . VAL A 1 325 ? -15.088 -19.697 23.566 1.00 88.12 325 VAL A CA 1
ATOM 2542 C C . VAL A 1 325 ? -16.070 -18.767 24.292 1.00 88.12 325 VAL A C 1
ATOM 2544 O O . VAL A 1 325 ? -17.159 -19.177 24.692 1.00 88.12 325 VAL A O 1
ATOM 2547 N N . TYR A 1 326 ? -15.713 -17.489 24.436 1.00 86.44 326 TYR A N 1
ATOM 2548 C CA . TYR A 1 326 ? -16.528 -16.495 25.127 1.00 86.44 326 TYR A CA 1
ATOM 2549 C C . TYR A 1 326 ? -17.510 -15.764 24.194 1.00 86.44 326 TYR A C 1
ATOM 2551 O O . TYR A 1 326 ? -17.212 -15.578 23.013 1.00 86.44 326 TYR A O 1
ATOM 2559 N N . PRO A 1 327 ? -18.653 -15.263 24.710 1.00 90.00 327 PRO A N 1
ATOM 2560 C CA . PRO A 1 327 ? -19.582 -14.424 23.946 1.00 90.00 327 PRO A CA 1
ATOM 2561 C C . PRO A 1 327 ? -18.915 -13.178 23.345 1.00 90.00 327 PRO A C 1
ATOM 2563 O O . PRO A 1 327 ? -17.916 -12.677 23.872 1.00 90.00 327 PRO A O 1
ATOM 2566 N N . LYS A 1 328 ? -19.481 -12.629 22.260 1.00 91.12 328 LYS A N 1
ATOM 2567 C CA . LYS A 1 328 ? -18.845 -11.529 21.511 1.00 91.12 328 LYS A CA 1
ATOM 2568 C C . LYS A 1 328 ? -18.640 -10.271 22.361 1.00 91.12 328 LYS A C 1
ATOM 2570 O O . LYS A 1 328 ? -17.656 -9.566 22.169 1.00 91.12 328 LYS A O 1
ATOM 2575 N N . GLU A 1 329 ? -19.507 -10.016 23.335 1.00 91.75 329 GLU A N 1
ATOM 2576 C CA . GLU A 1 329 ? -19.379 -8.906 24.281 1.00 91.75 329 GLU A CA 1
ATOM 2577 C C . GLU A 1 329 ? -18.128 -9.036 25.159 1.00 91.75 329 GLU A C 1
ATOM 2579 O O . GLU A 1 329 ? -17.444 -8.049 25.430 1.00 91.75 329 GLU A O 1
ATOM 2584 N N . VAL A 1 330 ? -17.808 -10.264 25.577 1.00 89.81 330 VAL A N 1
ATOM 2585 C CA . VAL A 1 330 ? -16.604 -10.571 26.359 1.00 89.81 330 VAL A CA 1
ATOM 2586 C C . VAL A 1 330 ? -15.373 -10.464 25.472 1.00 89.81 330 VAL A C 1
ATOM 2588 O O . VAL A 1 330 ? -14.398 -9.838 25.873 1.00 89.81 330 VAL A O 1
ATOM 2591 N N . GLN A 1 331 ? -15.434 -10.990 24.244 1.00 91.88 331 GLN A N 1
ATOM 2592 C CA . GLN A 1 331 ? -14.350 -10.842 23.269 1.00 91.88 331 GLN A CA 1
ATOM 2593 C C . GLN A 1 331 ? -14.040 -9.366 22.986 1.00 91.88 331 GLN A C 1
ATOM 2595 O O . GLN A 1 331 ? -12.876 -8.979 22.977 1.00 91.88 331 GLN A O 1
ATOM 2600 N N . ASN A 1 332 ? -15.067 -8.528 22.800 1.00 93.00 332 ASN A N 1
ATOM 2601 C CA . ASN A 1 332 ? -14.908 -7.092 22.565 1.00 93.00 332 ASN A CA 1
ATOM 2602 C C . ASN A 1 332 ? -14.245 -6.394 23.758 1.00 93.00 332 ASN A C 1
ATOM 2604 O O . ASN A 1 332 ? -13.339 -5.580 23.571 1.00 93.00 332 ASN A O 1
ATOM 2608 N N . PHE A 1 333 ? -14.683 -6.714 24.980 1.00 93.94 333 PHE A N 1
ATOM 2609 C CA . PHE A 1 333 ? -14.094 -6.155 26.195 1.00 93.94 333 PHE A CA 1
ATOM 2610 C C . PHE A 1 333 ? -12.639 -6.599 26.367 1.00 93.94 333 PHE A C 1
ATOM 2612 O O . PHE A 1 333 ? -11.781 -5.761 26.627 1.00 93.94 333 PHE A O 1
ATOM 2619 N N . THR A 1 334 ? -12.342 -7.883 26.141 1.00 92.88 334 THR A N 1
ATOM 2620 C CA . THR A 1 334 ? -10.970 -8.404 26.127 1.00 92.88 334 THR A CA 1
ATOM 2621 C C . THR A 1 334 ? -10.124 -7.702 25.067 1.00 92.88 334 THR A C 1
ATOM 2623 O O . THR A 1 334 ? -9.051 -7.215 25.383 1.00 92.88 334 THR A O 1
ATOM 2626 N N . ALA A 1 335 ? -10.613 -7.526 23.839 1.00 94.81 335 ALA A N 1
ATOM 2627 C CA . ALA A 1 335 ? -9.879 -6.805 22.798 1.00 94.81 335 ALA A CA 1
ATOM 2628 C C . ALA A 1 335 ? -9.545 -5.358 23.205 1.00 94.81 335 ALA A C 1
ATOM 2630 O O . ALA A 1 335 ? -8.447 -4.869 22.943 1.00 94.81 335 ALA A O 1
ATOM 2631 N N . ALA A 1 336 ? -10.487 -4.659 23.847 1.00 96.50 336 ALA A N 1
ATOM 2632 C CA . ALA A 1 336 ? -10.259 -3.307 24.356 1.00 96.50 336 ALA A CA 1
ATOM 2633 C C . ALA A 1 336 ? -9.287 -3.282 25.550 1.00 96.50 336 ALA A C 1
ATOM 2635 O O . ALA A 1 336 ? -8.545 -2.313 25.710 1.00 96.50 336 ALA A O 1
ATOM 2636 N N . HIS A 1 337 ? -9.262 -4.348 26.349 1.00 94.62 337 HIS A N 1
ATOM 2637 C CA . HIS A 1 337 ? -8.295 -4.564 27.421 1.00 94.62 337 HIS A CA 1
ATOM 2638 C C . HIS A 1 337 ? -6.881 -4.798 26.853 1.00 94.62 337 HIS A C 1
ATOM 2640 O O . HIS A 1 337 ? -5.941 -4.121 27.262 1.00 94.62 337 HIS A O 1
ATOM 2646 N N . GLU A 1 338 ? -6.723 -5.630 25.818 1.00 95.06 338 GLU A N 1
ATOM 2647 C CA . GLU A 1 338 ? -5.427 -5.816 25.140 1.00 95.06 338 GLU A CA 1
ATOM 2648 C C . GLU A 1 338 ? -4.943 -4.527 24.454 1.00 95.06 338 GLU A C 1
ATOM 2650 O O . GLU A 1 338 ? -3.763 -4.171 24.515 1.00 95.06 338 GLU A O 1
ATOM 2655 N N . LEU A 1 339 ? -5.864 -3.752 23.866 1.00 97.06 339 LEU A N 1
ATOM 2656 C CA . LEU A 1 339 ? -5.560 -2.409 23.365 1.00 97.06 339 LEU A CA 1
ATOM 2657 C C . LEU A 1 339 ? -5.036 -1.492 24.479 1.00 97.06 339 LEU A C 1
ATOM 2659 O O . LEU A 1 339 ? -4.113 -0.712 24.241 1.00 97.06 339 LEU A O 1
ATOM 2663 N N . ALA A 1 340 ? -5.574 -1.596 25.695 1.00 96.19 340 ALA A N 1
ATOM 2664 C CA . ALA A 1 340 ? -5.074 -0.832 26.828 1.00 96.19 340 ALA A CA 1
ATOM 2665 C C . ALA A 1 340 ? -3.624 -1.190 27.158 1.00 96.19 340 ALA A C 1
ATOM 2667 O O . ALA A 1 340 ? -2.815 -0.289 27.370 1.00 96.19 340 ALA A O 1
ATOM 2668 N N . HIS A 1 341 ? -3.261 -2.476 27.144 1.00 95.12 341 HIS A N 1
ATOM 2669 C CA . HIS A 1 341 ? -1.871 -2.889 27.335 1.00 95.12 341 HIS A CA 1
ATOM 2670 C C . HIS A 1 341 ? -0.943 -2.309 26.271 1.00 95.12 341 HIS A C 1
ATOM 2672 O O . HIS A 1 341 ? 0.101 -1.759 26.623 1.00 95.12 341 HIS A O 1
ATOM 2678 N N . ALA A 1 342 ? -1.359 -2.331 25.004 1.00 96.12 342 ALA A N 1
ATOM 2679 C CA . ALA A 1 342 ? -0.577 -1.764 23.910 1.00 96.12 342 ALA A CA 1
ATOM 2680 C C . ALA A 1 342 ? -0.322 -0.249 24.056 1.00 96.12 342 ALA A C 1
ATOM 2682 O O . ALA A 1 342 ? 0.701 0.252 23.582 1.00 96.12 342 ALA A O 1
ATOM 2683 N N . ILE A 1 343 ? -1.245 0.480 24.696 1.00 96.81 343 ILE A N 1
ATOM 2684 C CA . ILE A 1 343 ? -1.182 1.937 24.869 1.00 96.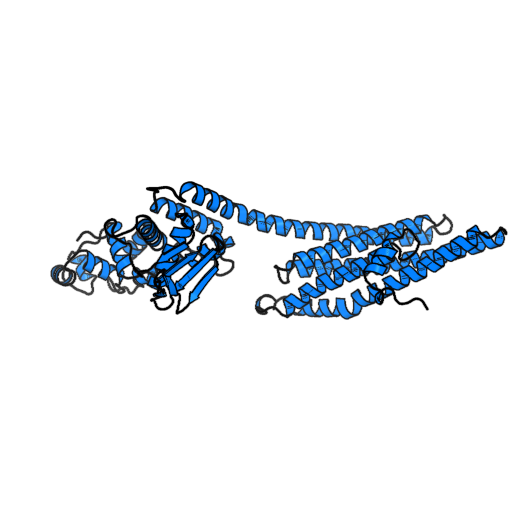81 343 ILE A CA 1
ATOM 2685 C C . ILE A 1 343 ? -0.505 2.347 26.184 1.00 96.81 343 ILE A C 1
ATOM 2687 O O . ILE A 1 343 ? 0.317 3.263 26.196 1.00 96.81 343 ILE A O 1
ATOM 2691 N N . LEU A 1 344 ? -0.848 1.692 27.293 1.00 95.38 344 LEU A N 1
ATOM 2692 C CA . LEU A 1 344 ? -0.480 2.115 28.646 1.00 95.38 344 LEU A CA 1
ATOM 2693 C C . LEU A 1 344 ? 0.734 1.371 29.203 1.00 95.38 344 LEU A C 1
ATOM 2695 O O . LEU A 1 344 ? 1.452 1.926 30.031 1.00 95.38 344 LEU A O 1
ATOM 2699 N N . HIS A 1 345 ? 1.000 0.136 28.775 1.00 93.50 345 HIS A N 1
ATOM 2700 C CA . HIS A 1 345 ? 1.893 -0.766 29.503 1.00 93.50 345 HIS A CA 1
ATOM 2701 C C . HIS A 1 345 ? 3.166 -1.127 28.716 1.00 93.50 345 HIS A C 1
ATOM 2703 O O . HIS A 1 345 ? 3.225 -1.077 27.484 1.00 93.50 345 HIS A O 1
ATOM 2709 N N . GLN A 1 346 ? 4.235 -1.461 29.447 1.00 90.25 346 GLN A N 1
ATOM 2710 C CA . GLN A 1 346 ? 5.558 -1.793 28.886 1.00 90.25 346 GLN A CA 1
ATOM 2711 C C . GLN A 1 346 ? 5.911 -3.283 29.006 1.00 90.25 346 GLN A C 1
ATOM 2713 O O . GLN A 1 346 ? 6.888 -3.724 28.409 1.00 90.25 346 GLN A O 1
ATOM 2718 N N . ASN A 1 347 ? 5.131 -4.062 29.760 1.00 89.25 347 ASN A N 1
ATOM 2719 C CA . ASN A 1 347 ? 5.379 -5.487 29.965 1.00 89.25 347 ASN A CA 1
ATOM 2720 C C . ASN A 1 347 ? 5.340 -6.244 28.627 1.00 89.25 347 ASN A C 1
ATOM 2722 O O . ASN A 1 347 ? 4.395 -6.052 27.865 1.00 89.25 347 ASN A O 1
ATOM 2726 N N . PRO A 1 348 ? 6.339 -7.084 28.316 1.00 79.75 348 PRO A N 1
ATOM 2727 C CA . PRO A 1 348 ? 6.472 -7.675 26.987 1.00 79.75 348 PRO A CA 1
ATOM 2728 C C . PRO A 1 348 ? 5.324 -8.632 26.656 1.00 79.75 348 PRO A C 1
ATOM 2730 O O . PRO A 1 348 ? 4.773 -8.553 25.564 1.00 79.75 348 PRO A O 1
ATOM 2733 N N . ILE A 1 349 ? 4.948 -9.487 27.606 1.00 81.88 349 ILE A N 1
ATOM 2734 C CA . ILE A 1 349 ? 3.859 -10.450 27.467 1.00 81.88 349 ILE A CA 1
ATOM 2735 C C . ILE A 1 349 ? 2.923 -10.273 28.657 1.00 81.88 349 ILE A C 1
ATOM 2737 O O . ILE A 1 349 ? 3.383 -10.164 29.798 1.00 81.88 349 ILE A O 1
ATOM 2741 N N . LEU A 1 350 ? 1.625 -10.210 28.378 1.00 83.00 350 LEU A N 1
ATOM 2742 C CA . LEU A 1 350 ? 0.559 -10.107 29.369 1.00 83.00 350 LEU A CA 1
ATOM 2743 C C . LEU A 1 350 ? -0.555 -11.092 29.008 1.00 83.00 350 LEU A C 1
ATOM 2745 O O . LEU A 1 350 ? -0.837 -11.323 27.829 1.00 83.00 350 LEU A O 1
ATOM 2749 N N . HIS A 1 351 ? -1.162 -11.678 30.035 1.00 79.44 351 HIS A N 1
ATOM 2750 C CA . HIS A 1 351 ? -2.196 -12.695 29.905 1.00 79.44 351 HIS A CA 1
ATOM 2751 C C . HIS A 1 351 ? -3.409 -12.318 30.742 1.00 79.44 351 HIS A C 1
ATOM 2753 O O . HIS A 1 351 ? -3.277 -11.845 31.873 1.00 79.44 351 HIS A O 1
ATOM 2759 N N . ARG A 1 352 ? -4.591 -12.591 30.193 1.00 71.81 352 ARG A N 1
ATOM 2760 C CA . ARG A 1 352 ? -5.868 -12.384 30.863 1.00 71.81 352 ARG A CA 1
ATOM 2761 C C . ARG A 1 352 ? -6.449 -13.724 31.309 1.00 71.81 352 ARG A C 1
ATOM 2763 O O . ARG A 1 352 ? -7.246 -14.328 30.593 1.00 71.81 352 ARG A O 1
ATOM 2770 N N . ASP A 1 353 ? -6.071 -14.169 32.506 1.00 61.88 353 ASP A N 1
ATOM 2771 C CA . ASP A 1 353 ? -6.454 -15.491 33.036 1.00 61.88 353 ASP A CA 1
ATOM 2772 C C . ASP A 1 353 ? -7.946 -15.607 33.390 1.00 61.88 353 ASP A C 1
ATOM 2774 O O . ASP A 1 353 ? -8.522 -16.686 33.308 1.00 61.88 353 ASP A O 1
ATOM 2778 N N . ASN A 1 354 ? -8.600 -14.502 33.775 1.00 63.50 354 ASN A N 1
ATOM 2779 C CA . ASN A 1 354 ? -10.024 -14.495 34.118 1.00 63.50 354 ASN A CA 1
ATOM 2780 C C . ASN A 1 354 ? -10.803 -13.567 33.163 1.00 63.50 354 ASN A C 1
ATOM 2782 O O . ASN A 1 354 ? -10.554 -12.354 33.176 1.00 63.50 354 ASN A O 1
ATOM 2786 N N . PRO A 1 355 ? -11.736 -14.091 32.343 1.00 58.41 355 PRO A N 1
ATOM 2787 C CA . PRO A 1 355 ? -12.565 -13.327 31.409 1.00 58.41 355 PRO A CA 1
ATOM 2788 C C . PRO A 1 355 ? -13.570 -12.464 32.176 1.00 58.41 355 PRO A C 1
ATOM 2790 O O . PRO A 1 355 ? -14.760 -12.764 32.258 1.00 58.41 355 PRO A O 1
ATOM 2793 N N . LEU A 1 356 ? -13.112 -11.365 32.765 1.00 59.72 356 LEU A N 1
ATOM 2794 C CA . LEU A 1 356 ? -14.039 -10.413 33.348 1.00 59.72 356 LEU A CA 1
ATOM 2795 C C . LEU A 1 356 ? -14.729 -9.653 32.219 1.00 59.72 356 LEU A C 1
ATOM 2797 O O . LEU A 1 356 ? -14.110 -8.985 31.390 1.00 59.72 356 LEU A O 1
ATOM 2801 N N . ASP A 1 357 ? -16.050 -9.738 32.214 1.00 56.41 357 ASP A N 1
ATOM 2802 C CA . ASP A 1 357 ? -16.934 -8.989 31.331 1.00 56.41 357 ASP A CA 1
ATOM 2803 C C . ASP A 1 357 ? -17.171 -7.558 31.839 1.00 56.41 357 ASP A C 1
ATOM 2805 O O . ASP A 1 357 ? -18.122 -6.910 31.410 1.00 56.41 357 ASP A O 1
ATOM 2809 N N . ARG A 1 358 ? -16.365 -7.108 32.809 1.00 52.44 358 ARG A N 1
ATOM 2810 C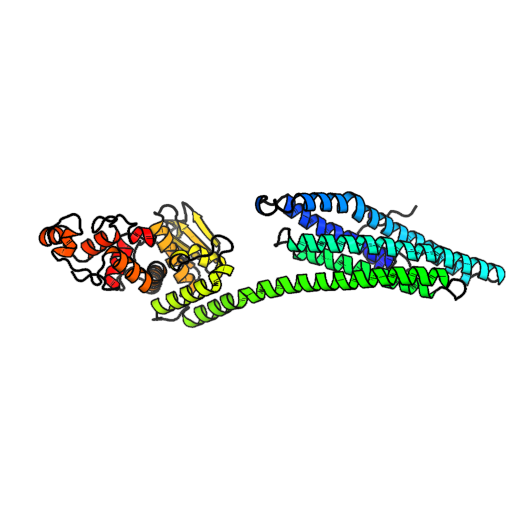 CA . ARG A 1 358 ? -16.516 -5.885 33.596 1.00 52.44 358 ARG A CA 1
ATOM 2811 C C . ARG A 1 358 ? -15.168 -5.398 34.134 1.00 52.44 358 ARG A C 1
ATOM 2813 O O . ARG A 1 358 ? -14.267 -6.219 34.295 1.00 52.44 358 ARG A O 1
ATOM 2820 N N . PRO A 1 359 ? -15.051 -4.119 34.532 1.00 53.44 359 PRO A N 1
ATOM 2821 C CA . PRO A 1 359 ? -13.872 -3.664 35.251 1.00 53.44 359 PRO A CA 1
ATOM 2822 C C . PRO A 1 359 ? -13.742 -4.306 36.634 1.00 53.44 359 PRO A C 1
ATOM 2824 O O . PRO A 1 359 ? -14.736 -4.383 37.365 1.00 53.44 359 PRO A O 1
ATOM 2827 N N . ARG A 1 360 ? -12.524 -4.700 37.028 1.00 61.09 360 ARG A N 1
ATOM 2828 C CA . ARG A 1 360 ? -12.211 -5.052 38.426 1.00 61.09 360 ARG A CA 1
ATOM 2829 C C . ARG A 1 360 ? -12.421 -3.867 39.368 1.00 61.09 360 ARG A C 1
ATOM 2831 O O . ARG A 1 360 ? -12.228 -2.704 39.000 1.00 61.09 360 ARG A O 1
ATOM 2838 N N . GLN A 1 361 ? -12.758 -4.156 40.624 1.00 60.31 361 GLN A N 1
ATOM 2839 C CA . GLN A 1 361 ? -12.680 -3.142 41.676 1.00 60.31 361 GLN A CA 1
ATOM 2840 C C . GLN A 1 361 ? -11.212 -2.868 42.027 1.00 60.31 361 GLN A C 1
ATOM 2842 O O . GLN A 1 361 ? -10.375 -3.766 41.979 1.00 60.31 361 GLN A O 1
ATOM 2847 N N . LYS A 1 362 ? -10.886 -1.636 42.441 1.00 55.03 362 LYS A N 1
ATOM 2848 C CA . LYS A 1 362 ? -9.504 -1.237 42.786 1.00 55.03 362 LYS A CA 1
ATOM 2849 C C . LYS A 1 362 ? -8.878 -2.104 43.897 1.00 55.03 362 LYS A C 1
ATOM 2851 O O . LYS A 1 362 ? -7.661 -2.178 43.997 1.00 55.03 362 LYS A O 1
ATOM 2856 N N . ALA A 1 363 ? -9.705 -2.752 44.719 1.00 44.28 363 ALA A N 1
ATOM 2857 C CA . ALA A 1 363 ? -9.289 -3.646 45.800 1.00 44.28 363 ALA A CA 1
ATOM 2858 C C . ALA A 1 363 ? -9.024 -5.106 45.360 1.00 44.28 363 ALA A C 1
ATOM 2860 O O . ALA A 1 363 ? -8.568 -5.899 46.176 1.00 44.28 363 ALA A O 1
ATOM 2861 N N . GLU A 1 364 ? -9.313 -5.479 44.106 1.00 51.22 364 GLU A N 1
ATOM 2862 C CA . GLU A 1 364 ? -9.377 -6.879 43.646 1.00 51.22 364 GLU A CA 1
ATOM 2863 C C . GLU A 1 364 ? -8.195 -7.325 42.754 1.00 51.22 364 GLU A C 1
ATOM 2865 O O . GLU A 1 364 ? -8.271 -8.397 42.151 1.00 51.22 364 GLU A O 1
ATOM 2870 N N . GLY A 1 365 ? -7.091 -6.573 42.619 1.00 58.66 365 GLY A N 1
ATOM 2871 C CA . GLY A 1 365 ? -5.993 -7.092 41.790 1.00 58.66 365 GLY A CA 1
ATOM 2872 C C . GLY A 1 365 ? -4.788 -6.203 41.500 1.00 58.66 365 GLY A C 1
ATOM 2873 O O . GLY A 1 365 ? -4.541 -5.190 42.150 1.00 58.66 365 GLY A O 1
ATOM 2874 N N . ASN A 1 366 ? -4.027 -6.648 40.496 1.00 77.88 366 ASN A N 1
ATOM 2875 C CA . ASN A 1 366 ? -2.850 -5.986 39.940 1.00 77.88 366 ASN A CA 1
ATOM 2876 C C . ASN A 1 366 ? -3.229 -4.596 39.375 1.00 77.88 366 ASN A C 1
ATOM 2878 O O . ASN A 1 366 ? -4.147 -4.523 38.554 1.00 77.88 366 ASN A O 1
ATOM 2882 N N . PRO A 1 367 ? -2.541 -3.501 39.763 1.00 83.19 367 PRO A N 1
ATOM 2883 C CA . PRO A 1 367 ? -2.789 -2.162 39.228 1.00 83.19 367 PRO A CA 1
ATOM 2884 C C . PRO A 1 367 ? -2.831 -2.099 37.696 1.00 83.19 367 PRO A C 1
ATOM 2886 O O . PRO A 1 367 ? -3.711 -1.441 37.155 1.00 83.19 367 PRO A O 1
ATOM 2889 N N . THR A 1 368 ? -1.956 -2.838 37.008 1.00 87.50 368 THR A N 1
ATOM 2890 C CA . THR A 1 368 ? -1.910 -2.919 35.537 1.00 87.50 368 THR A CA 1
ATOM 2891 C C . THR A 1 368 ? -3.223 -3.445 34.945 1.00 87.50 368 THR A C 1
ATOM 2893 O O . THR A 1 368 ? -3.772 -2.863 34.013 1.00 87.50 368 THR A O 1
ATOM 2896 N N . GLU A 1 369 ? -3.768 -4.519 35.520 1.00 87.12 369 GLU A N 1
ATOM 2897 C CA . GLU A 1 369 ? -5.038 -5.121 35.088 1.00 87.12 369 GLU A CA 1
ATOM 2898 C C . GLU A 1 369 ? -6.217 -4.176 35.330 1.00 87.12 369 GLU A C 1
ATOM 2900 O O . GLU A 1 369 ? -7.114 -4.057 34.499 1.00 87.12 369 GLU A O 1
ATOM 2905 N N . TYR A 1 370 ? -6.200 -3.466 36.463 1.00 88.12 370 TYR A N 1
ATOM 2906 C CA . TYR A 1 370 ? -7.212 -2.463 36.783 1.00 88.12 370 TYR A CA 1
ATOM 2907 C C . TYR A 1 370 ? -7.180 -1.285 35.799 1.00 88.12 370 TYR A C 1
ATOM 2909 O O . TYR A 1 370 ? -8.233 -0.821 35.356 1.00 88.12 370 TYR A O 1
ATOM 2917 N N . GLU A 1 371 ? -5.987 -0.799 35.443 1.00 91.25 371 GLU A N 1
ATOM 2918 C CA . GLU A 1 371 ? -5.826 0.262 34.447 1.00 91.25 371 GLU A CA 1
ATOM 2919 C C . GLU A 1 371 ? -6.341 -0.190 33.070 1.00 91.25 371 GLU A C 1
ATOM 2921 O O . GLU A 1 371 ? -7.091 0.549 32.425 1.00 91.25 371 GLU A O 1
ATOM 2926 N N . ALA A 1 372 ? -6.028 -1.425 32.661 1.00 91.69 372 ALA A N 1
ATOM 2927 C CA . ALA A 1 372 ? -6.495 -2.001 31.402 1.00 91.69 372 ALA A CA 1
ATOM 2928 C C . ALA A 1 372 ? -8.024 -2.166 31.349 1.00 91.69 372 ALA A C 1
ATOM 2930 O O . ALA A 1 372 ? -8.674 -1.760 30.385 1.00 91.69 372 ALA A O 1
ATOM 2931 N N . ASP A 1 373 ? -8.623 -2.672 32.422 1.00 91.81 373 ASP A N 1
ATOM 2932 C CA . ASP A 1 373 ? -10.071 -2.812 32.565 1.00 91.81 373 ASP A CA 1
ATOM 2933 C C . ASP A 1 373 ? -10.809 -1.460 32.545 1.00 91.81 373 ASP A C 1
ATOM 2935 O O . ASP A 1 373 ? -11.871 -1.321 31.924 1.00 91.81 373 ASP A O 1
ATOM 2939 N N . LYS A 1 374 ? -10.252 -0.433 33.203 1.00 93.25 374 LYS A N 1
ATOM 2940 C CA . LYS A 1 374 ? -10.804 0.930 33.167 1.00 93.25 374 LYS A CA 1
ATOM 2941 C C . LYS A 1 374 ? -10.694 1.549 31.783 1.00 93.25 374 LYS A C 1
ATOM 2943 O O . LYS A 1 374 ? -11.657 2.160 31.321 1.00 93.25 374 LYS A O 1
ATOM 2948 N N . PHE A 1 375 ? -9.560 1.365 31.114 1.00 96.19 375 PHE A N 1
ATOM 2949 C CA . PHE A 1 375 ? -9.384 1.799 29.734 1.00 96.19 375 PHE A CA 1
ATOM 2950 C C . PHE A 1 375 ? -10.422 1.137 28.826 1.00 96.19 375 PHE A C 1
ATOM 2952 O O . PHE A 1 375 ? -11.108 1.841 28.088 1.00 96.19 375 PHE A O 1
ATOM 2959 N N . ALA A 1 376 ? -10.602 -0.184 28.930 1.00 96.19 376 ALA A N 1
ATOM 2960 C CA . ALA A 1 376 ? -11.571 -0.934 28.136 1.00 96.19 376 ALA A CA 1
ATOM 2961 C C . ALA A 1 376 ? -13.000 -0.403 28.324 1.00 96.19 376 ALA A C 1
ATOM 2963 O O . ALA A 1 376 ? -13.698 -0.133 27.345 1.00 96.19 376 ALA A O 1
ATOM 2964 N N . ALA A 1 377 ? -13.417 -0.164 29.572 1.00 95.88 377 ALA A N 1
ATOM 2965 C CA . ALA A 1 377 ? -14.729 0.410 29.858 1.00 95.88 377 ALA A CA 1
ATOM 2966 C C . ALA A 1 377 ? -14.893 1.831 29.312 1.00 95.88 377 ALA A C 1
ATOM 2968 O O . ALA A 1 377 ? -15.935 2.143 28.741 1.00 95.88 377 ALA A O 1
ATOM 2969 N N . TYR A 1 378 ? -13.893 2.701 29.457 1.00 97.25 378 TYR A N 1
ATOM 2970 C CA . TYR A 1 378 ? -13.977 4.068 28.938 1.00 97.25 378 TYR A CA 1
ATOM 2971 C C . TYR A 1 378 ? -13.950 4.102 27.410 1.00 97.25 378 TYR A C 1
ATOM 2973 O O . TYR A 1 378 ? -14.618 4.945 26.809 1.00 97.25 378 TYR A O 1
ATOM 2981 N N . PHE A 1 379 ? -13.199 3.191 26.788 1.00 97.94 379 PHE A N 1
ATOM 2982 C CA . PHE A 1 379 ? -13.095 3.088 25.341 1.00 97.94 379 PHE A CA 1
ATOM 2983 C C . PHE A 1 379 ? -14.405 2.590 24.737 1.00 97.94 379 PHE A C 1
ATOM 2985 O O . PHE A 1 379 ? -14.946 3.243 23.851 1.00 97.94 379 PHE A O 1
ATOM 2992 N N . LEU A 1 380 ? -14.946 1.480 25.244 1.00 97.25 380 LEU A N 1
ATOM 2993 C CA . LEU A 1 380 ? -16.182 0.892 24.724 1.00 97.25 380 LEU A CA 1
ATOM 2994 C C . LEU A 1 380 ? -17.434 1.648 25.158 1.00 97.25 380 LEU A C 1
ATOM 2996 O O . LEU A 1 380 ? -18.433 1.599 24.455 1.00 97.25 380 LEU A O 1
ATOM 3000 N N . MET A 1 381 ? -17.403 2.358 26.288 1.00 97.50 381 MET A N 1
ATOM 3001 C CA . MET A 1 381 ? -18.551 3.102 26.815 1.00 97.50 381 MET A CA 1
ATOM 3002 C C . MET A 1 381 ? -18.161 4.549 27.182 1.00 97.50 381 MET A C 1
ATOM 3004 O O . MET A 1 381 ? -18.085 4.914 28.371 1.00 97.50 381 MET A O 1
ATOM 3008 N N . PRO A 1 382 ? -17.910 5.411 26.175 1.00 96.94 382 PRO A N 1
ATOM 3009 C CA . PRO A 1 382 ? -17.449 6.778 26.403 1.00 96.94 382 PRO A CA 1
ATOM 3010 C C . PRO A 1 382 ? -18.534 7.605 27.084 1.00 96.94 382 PRO A C 1
ATOM 3012 O O . PRO A 1 382 ? -19.686 7.583 26.656 1.00 96.94 382 PRO A O 1
ATOM 3015 N N . LYS A 1 383 ? -18.158 8.374 28.116 1.00 95.69 383 LYS A N 1
ATOM 3016 C CA . LYS A 1 383 ? -19.094 9.097 28.999 1.00 95.69 383 LYS A CA 1
ATOM 3017 C C . LYS A 1 383 ? -20.206 9.822 28.235 1.00 95.69 383 LYS A C 1
ATOM 3019 O O . LYS A 1 383 ? -21.377 9.535 28.443 1.00 95.69 383 LYS A O 1
ATOM 3024 N N . LYS A 1 384 ? -19.816 10.708 27.314 1.00 94.75 384 LYS A N 1
ATOM 3025 C CA . LYS A 1 384 ? -20.746 11.546 26.549 1.00 94.75 384 LYS A CA 1
ATOM 3026 C C . LYS A 1 384 ? -21.720 10.714 25.707 1.00 94.75 384 LYS A C 1
ATOM 3028 O O . LYS A 1 384 ? -22.904 11.012 25.670 1.00 94.75 384 LYS A O 1
ATOM 3033 N N . ILE A 1 385 ? -21.230 9.653 25.066 1.00 95.81 385 ILE A N 1
ATOM 3034 C CA . ILE A 1 385 ? -22.052 8.808 24.190 1.00 95.81 385 ILE A CA 1
ATOM 3035 C C . ILE A 1 385 ? -23.037 7.977 25.023 1.00 95.81 385 ILE A C 1
ATOM 3037 O O . ILE A 1 385 ? -24.192 7.823 24.636 1.00 95.81 385 ILE A O 1
ATOM 3041 N N . VAL A 1 386 ? -22.603 7.471 26.183 1.00 97.31 386 VAL A N 1
ATOM 3042 C CA . VAL A 1 386 ? -23.478 6.749 27.119 1.00 97.31 386 VAL A CA 1
ATOM 3043 C C . VAL A 1 386 ? -24.553 7.678 27.675 1.00 97.31 386 VAL A C 1
ATOM 3045 O O . VAL A 1 386 ? -25.718 7.300 27.666 1.00 97.31 386 VAL A O 1
ATOM 3048 N N . GLU A 1 387 ? -24.195 8.889 28.106 1.00 97.19 387 GLU A N 1
ATOM 3049 C CA . GLU A 1 387 ? -25.146 9.904 28.585 1.00 97.19 387 GLU A CA 1
ATOM 3050 C C . GLU A 1 387 ? -26.187 10.254 27.516 1.00 97.19 387 GLU A C 1
ATOM 3052 O O . GLU A 1 387 ? -27.384 10.218 27.784 1.00 97.19 387 GLU A O 1
ATOM 3057 N N . GLU A 1 388 ? -25.757 10.523 26.282 1.00 95.88 388 GLU A N 1
ATOM 3058 C CA . GLU A 1 388 ? -26.663 10.833 25.172 1.00 95.88 388 GLU A CA 1
ATOM 3059 C C . GLU A 1 388 ? -27.599 9.663 24.839 1.00 95.88 388 GLU A C 1
ATOM 3061 O O . GLU A 1 388 ? -28.797 9.868 24.631 1.00 95.88 388 GLU A O 1
ATOM 3066 N N . ALA A 1 389 ? -27.079 8.431 24.805 1.00 95.88 389 ALA A N 1
ATOM 3067 C CA . ALA A 1 389 ? -27.882 7.236 24.559 1.00 95.88 389 ALA A CA 1
ATOM 3068 C C . ALA A 1 389 ? -28.876 6.975 25.702 1.00 95.88 389 ALA A C 1
ATOM 3070 O O . ALA A 1 389 ? -30.044 6.681 25.452 1.00 95.88 389 ALA A O 1
ATOM 3071 N N . PHE A 1 390 ? -28.430 7.133 26.950 1.00 97.31 390 PHE A N 1
ATOM 3072 C CA . PHE A 1 390 ? -29.255 6.965 28.140 1.00 97.31 390 PHE A CA 1
ATOM 3073 C C . PHE A 1 390 ? -30.386 7.996 28.173 1.00 97.31 390 PHE A C 1
ATOM 3075 O O . PHE A 1 390 ? -31.550 7.626 28.312 1.00 97.31 390 PHE A O 1
ATOM 3082 N N . PHE A 1 391 ? -30.067 9.278 27.967 1.00 96.38 391 PHE A N 1
ATOM 3083 C CA . PHE A 1 391 ? -31.062 10.347 27.915 1.00 96.38 391 PHE A CA 1
ATOM 3084 C C . PHE A 1 391 ? -32.066 10.128 26.782 1.00 96.38 391 PHE A C 1
ATOM 3086 O O . PHE A 1 391 ? -33.265 10.261 26.992 1.00 96.38 391 PHE A O 1
ATOM 3093 N N . ARG A 1 392 ? -31.608 9.715 25.594 1.00 95.00 392 ARG A N 1
ATOM 3094 C CA . ARG A 1 392 ? -32.492 9.436 24.451 1.00 95.00 392 ARG A CA 1
ATOM 3095 C C . ARG A 1 392 ? -33.524 8.345 24.747 1.00 95.00 392 ARG A C 1
ATOM 3097 O O . ARG A 1 392 ? -34.633 8.409 24.220 1.00 95.00 392 ARG A O 1
ATOM 3104 N N . ILE A 1 393 ? -33.154 7.340 25.538 1.00 94.75 393 ILE A N 1
ATOM 3105 C CA . ILE A 1 393 ? -34.034 6.222 25.890 1.00 94.75 393 ILE A CA 1
ATOM 3106 C C . ILE A 1 393 ? -34.964 6.603 27.046 1.00 94.75 393 ILE A C 1
ATOM 3108 O O . ILE A 1 393 ? -36.174 6.398 26.952 1.00 94.75 393 ILE A O 1
ATOM 3112 N N . PHE A 1 394 ? -34.411 7.144 28.135 1.00 94.44 394 PHE A N 1
ATOM 3113 C CA . PHE A 1 394 ? -35.137 7.306 29.398 1.00 94.44 394 PHE A CA 1
ATOM 3114 C C . PHE A 1 394 ? -35.720 8.702 29.625 1.00 94.44 394 PHE A C 1
ATOM 3116 O O . PHE A 1 394 ? -36.583 8.850 30.492 1.00 94.44 394 PHE A O 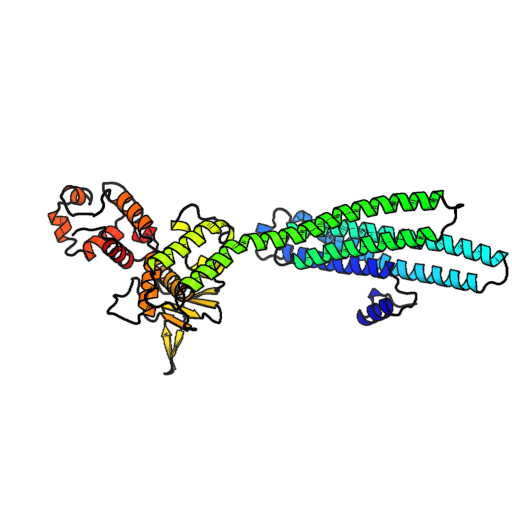1
ATOM 3123 N N . ASP A 1 395 ? -35.287 9.692 28.840 1.00 92.12 395 ASP A N 1
ATOM 3124 C CA . ASP A 1 395 ? -35.706 11.099 28.907 1.00 92.12 395 ASP A CA 1
ATOM 3125 C C . ASP A 1 395 ? -35.419 11.755 30.273 1.00 92.12 395 ASP A C 1
ATOM 3127 O O . ASP A 1 395 ? -36.091 12.688 30.702 1.00 92.12 395 ASP A O 1
ATOM 3131 N N . THR A 1 396 ? -34.436 11.222 31.009 1.00 92.00 396 THR A N 1
ATOM 3132 C CA . THR A 1 396 ? -34.017 11.736 32.318 1.00 92.00 396 THR A CA 1
ATOM 3133 C C . THR A 1 396 ? -32.591 11.318 32.657 1.00 92.00 396 THR A C 1
ATOM 3135 O O . THR A 1 396 ? -32.188 10.185 32.387 1.00 92.00 396 THR A O 1
ATOM 3138 N N . ILE A 1 397 ? -31.840 12.223 33.288 1.00 90.75 397 ILE A N 1
ATOM 3139 C CA . ILE A 1 397 ? -30.565 11.956 33.965 1.00 90.75 397 ILE A CA 1
ATOM 3140 C C . ILE A 1 397 ? -30.518 12.843 35.229 1.00 90.75 397 ILE A C 1
ATOM 3142 O O . ILE A 1 397 ? -30.623 14.062 35.094 1.00 90.75 397 ILE A O 1
ATOM 3146 N N . PRO A 1 398 ? -30.337 12.283 36.441 1.00 94.25 398 PRO A N 1
ATOM 3147 C CA . PRO A 1 398 ? -30.322 10.854 36.741 1.00 94.25 398 PRO A CA 1
ATOM 3148 C C . PRO A 1 398 ? -31.720 10.228 36.600 1.00 94.25 398 PRO A C 1
ATOM 3150 O O . PRO A 1 398 ? -32.747 10.892 36.741 1.00 94.25 398 PRO A O 1
ATOM 3153 N N . PHE A 1 399 ? -31.769 8.927 36.337 1.00 95.12 399 PHE A N 1
ATOM 3154 C CA . PHE A 1 399 ? -32.991 8.142 36.440 1.00 95.12 399 PHE A CA 1
ATOM 3155 C C . PHE A 1 399 ? -33.332 7.907 37.912 1.00 95.12 399 PHE A C 1
ATOM 3157 O O . PHE A 1 399 ? -32.504 7.382 38.660 1.00 95.12 399 PHE A O 1
ATOM 3164 N N . LYS A 1 400 ? -34.558 8.268 38.299 1.00 94.62 400 LYS A N 1
ATOM 3165 C CA . LYS A 1 400 ? -35.135 8.023 39.626 1.00 94.62 400 LYS A CA 1
ATOM 3166 C C . LYS A 1 400 ? -36.353 7.123 39.495 1.00 94.62 400 LYS A C 1
ATOM 3168 O O . LYS A 1 400 ? -37.094 7.233 38.519 1.00 94.62 400 LYS A O 1
ATOM 3173 N N . ILE A 1 401 ? -36.576 6.255 40.481 1.00 92.44 401 ILE A N 1
ATOM 3174 C CA . ILE A 1 401 ? -37.832 5.503 40.566 1.00 92.44 401 ILE A CA 1
ATOM 3175 C C . ILE A 1 401 ? -38.905 6.413 41.175 1.00 92.44 401 ILE A C 1
ATOM 3177 O O . ILE A 1 401 ? -38.891 6.667 42.383 1.00 92.44 401 ILE A O 1
ATOM 3181 N N . ASP A 1 402 ? -39.829 6.859 40.329 1.00 92.81 402 ASP A N 1
ATOM 3182 C CA . ASP A 1 402 ? -41.062 7.562 40.678 1.00 92.81 402 ASP A CA 1
ATOM 3183 C C . ASP A 1 402 ? -42.244 6.958 39.899 1.00 92.81 402 ASP A C 1
ATOM 3185 O O . ASP A 1 402 ? -42.070 6.029 39.106 1.00 92.81 402 ASP A O 1
ATOM 3189 N N . GLU A 1 403 ? -43.463 7.443 40.139 1.00 91.75 403 GLU A N 1
ATOM 3190 C CA . GLU A 1 403 ? -44.652 6.890 39.476 1.00 91.75 403 GLU A CA 1
ATOM 3191 C C . GLU A 1 403 ? -44.633 7.088 37.954 1.00 91.75 403 GLU A C 1
ATOM 3193 O O . GLU A 1 403 ? -45.120 6.239 37.212 1.00 91.75 403 GLU A O 1
ATOM 3198 N N . ASN A 1 404 ? -44.031 8.170 37.456 1.00 91.81 404 ASN A N 1
ATOM 3199 C CA . ASN A 1 404 ? -43.956 8.439 36.024 1.00 91.81 404 ASN A CA 1
ATOM 3200 C C . ASN A 1 404 ? -42.960 7.496 35.335 1.00 91.81 404 ASN A C 1
ATOM 3202 O O . ASN A 1 404 ? -43.277 6.898 34.304 1.00 91.81 404 ASN A O 1
ATOM 3206 N N . THR A 1 405 ? -41.761 7.326 35.895 1.00 92.31 405 THR A N 1
ATOM 3207 C CA . THR A 1 405 ? -40.762 6.406 35.341 1.00 92.31 405 THR A CA 1
ATOM 3208 C C . THR A 1 405 ? -41.209 4.953 35.477 1.00 92.31 405 THR A C 1
ATOM 3210 O O . THR A 1 405 ? -41.062 4.189 34.522 1.00 92.31 405 THR A O 1
ATOM 3213 N N . ALA A 1 406 ? -41.842 4.571 36.590 1.00 91.44 406 ALA A N 1
ATOM 3214 C CA . ALA A 1 406 ? -42.402 3.233 36.776 1.00 91.44 406 ALA A CA 1
ATOM 3215 C C . ALA A 1 406 ? -43.567 2.936 35.817 1.00 91.44 406 ALA A C 1
ATOM 3217 O O . ALA A 1 406 ? -43.616 1.853 35.226 1.00 91.44 406 ALA A O 1
ATOM 3218 N N . PHE A 1 407 ? -44.446 3.908 35.560 1.00 91.06 407 PHE A N 1
ATOM 3219 C CA . PHE A 1 407 ? -45.513 3.746 34.574 1.00 91.06 407 PHE A CA 1
ATOM 3220 C C . PHE A 1 407 ? -44.949 3.510 33.164 1.00 91.06 407 PHE A C 1
ATOM 3222 O O . PHE A 1 407 ? -45.421 2.639 32.431 1.00 91.06 407 PHE A O 1
ATOM 3229 N N . LYS A 1 408 ? -43.866 4.208 32.796 1.00 91.75 408 LYS A N 1
ATOM 3230 C CA . LYS A 1 408 ? -43.151 3.986 31.525 1.00 91.75 408 LYS A CA 1
ATOM 3231 C C . LYS A 1 408 ? -42.498 2.595 31.431 1.00 91.75 408 LYS A C 1
ATOM 3233 O O . LYS A 1 408 ? -42.222 2.138 30.320 1.00 91.75 408 LYS A 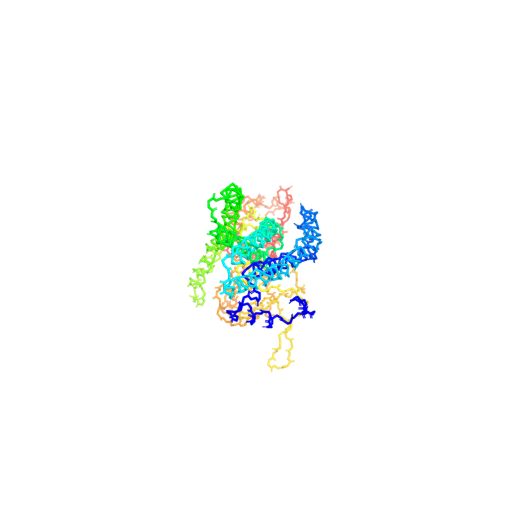O 1
ATOM 3238 N N . PHE A 1 409 ? -42.330 1.888 32.552 1.00 87.38 409 PHE A N 1
ATOM 3239 C CA . PHE A 1 409 ? -41.873 0.494 32.662 1.00 87.38 409 PHE A CA 1
ATOM 3240 C C . PHE A 1 409 ? -43.000 -0.545 32.463 1.00 87.38 409 PHE A C 1
ATOM 3242 O O . PHE A 1 409 ? -43.032 -1.585 33.120 1.00 87.38 409 PHE A O 1
ATOM 3249 N N . GLY A 1 410 ? -43.926 -0.287 31.535 1.00 83.00 410 GLY A N 1
ATOM 3250 C CA . GLY A 1 410 ? -45.022 -1.210 31.221 1.00 83.00 410 GLY A CA 1
ATOM 3251 C C . GLY A 1 410 ? -46.192 -1.138 32.206 1.00 83.00 410 GLY A C 1
ATOM 3252 O O . GLY A 1 410 ? -46.791 -2.164 32.514 1.00 83.00 410 GLY A O 1
ATOM 3253 N N . GLY A 1 411 ? -46.503 0.060 32.710 1.00 84.75 411 GLY A N 1
ATOM 3254 C CA . GLY A 1 411 ? -47.648 0.318 33.587 1.00 84.75 411 GLY A CA 1
ATOM 3255 C C . GLY A 1 411 ? -47.434 -0.075 35.050 1.00 84.75 411 GLY A C 1
ATOM 3256 O O . GLY A 1 411 ? -48.406 -0.331 35.755 1.00 84.75 411 GLY A O 1
ATOM 3257 N N . LYS A 1 412 ? -46.181 -0.160 35.513 1.00 89.69 412 LYS A N 1
ATOM 3258 C CA . LYS A 1 412 ? -45.858 -0.516 36.904 1.00 89.69 412 LYS A CA 1
ATOM 3259 C C . LYS A 1 412 ? -46.043 0.679 37.839 1.00 89.69 412 LYS A C 1
ATOM 3261 O O . LYS A 1 412 ? -45.939 1.824 37.413 1.00 89.69 412 LYS A O 1
ATOM 3266 N N . THR A 1 413 ? -46.251 0.400 39.124 1.00 91.62 413 THR A N 1
ATOM 3267 C CA . THR A 1 413 ? -46.160 1.413 40.190 1.00 91.62 413 THR A CA 1
ATOM 3268 C C . THR A 1 413 ? -44.718 1.565 40.671 1.00 91.62 413 THR A C 1
ATOM 3270 O O . THR A 1 413 ? -43.903 0.644 40.510 1.00 91.62 413 THR A O 1
ATOM 3273 N N . ALA A 1 414 ? -44.395 2.693 41.310 1.00 90.81 414 ALA A N 1
ATOM 3274 C CA . ALA A 1 414 ? -43.067 2.907 41.889 1.00 90.81 414 ALA A CA 1
ATOM 3275 C C . ALA A 1 414 ? -42.694 1.815 42.912 1.00 90.81 414 ALA A C 1
ATOM 3277 O O . ALA A 1 414 ? -41.550 1.357 42.931 1.00 90.81 414 ALA A O 1
ATOM 3278 N N . SER A 1 415 ? -43.663 1.344 43.708 1.00 91.00 415 SER A N 1
ATOM 3279 C CA . SER A 1 415 ? -43.461 0.240 44.658 1.00 91.00 415 SER A CA 1
ATOM 3280 C C . SER A 1 415 ? -43.087 -1.056 43.942 1.00 91.00 415 SER A C 1
ATOM 3282 O O . SER A 1 415 ? -42.070 -1.658 44.273 1.00 91.00 415 SER A O 1
ATOM 3284 N N . ASN A 1 416 ? -43.838 -1.447 42.903 1.00 90.69 416 ASN A N 1
ATOM 3285 C CA . ASN A 1 416 ? -43.546 -2.682 42.166 1.00 90.69 416 ASN A CA 1
ATOM 3286 C C . ASN A 1 416 ? -42.159 -2.650 41.518 1.00 90.69 416 ASN A C 1
ATOM 3288 O O . ASN A 1 416 ? -41.462 -3.663 41.492 1.00 90.69 416 ASN A O 1
ATOM 3292 N N . LEU A 1 417 ? -41.741 -1.493 40.994 1.00 89.56 417 LEU A N 1
ATOM 3293 C CA . LEU A 1 417 ? -40.418 -1.370 40.394 1.00 89.56 417 LEU A CA 1
ATOM 3294 C C . LEU A 1 417 ? -39.294 -1.440 41.444 1.00 89.56 417 LEU A C 1
ATOM 3296 O O . LEU A 1 417 ? -38.252 -2.026 41.151 1.00 89.56 417 LEU A O 1
ATOM 3300 N N . ARG A 1 418 ? -39.500 -0.898 42.656 1.00 90.56 418 ARG A N 1
ATOM 3301 C CA . ARG A 1 418 ? -38.552 -1.035 43.782 1.00 90.56 418 ARG A CA 1
ATOM 3302 C C . ARG A 1 418 ? -38.467 -2.473 44.302 1.00 90.56 418 ARG A C 1
ATOM 3304 O O . ARG A 1 418 ? -37.372 -2.928 44.612 1.00 90.56 418 ARG A O 1
ATOM 3311 N N . ASP A 1 419 ? -39.577 -3.206 44.326 1.00 89.88 419 ASP A N 1
ATOM 3312 C CA . ASP A 1 419 ? -39.591 -4.613 44.755 1.00 89.88 419 ASP A CA 1
ATOM 3313 C C . ASP A 1 419 ? -38.825 -5.530 43.783 1.00 89.88 419 ASP A C 1
ATOM 3315 O O . ASP A 1 419 ? -38.169 -6.493 44.196 1.00 89.88 419 ASP A O 1
ATOM 3319 N N . GLU A 1 420 ? -38.887 -5.219 42.483 1.00 88.38 420 GLU A N 1
ATOM 3320 C CA . GLU A 1 420 ? -38.159 -5.934 41.428 1.00 88.38 420 GLU A CA 1
ATOM 3321 C C . GLU A 1 420 ? -36.672 -5.563 41.342 1.00 88.38 420 GLU A C 1
ATOM 3323 O O . GLU A 1 420 ? -35.878 -6.367 40.859 1.00 88.38 420 GLU A O 1
ATOM 3328 N N . CYS A 1 421 ? -36.301 -4.349 41.753 1.00 91.00 421 CYS A N 1
ATOM 3329 C CA . CYS A 1 421 ? -34.937 -3.832 41.693 1.00 91.00 421 CYS A CA 1
ATOM 3330 C C . CYS A 1 421 ? -34.484 -3.446 43.101 1.00 91.00 421 CYS A C 1
ATOM 3332 O O . CYS A 1 421 ? -34.524 -2.274 43.456 1.00 91.00 421 CYS A O 1
ATOM 3334 N N . ARG A 1 422 ? -34.039 -4.421 43.897 1.00 88.50 422 ARG A N 1
ATOM 3335 C CA . ARG A 1 422 ? -33.838 -4.274 45.352 1.00 88.50 422 ARG A CA 1
ATOM 3336 C C . ARG A 1 422 ? -32.637 -3.415 45.730 1.00 88.50 422 ARG A C 1
ATOM 3338 O O . ARG A 1 422 ? -32.487 -3.001 46.879 1.00 88.50 422 ARG A O 1
ATOM 3345 N N . ASN A 1 423 ? -31.744 -3.184 44.778 1.00 92.06 423 ASN A N 1
ATOM 3346 C CA . ASN A 1 423 ? -30.546 -2.382 44.946 1.00 92.06 423 ASN A CA 1
ATOM 3347 C C . ASN A 1 423 ? -30.205 -1.652 43.641 1.00 92.06 423 ASN A C 1
ATOM 3349 O O . ASN A 1 423 ? -30.708 -1.980 42.561 1.00 92.06 423 ASN A O 1
ATOM 3353 N N . LYS A 1 424 ? -29.285 -0.686 43.744 1.00 93.31 424 LYS A N 1
ATOM 3354 C CA . LYS A 1 424 ? -28.813 0.114 42.609 1.00 93.31 424 LYS A CA 1
ATOM 3355 C C . LYS A 1 424 ? -28.331 -0.750 41.432 1.00 93.31 424 LYS A C 1
ATOM 3357 O O . LYS A 1 424 ? -28.635 -0.412 40.291 1.00 93.31 424 LYS A O 1
ATOM 3362 N N . ARG A 1 425 ? -27.656 -1.880 41.697 1.00 93.19 425 ARG A N 1
ATOM 3363 C CA . ARG A 1 425 ? -27.103 -2.780 40.667 1.00 93.19 425 ARG A CA 1
ATOM 3364 C C . ARG A 1 425 ? -28.168 -3.542 39.889 1.00 93.19 425 ARG A C 1
ATOM 3366 O O . ARG A 1 425 ? -28.031 -3.731 38.682 1.00 93.19 425 ARG A O 1
ATOM 3373 N N . GLU A 1 426 ? -29.226 -3.986 40.553 1.00 93.69 426 GLU A N 1
ATOM 3374 C CA . GLU A 1 426 ? -30.363 -4.621 39.884 1.00 93.69 426 GLU A CA 1
ATOM 3375 C C . GLU A 1 426 ? -31.094 -3.624 38.982 1.00 93.69 426 GLU A C 1
ATOM 3377 O O . GLU A 1 426 ? -31.385 -3.947 37.827 1.00 93.69 426 GLU A O 1
ATOM 3382 N N . LEU A 1 427 ? -31.294 -2.385 39.454 1.00 94.25 427 LEU A N 1
ATOM 3383 C CA . LEU A 1 427 ? -31.882 -1.322 38.638 1.00 94.25 427 LEU A CA 1
ATOM 3384 C C . LEU A 1 427 ? -31.019 -1.008 37.408 1.00 94.25 427 LEU A C 1
ATOM 3386 O O . LEU A 1 427 ? -31.530 -0.984 36.289 1.00 94.25 427 LEU A O 1
ATOM 3390 N N . THR A 1 428 ? -29.713 -0.799 37.581 1.00 96.19 428 THR A N 1
ATOM 3391 C CA . THR A 1 428 ? -28.806 -0.446 36.475 1.00 96.19 428 THR A CA 1
ATOM 3392 C C . THR A 1 428 ? -28.649 -1.590 35.474 1.00 96.19 428 THR A C 1
ATOM 3394 O O . THR A 1 428 ? -28.637 -1.339 34.270 1.00 96.19 428 THR A O 1
ATOM 3397 N N . LYS A 1 429 ? -28.630 -2.853 35.924 1.00 95.44 429 LYS A N 1
ATOM 3398 C CA . LYS A 1 429 ? -28.625 -4.035 35.042 1.00 95.44 429 LYS A CA 1
ATOM 3399 C C . LYS A 1 429 ? -29.918 -4.162 34.238 1.00 95.44 429 LYS A C 1
ATOM 3401 O O . LYS A 1 429 ? -29.876 -4.513 33.056 1.00 95.44 429 LYS A O 1
ATOM 3406 N N . LYS A 1 430 ? -31.058 -3.835 34.845 1.00 94.56 430 LYS A N 1
ATOM 3407 C CA . LYS A 1 430 ? -32.344 -3.793 34.146 1.00 94.56 430 LYS A CA 1
ATOM 3408 C C . LYS A 1 430 ? -32.384 -2.683 33.101 1.00 94.56 430 LYS A C 1
ATOM 3410 O O . LYS A 1 430 ? -32.743 -2.951 31.963 1.00 94.56 430 LYS A O 1
ATOM 3415 N N . LEU A 1 431 ? -31.944 -1.471 33.446 1.00 95.69 431 LEU A N 1
ATOM 3416 C CA . LEU A 1 431 ? -31.838 -0.350 32.503 1.00 95.69 431 LEU A CA 1
ATOM 3417 C C . LEU A 1 431 ? -30.876 -0.663 31.345 1.00 95.69 431 LEU A C 1
ATOM 3419 O O . LEU A 1 431 ? -31.171 -0.346 30.197 1.00 95.69 431 LEU A O 1
ATOM 3423 N N . ALA A 1 432 ? -29.758 -1.338 31.622 1.00 96.62 432 ALA A N 1
ATOM 3424 C CA . ALA A 1 432 ? -28.775 -1.723 30.611 1.00 96.62 432 ALA A CA 1
ATOM 3425 C C . ALA A 1 432 ? -29.317 -2.711 29.561 1.00 96.62 432 ALA A C 1
ATOM 3427 O O . ALA A 1 432 ? -28.850 -2.704 28.421 1.00 96.62 432 ALA A O 1
ATOM 3428 N N . THR A 1 433 ? -30.276 -3.561 29.945 1.00 96.50 433 THR A N 1
ATOM 3429 C CA . THR A 1 433 ? -30.810 -4.663 29.120 1.00 96.50 433 THR A CA 1
ATOM 3430 C C . THR A 1 433 ? -32.204 -4.402 28.563 1.00 96.50 433 THR A C 1
ATOM 3432 O O . THR A 1 433 ? -32.691 -5.198 27.766 1.00 96.50 433 THR A O 1
ATOM 3435 N N . LEU A 1 434 ? -32.838 -3.298 28.955 1.00 94.62 434 LEU A N 1
ATOM 3436 C CA . LEU A 1 434 ? -34.187 -2.953 28.531 1.00 94.62 434 LEU A CA 1
ATOM 3437 C C . LEU A 1 434 ? -34.255 -2.710 27.016 1.00 94.62 434 LEU A C 1
ATOM 3439 O O . LEU A 1 434 ? -33.360 -2.089 26.451 1.00 94.62 434 LEU A O 1
ATOM 3443 N N . GLU A 1 435 ? -35.338 -3.163 26.383 1.00 95.00 435 GLU A N 1
ATOM 3444 C CA . GLU A 1 435 ? -35.607 -2.970 24.943 1.00 95.00 435 GLU A CA 1
ATOM 3445 C C . GLU A 1 435 ? -36.971 -2.317 24.670 1.00 95.00 435 GLU A C 1
ATOM 3447 O O . GLU A 1 435 ? -37.320 -2.046 23.523 1.00 95.00 435 GLU A O 1
ATOM 3452 N N . LEU A 1 436 ? -37.750 -2.062 25.726 1.00 93.69 436 LEU A N 1
ATOM 3453 C CA . LEU A 1 436 ? -39.059 -1.419 25.673 1.00 93.69 436 LEU A CA 1
ATOM 3454 C C . LEU A 1 436 ? -39.210 -0.460 26.857 1.00 93.69 436 LEU A C 1
ATOM 3456 O O . LEU A 1 436 ? -39.110 -0.869 28.013 1.00 93.69 436 LEU A O 1
ATOM 3460 N N . TYR A 1 437 ? -39.492 0.806 26.567 1.00 94.12 437 TYR A N 1
ATOM 3461 C CA . TYR A 1 437 ? -39.740 1.847 27.565 1.00 94.12 437 TYR A CA 1
ATOM 3462 C C . TYR A 1 437 ? -40.666 2.901 26.968 1.00 94.12 437 TYR A C 1
ATOM 3464 O O . TYR A 1 437 ? -40.494 3.301 25.816 1.00 94.12 437 TYR A O 1
ATOM 3472 N N . ASN A 1 438 ? -41.671 3.334 27.731 1.00 93.31 438 ASN A N 1
ATOM 3473 C CA . ASN A 1 438 ? -42.663 4.318 27.287 1.00 93.31 438 ASN A CA 1
ATOM 3474 C C . ASN A 1 438 ? -43.316 3.959 25.929 1.00 93.31 438 ASN A C 1
ATOM 3476 O O . ASN A 1 438 ? -43.471 4.806 25.049 1.00 93.31 438 ASN A O 1
ATOM 3480 N N . GLY A 1 439 ? -43.616 2.670 25.724 1.00 89.75 439 GLY A N 1
ATOM 3481 C CA . GLY A 1 439 ? -44.241 2.157 24.498 1.00 89.75 439 GLY A CA 1
ATOM 3482 C C . GLY A 1 439 ? -43.351 2.150 23.247 1.00 89.75 439 GLY A C 1
ATOM 3483 O O . GLY A 1 439 ? -43.847 1.844 22.166 1.00 89.75 439 GLY A O 1
ATOM 3484 N N . LYS A 1 440 ? -42.056 2.473 23.361 1.00 92.12 440 LYS A N 1
ATOM 3485 C CA . LYS A 1 440 ? -41.106 2.478 22.239 1.00 92.12 440 LYS A CA 1
ATOM 3486 C C . LYS A 1 440 ? -40.118 1.323 22.352 1.00 92.12 440 LYS A C 1
ATOM 3488 O O . LYS A 1 440 ? -39.484 1.161 23.394 1.00 92.12 440 LYS A O 1
ATOM 3493 N N . PHE A 1 441 ? -39.968 0.568 21.265 1.00 94.00 441 PHE A N 1
ATOM 3494 C CA . PHE A 1 441 ? -38.923 -0.446 21.129 1.00 94.00 441 PHE A CA 1
ATOM 3495 C C . PHE A 1 441 ? -37.596 0.191 20.705 1.00 94.00 441 PHE A C 1
ATOM 3497 O O . PHE A 1 441 ? -37.577 1.095 19.868 1.00 94.00 441 PHE A O 1
ATOM 3504 N N . PHE A 1 442 ? -36.490 -0.286 21.268 1.00 95.12 442 PHE A N 1
ATOM 3505 C CA . PHE A 1 442 ? -35.132 0.154 20.940 1.00 95.12 442 PHE A CA 1
ATOM 3506 C C . PHE A 1 442 ? -34.116 -0.961 21.214 1.00 95.12 442 PHE A C 1
ATOM 3508 O O . PHE A 1 442 ? -34.399 -1.924 21.922 1.00 95.12 442 PHE A O 1
ATOM 3515 N N . VAL A 1 443 ? -32.911 -0.825 20.658 1.00 95.25 443 VAL A N 1
ATOM 3516 C CA . VAL A 1 443 ? -31.784 -1.711 20.981 1.00 95.25 443 VAL A CA 1
ATOM 3517 C C . VAL A 1 443 ? -31.256 -1.342 22.363 1.00 95.25 443 VAL A C 1
ATOM 3519 O O . VAL A 1 443 ? -30.961 -0.171 22.605 1.00 95.25 443 VAL A O 1
ATOM 3522 N N . SER A 1 444 ? -31.116 -2.321 23.260 1.00 96.69 444 SER A N 1
ATOM 3523 C CA . SER A 1 444 ? -30.644 -2.066 24.625 1.00 96.69 444 SER A CA 1
ATOM 3524 C C . SER A 1 444 ? -29.284 -1.359 24.654 1.00 96.69 444 SER A C 1
ATOM 3526 O O . SER A 1 444 ? -28.486 -1.457 23.713 1.00 96.69 444 SER A O 1
ATOM 3528 N N . LEU A 1 445 ? -28.976 -0.668 25.757 1.00 96.75 445 LEU A N 1
ATOM 3529 C CA . LEU A 1 445 ? -27.671 -0.022 25.930 1.00 96.75 445 LEU A CA 1
ATOM 3530 C C . LEU A 1 445 ? -26.534 -1.049 25.826 1.00 96.75 445 LEU A C 1
ATOM 3532 O O . LEU A 1 445 ? -25.582 -0.829 25.085 1.00 96.75 445 LEU A O 1
ATOM 3536 N N . SER A 1 446 ? -26.643 -2.205 26.487 1.00 96.12 446 SER A N 1
ATOM 3537 C CA . SER A 1 446 ? -25.600 -3.239 26.426 1.00 96.12 446 SER A CA 1
ATOM 3538 C C . SER A 1 446 ? -25.330 -3.716 24.991 1.00 96.12 446 SER A C 1
ATOM 3540 O O . SER A 1 446 ? -24.174 -3.811 24.584 1.00 96.12 446 SER A O 1
ATOM 3542 N N . LYS A 1 447 ? -26.387 -3.931 24.191 1.00 95.44 447 LYS A N 1
ATOM 3543 C CA . LYS A 1 447 ? -26.273 -4.335 22.781 1.00 95.44 447 LYS A CA 1
ATOM 3544 C C . LYS A 1 447 ? -25.726 -3.211 21.900 1.00 95.44 447 LYS A C 1
ATOM 3546 O O . LYS A 1 447 ? -24.886 -3.471 21.047 1.00 95.44 447 LYS A O 1
ATOM 3551 N N . THR A 1 448 ? -26.147 -1.967 22.136 1.00 95.50 448 THR A N 1
ATOM 3552 C CA . THR A 1 448 ? -25.691 -0.783 21.382 1.00 95.50 448 THR A CA 1
ATOM 3553 C C . THR A 1 448 ? -24.180 -0.578 21.494 1.00 95.50 448 THR A C 1
ATOM 3555 O O . THR A 1 448 ? -23.528 -0.256 20.505 1.00 95.50 448 THR A O 1
ATOM 3558 N N . PHE A 1 449 ? -23.617 -0.791 22.686 1.00 95.62 449 PHE A N 1
ATOM 3559 C CA . PHE A 1 449 ? -22.180 -0.647 22.939 1.00 95.62 449 PHE A CA 1
ATOM 3560 C C . PHE A 1 449 ? -21.401 -1.970 22.814 1.00 95.62 449 PHE A C 1
ATOM 3562 O O . PHE A 1 449 ? -20.186 -1.978 22.984 1.00 95.62 449 PHE A O 1
ATOM 3569 N N . GLY A 1 450 ? -22.075 -3.087 22.510 1.00 94.50 450 GLY A N 1
ATOM 3570 C CA . GLY A 1 450 ? -21.439 -4.393 22.311 1.00 94.50 450 GLY A CA 1
ATOM 3571 C C . GLY A 1 450 ? -20.705 -4.925 23.546 1.00 94.50 450 GLY A C 1
ATOM 3572 O O . GLY A 1 450 ? -19.641 -5.527 23.403 1.00 94.50 450 GLY A O 1
ATOM 3573 N N . VAL A 1 451 ? -21.253 -4.672 24.739 1.00 95.12 451 VAL A N 1
ATOM 3574 C CA . VAL A 1 451 ? -20.691 -5.050 26.048 1.00 95.12 451 VAL A CA 1
ATOM 3575 C C . VAL A 1 451 ? -21.703 -5.843 26.873 1.00 95.12 451 VAL A C 1
ATOM 3577 O O . VAL A 1 451 ? -22.904 -5.835 26.598 1.00 95.12 451 VAL A O 1
ATOM 3580 N N . SER A 1 452 ? -21.235 -6.506 27.931 1.00 93.88 452 SER A N 1
ATOM 3581 C CA . SER A 1 452 ? -22.119 -7.240 28.834 1.00 93.88 452 SER A CA 1
ATOM 3582 C C . SER A 1 452 ? -23.094 -6.305 29.561 1.00 93.88 452 SER A C 1
ATOM 3584 O O . SER A 1 452 ? -22.822 -5.124 29.811 1.00 93.88 452 SER A O 1
ATOM 3586 N N . ALA A 1 453 ? -24.233 -6.862 29.979 1.00 94.06 453 ALA A N 1
ATOM 3587 C CA . ALA A 1 453 ? -25.179 -6.166 30.848 1.00 94.06 453 ALA A CA 1
ATOM 3588 C C . ALA A 1 453 ? -24.512 -5.671 32.142 1.00 94.06 453 ALA A C 1
ATOM 3590 O O . ALA A 1 453 ? -24.845 -4.600 32.646 1.00 94.06 453 ALA A O 1
ATOM 3591 N N . THR A 1 454 ? -23.559 -6.445 32.669 1.00 93.06 454 THR A N 1
ATOM 3592 C CA . THR A 1 454 ? -22.842 -6.131 33.905 1.00 93.06 454 THR A CA 1
ATOM 3593 C C . THR A 1 454 ? -21.886 -4.952 33.720 1.00 93.06 454 THR A C 1
ATOM 3595 O O . THR A 1 454 ? -21.904 -4.042 34.549 1.00 93.06 454 THR A O 1
ATOM 3598 N N . ALA A 1 455 ? -21.094 -4.919 32.641 1.00 93.44 455 ALA A N 1
ATOM 3599 C CA . ALA A 1 455 ? -20.216 -3.790 32.319 1.00 93.44 455 ALA A CA 1
ATOM 3600 C C . ALA A 1 455 ? -21.009 -2.498 32.125 1.00 93.44 455 ALA A C 1
ATOM 3602 O O . ALA A 1 455 ? -20.660 -1.472 32.709 1.00 93.44 455 ALA A O 1
ATOM 3603 N N . MET A 1 456 ? -22.098 -2.556 31.354 1.00 96.81 456 MET A N 1
ATOM 3604 C CA . MET A 1 456 ? -22.947 -1.388 31.128 1.00 96.81 456 MET A CA 1
ATOM 3605 C C . MET A 1 456 ? -23.585 -0.895 32.433 1.00 96.81 456 MET A C 1
ATOM 3607 O O . MET A 1 456 ? -23.557 0.299 32.714 1.00 96.81 456 MET A O 1
ATOM 3611 N N . ALA A 1 457 ? -24.084 -1.801 33.279 1.00 96.06 457 ALA A N 1
ATOM 3612 C CA . ALA A 1 457 ? -24.629 -1.455 34.592 1.00 96.06 457 ALA A CA 1
ATOM 3613 C C . ALA A 1 457 ? -23.603 -0.732 35.482 1.00 96.06 457 ALA A C 1
ATOM 3615 O O . ALA A 1 457 ? -23.910 0.306 36.067 1.00 96.06 457 ALA A O 1
ATOM 3616 N N . ILE A 1 458 ? -22.365 -1.240 35.534 1.00 93.81 458 ILE A N 1
ATOM 3617 C CA . ILE A 1 458 ? -21.260 -0.594 36.260 1.00 93.81 458 ILE A CA 1
ATOM 3618 C C . ILE A 1 458 ? -20.997 0.796 35.700 1.00 93.81 458 ILE A C 1
ATOM 3620 O O . ILE A 1 458 ? -20.864 1.750 36.462 1.00 93.81 458 ILE A O 1
ATOM 3624 N N . ARG A 1 459 ? -20.968 0.938 34.373 1.00 95.75 459 ARG A N 1
ATOM 3625 C CA . ARG A 1 459 ? -20.706 2.230 33.745 1.00 95.75 459 ARG A CA 1
ATOM 3626 C C . ARG A 1 459 ? -21.798 3.257 34.038 1.00 95.75 459 ARG A C 1
ATOM 3628 O O . ARG A 1 459 ? -21.479 4.403 34.334 1.00 95.75 459 ARG A O 1
ATOM 3635 N N . ILE A 1 460 ? -23.066 2.849 34.009 1.00 96.94 460 ILE A N 1
ATOM 3636 C CA . ILE A 1 460 ? -24.213 3.689 34.390 1.00 96.94 460 ILE A CA 1
ATOM 3637 C C . ILE A 1 460 ? -24.055 4.190 35.837 1.00 96.94 460 ILE A C 1
ATOM 3639 O O . ILE A 1 460 ? -24.309 5.363 36.117 1.00 96.94 460 ILE A O 1
ATOM 3643 N N . GLU A 1 461 ? -23.604 3.327 36.753 1.00 95.81 461 GLU A N 1
ATOM 3644 C CA . GLU A 1 461 ? -23.351 3.700 38.151 1.00 95.81 461 GLU A CA 1
ATOM 3645 C C . GLU A 1 461 ? -22.183 4.675 38.305 1.00 95.81 461 GLU A C 1
ATOM 3647 O O . GLU A 1 461 ? -22.325 5.667 39.019 1.00 95.81 461 GLU A O 1
ATOM 3652 N N . GLU A 1 462 ? -21.059 4.411 37.634 1.00 94.38 462 GLU A N 1
ATOM 3653 C CA . GLU A 1 462 ? -19.864 5.265 37.649 1.00 94.38 462 GLU A CA 1
ATOM 3654 C C . GLU A 1 462 ? -20.143 6.673 37.124 1.00 94.38 462 GLU A C 1
ATOM 3656 O O . GLU A 1 462 ? -19.576 7.647 37.614 1.00 94.38 462 GLU A O 1
ATOM 3661 N N . LEU A 1 463 ? -21.014 6.777 36.121 1.00 95.94 463 LEU A N 1
ATOM 3662 C CA . LEU A 1 463 ? -21.415 8.043 35.521 1.00 95.94 463 LEU A CA 1
ATOM 3663 C C . LEU A 1 463 ? -22.506 8.771 36.322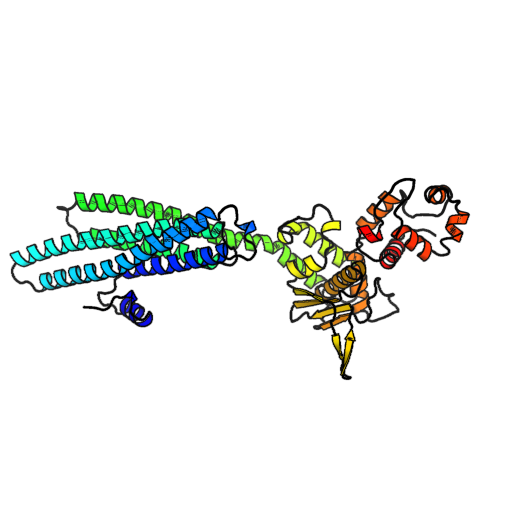 1.00 95.94 463 LEU A C 1
ATOM 3665 O O . LEU A 1 463 ? -22.851 9.898 35.980 1.00 95.94 463 LEU A O 1
ATOM 3669 N N . GLY A 1 464 ? -23.043 8.159 37.384 1.00 95.88 464 GLY A N 1
ATOM 3670 C CA . GLY A 1 464 ? -24.087 8.771 38.206 1.00 95.88 464 GLY A CA 1
ATOM 3671 C C . GLY A 1 464 ? -25.422 8.935 37.476 1.00 95.88 464 GLY A C 1
ATOM 3672 O O . GLY A 1 464 ? -26.201 9.817 37.822 1.00 95.88 464 GLY A O 1
ATOM 3673 N N . LEU A 1 465 ? -25.709 8.092 36.478 1.00 96.12 465 LEU A N 1
ATOM 3674 C CA . LEU A 1 465 ? -26.926 8.207 35.659 1.00 96.12 465 LEU A CA 1
ATOM 3675 C C . LEU A 1 465 ? -28.183 7.695 36.366 1.00 96.12 465 LEU A C 1
ATOM 3677 O O . LEU A 1 465 ? -29.279 7.794 35.824 1.00 96.12 465 LEU A O 1
ATOM 3681 N N . VAL A 1 466 ? -28.031 7.127 37.560 1.00 95.00 466 VAL A N 1
ATOM 3682 C CA . VAL A 1 466 ? -29.110 6.566 38.373 1.00 95.00 466 VAL A CA 1
ATOM 3683 C C . VAL A 1 466 ? -28.950 7.046 39.809 1.00 95.00 466 VAL A C 1
ATOM 3685 O O . VAL A 1 466 ? -27.870 6.911 40.399 1.00 95.00 466 VAL A O 1
ATOM 3688 N N . ASP A 1 467 ? -30.051 7.544 40.359 1.00 92.06 467 ASP A N 1
ATOM 3689 C CA . ASP A 1 467 ? -30.220 7.937 41.755 1.00 92.06 467 ASP A CA 1
ATOM 3690 C C . ASP A 1 467 ? -31.313 7.034 42.354 1.00 92.06 467 ASP A C 1
ATOM 3692 O O . ASP A 1 467 ? -32.480 7.119 41.961 1.00 92.06 467 ASP A O 1
ATOM 3696 N N . TYR A 1 468 ? -30.889 6.067 43.177 1.00 84.69 468 TYR A N 1
ATOM 3697 C CA . TYR A 1 468 ? -31.690 4.911 43.610 1.00 84.69 468 TYR A CA 1
ATOM 3698 C C . TYR A 1 468 ? -32.388 5.149 44.954 1.00 84.69 468 TYR A C 1
ATOM 3700 O O . TYR A 1 468 ? -31.649 5.470 45.911 1.00 84.69 468 TYR A O 1
#

Radius of gyration: 36.36 Å; chains: 1; bounding box: 93×47×100 Å